Protein 8ZEX (pdb70)

GO terms:
  GO:0030955 potassium ion binding (F, IDA)
  GO:0035864 response to potassium ion (P, IMP)

Radius of gyration: 23.65 Å; Cα contacts (8 Å, |Δi|>4): 910; chains: 1; bounding box: 55×61×58 Å

Structure (mmCIF, N/CA/C/O backbone):
data_8ZEX
#
_entry.id   8ZEX
#
_cell.length_a   44.590
_cell.length_b   50.280
_cell.length_c   58.830
_cell.angle_alpha   94.00
_cell.angle_beta   101.32
_cell.angle_gamma   99.97
#
_symmetry.space_group_name_H-M   'P 1'
#
loop_
_entity.id
_entity.type
_entity.pdbx_description
1 polymer HaloKbp1a
2 non-polymer 'POTASSIUM ION'
3 water water
#
loop_
_atom_site.group_PDB
_atom_site.id
_atom_site.type_symbol
_atom_site.label_atom_id
_atom_site.label_alt_id
_atom_site.label_comp_id
_atom_site.label_asym_id
_atom_site.label_entity_id
_atom_site.label_seq_id
_atom_site.pdbx_PDB_ins_code
_atom_site.Cartn_x
_atom_site.Cartn_y
_atom_site.Cartn_z
_atom_site.occupancy
_atom_site.B_iso_or_equiv
_atom_site.auth_seq_id
_atom_site.auth_comp_id
_atom_site.auth_asym_id
_atom_site.auth_atom_id
_atom_site.pdbx_PDB_model_num
ATOM 1 N N . MET A 1 37 ? 13.132 14.328 -14.478 1.00 42.95 37 MET A N 1
ATOM 2 C CA . MET A 1 37 ? 13.646 14.453 -15.839 1.00 44.67 37 MET A CA 1
ATOM 3 C C . MET A 1 37 ? 14.400 13.200 -16.321 1.00 46.54 37 MET A C 1
ATOM 4 O O . MET A 1 37 ? 15.318 13.302 -17.135 1.00 45.76 37 MET A O 1
ATOM 6 N N . ALA A 1 38 ? 14.007 12.019 -15.846 1.00 42.99 38 ALA A N 1
ATOM 7 C CA . ALA A 1 38 ? 14.642 10.775 -16.263 1.00 40.86 38 ALA A CA 1
ATOM 8 C C . ALA A 1 38 ? 13.592 9.762 -16.709 1.00 40.99 38 ALA A C 1
ATOM 9 O O . ALA A 1 38 ? 12.445 9.792 -16.260 1.00 36.41 38 ALA A O 1
ATOM 11 N N . GLU A 1 39 ? 14.007 8.867 -17.602 1.00 34.43 39 GLU A N 1
ATOM 12 C CA . GLU A 1 39 ? 13.119 7.831 -18.114 1.00 36.56 39 GLU A CA 1
ATOM 13 C C . GLU A 1 39 ? 12.599 6.952 -16.980 1.00 32.58 39 GLU A C 1
ATOM 14 O O . GLU A 1 39 ? 13.299 6.688 -16.000 1.00 29.57 39 GLU A O 1
ATOM 16 N N . ILE A 1 40 ? 11.350 6.504 -17.122 1.00 28.14 40 ILE A N 1
ATOM 17 C CA . ILE A 1 40 ? 10.691 5.628 -16.157 1.00 25.31 40 ILE A CA 1
ATOM 18 C C . ILE A 1 40 ? 10.557 4.257 -16.812 1.00 26.28 40 ILE A C 1
ATOM 19 O O . ILE A 1 40 ? 9.954 4.136 -17.886 1.00 27.76 40 ILE A O 1
ATOM 24 N N . GLY A 1 41 ? 11.130 3.233 -16.184 1.00 24.23 41 GLY A N 1
ATOM 25 C CA . GLY A 1 41 ? 11.165 1.916 -16.804 1.00 23.68 41 GLY A CA 1
ATOM 26 C C . GLY A 1 41 ? 9.789 1.282 -16.903 1.00 24.04 41 GLY A C 1
ATOM 27 O O . GLY A 1 41 ? 8.927 1.468 -16.043 1.00 22.48 41 GLY A O 1
ATOM 28 N N . THR A 1 42 ? 9.588 0.516 -17.985 1.00 22.78 42 THR A N 1
ATOM 29 C CA . THR A 1 42 ? 8.353 -0.217 -18.210 1.00 22.29 42 THR A CA 1
ATOM 30 C C . THR A 1 42 ? 8.456 -1.698 -17.869 1.00 23.99 42 THR A C 1
ATOM 31 O O . THR A 1 42 ? 7.421 -2.361 -17.760 1.00 25.92 42 THR A O 1
ATOM 35 N N . GLY A 1 43 ? 9.660 -2.230 -17.700 1.00 24.58 43 GLY A N 1
ATOM 36 C CA . GLY A 1 43 ? 9.808 -3.659 -17.517 1.00 26.42 43 GLY A CA 1
ATOM 37 C C . GLY A 1 43 ? 9.539 -4.107 -16.092 1.00 24.40 43 GLY A C 1
ATOM 38 O O . GLY A 1 43 ? 9.536 -3.326 -15.147 1.00 21.71 43 GLY A O 1
ATOM 39 N N . PHE A 1 44 ? 9.324 -5.413 -15.934 1.00 25.14 44 PHE A N 1
ATOM 40 C CA . PHE A 1 44 ? 9.086 -6.023 -14.627 1.00 23.04 44 PHE A CA 1
ATOM 41 C C . PHE A 1 44 ? 10.087 -7.155 -14.466 1.00 27.21 44 PHE A C 1
ATOM 42 O O . PHE A 1 44 ? 9.735 -8.328 -14.619 1.00 29.15 44 PHE A O 1
ATOM 50 N N . PRO A 1 45 ? 11.357 -6.835 -14.175 1.00 28.11 45 PRO A N 1
ATOM 51 C CA . PRO A 1 45 ? 12.424 -7.852 -14.180 1.00 30.64 45 PRO A CA 1
ATOM 52 C C . PRO A 1 45 ? 12.618 -8.489 -12.806 1.00 33.78 45 PRO A C 1
ATOM 53 O O . PRO A 1 45 ? 13.705 -8.445 -12.214 1.00 39.48 45 PRO A O 1
ATOM 57 N N . PHE A 1 46 ? 11.545 -9.057 -12.275 1.00 26.54 46 PHE A N 1
ATOM 58 C CA . PHE A 1 46 ? 11.573 -9.751 -11.000 1.00 23.13 46 PHE A CA 1
ATOM 59 C C . PHE A 1 46 ? 11.194 -11.197 -11.249 1.00 23.23 46 PHE A C 1
ATOM 60 O O . PHE A 1 46 ? 10.216 -11.467 -11.958 1.00 26.27 46 PHE A O 1
ATOM 68 N N . ASP A 1 47 ? 11.948 -12.115 -10.663 1.00 22.69 47 ASP A N 1
ATOM 69 C CA . ASP A 1 47 ? 11.593 -13.523 -10.788 1.00 25.37 47 ASP A CA 1
ATOM 70 C C . ASP A 1 47 ? 10.303 -13.798 -10.024 1.00 26.41 47 ASP A C 1
ATOM 71 O O . ASP A 1 47 ? 10.119 -13.301 -8.905 1.00 22.49 47 ASP A O 1
ATOM 76 N N . PRO A 1 48 ? 9.396 -14.587 -10.590 1.00 23.48 48 PRO A N 1
ATOM 77 C CA . PRO A 1 48 ? 8.149 -14.877 -9.881 1.00 23.07 48 PRO A CA 1
ATOM 78 C C . PRO A 1 48 ? 8.402 -15.816 -8.718 1.00 23.08 48 PRO A C 1
ATOM 79 O O . PRO A 1 48 ? 9.227 -16.730 -8.788 1.00 26.09 48 PRO A O 1
ATOM 83 N N . HIS A 1 49 ? 7.691 -15.566 -7.638 1.00 18.91 49 HIS A N 1
ATOM 84 C CA . HIS A 1 49 ? 7.641 -16.449 -6.489 1.00 21.28 49 HIS A CA 1
ATOM 85 C C . HIS A 1 49 ? 6.175 -16.686 -6.169 1.00 21.40 49 HIS A C 1
ATOM 86 O O . HIS A 1 49 ? 5.355 -15.776 -6.300 1.00 19.42 49 HIS A O 1
ATOM 93 N N . TYR A 1 50 ? 5.844 -17.904 -5.763 1.00 21.90 50 TYR A N 1
ATOM 94 C CA . TYR A 1 50 ? 4.476 -18.239 -5.401 1.00 18.68 50 TYR A CA 1
ATOM 95 C C . TYR A 1 50 ? 4.466 -18.948 -4.064 1.00 21.39 50 TYR A C 1
ATOM 96 O O . TYR A 1 50 ? 5.372 -19.735 -3.751 1.00 20.85 50 TYR A O 1
ATOM 105 N N . VAL A 1 51 ? 3.422 -18.688 -3.285 1.00 19.73 51 VAL A N 1
ATOM 106 C CA . VAL A 1 51 ? 3.288 -19.307 -1.972 1.00 22.91 51 VAL A CA 1
ATOM 107 C C . VAL A 1 51 ? 1.829 -19.679 -1.741 1.00 25.83 51 VAL A C 1
ATOM 108 O O . VAL A 1 51 ? 0.917 -18.944 -2.126 1.00 21.77 51 VAL A O 1
ATOM 112 N N . GLU A 1 52 ? 1.617 -20.849 -1.138 1.00 25.77 52 GLU A N 1
ATOM 113 C CA . GLU A 1 52 ? 0.282 -21.324 -0.806 1.00 25.06 52 GLU A CA 1
ATOM 114 C C . GLU A 1 52 ? -0.297 -20.562 0.375 1.00 25.84 52 GLU A C 1
ATOM 115 O O . GLU A 1 52 ? 0.267 -20.584 1.473 1.00 26.70 52 GLU A O 1
ATOM 121 N N . VAL A 1 53 ? -1.444 -19.922 0.164 1.00 23.47 53 VAL A N 1
ATOM 122 C CA . VAL A 1 53 ? -2.092 -19.120 1.185 1.00 25.60 53 VAL A CA 1
ATOM 123 C C . VAL A 1 53 ? -3.559 -19.517 1.210 1.00 24.84 53 VAL A C 1
ATOM 124 O O . VAL A 1 53 ? -4.273 -19.289 0.233 1.00 24.10 53 VAL A O 1
ATOM 128 N N . LEU A 1 54 ? -4.002 -20.109 2.320 1.00 25.26 54 LEU A N 1
ATOM 129 C CA . LEU A 1 54 ? -5.388 -20.562 2.500 1.00 27.85 54 LEU A CA 1
ATOM 130 C C . LEU A 1 54 ? -5.877 -21.355 1.293 1.00 26.59 54 LEU A C 1
ATOM 131 O O . LEU A 1 54 ? -6.988 -21.150 0.797 1.00 30.44 54 LEU A O 1
ATOM 136 N N . GLY A 1 55 ? -5.032 -22.261 0.811 1.00 28.63 55 GLY A N 1
ATOM 137 C CA . GLY A 1 55 ? -5.386 -23.081 -0.324 1.00 32.34 55 GLY A CA 1
ATOM 138 C C . GLY A 1 55 ? -5.316 -22.391 -1.663 1.00 32.41 55 GLY A C 1
ATOM 139 O O . GLY A 1 55 ? -5.754 -22.968 -2.666 1.00 31.69 55 GLY A O 1
ATOM 140 N N . GLU A 1 56 ? -4.808 -21.167 -1.719 1.00 29.68 56 GLU A N 1
ATOM 141 C CA . GLU A 1 56 ? -4.657 -20.482 -2.989 1.00 28.04 56 GLU A CA 1
ATOM 142 C C . GLU A 1 56 ? -3.212 -20.042 -3.144 1.00 29.21 56 GLU A C 1
ATOM 143 O O . GLU A 1 56 ? -2.463 -19.932 -2.173 1.00 32.64 56 GLU A O 1
ATOM 149 N N . ARG A 1 57 ? -2.829 -19.783 -4.377 1.00 23.10 57 ARG A N 1
ATOM 150 C CA . ARG A 1 57 ? -1.465 -19.404 -4.692 1.00 22.90 57 ARG A CA 1
ATOM 151 C C . ARG A 1 57 ? -1.386 -17.883 -4.825 1.00 19.83 57 ARG A C 1
ATOM 152 O O . ARG A 1 57 ? -2.114 -17.294 -5.624 1.00 23.49 57 ARG A O 1
ATOM 160 N N . MET A 1 58 ? -0.539 -17.253 -4.024 1.00 21.34 58 MET A N 1
ATOM 161 C CA . MET A 1 58 ? -0.236 -15.840 -4.224 1.00 20.18 58 MET A CA 1
ATOM 162 C C . MET A 1 58 ? 1.145 -15.640 -4.833 1.00 20.61 58 MET A C 1
ATOM 163 O O . MET A 1 58 ? 2.104 -16.328 -4.482 1.00 21.77 58 MET A O 1
ATOM 168 N N . HIS A 1 59 ? 1.213 -14.717 -5.789 1.00 20.07 59 HIS A N 1
ATOM 169 C CA . HIS A 1 59 ? 2.454 -14.342 -6.440 1.00 19.59 59 HIS A CA 1
ATOM 170 C C . HIS A 1 59 ? 3.084 -13.208 -5.656 1.00 18.15 59 HIS A C 1
ATOM 171 O O . HIS A 1 59 ? 2.382 -12.329 -5.169 1.00 18.83 59 HIS A O 1
ATOM 178 N N . TYR A 1 60 ? 4.409 -13.225 -5.537 1.00 17.39 60 TYR A N 1
ATOM 179 C CA . TYR A 1 60 ? 5.046 -12.077 -4.912 1.00 16.41 60 TYR A CA 1
ATOM 180 C C . TYR A 1 60 ? 6.456 -11.880 -5.454 1.00 17.44 60 TYR A C 1
ATOM 181 O O . TYR A 1 60 ? 7.109 -12.821 -5.922 1.00 19.43 60 TYR A O 1
ATOM 190 N N . VAL A 1 61 ? 6.915 -10.625 -5.374 1.00 16.97 61 VAL A N 1
ATOM 191 C CA . VAL A 1 61 ? 8.309 -10.258 -5.612 1.00 17.62 61 VAL A CA 1
ATOM 192 C C . VAL A 1 61 ? 9.094 -10.485 -4.335 1.00 19.02 61 VAL A C 1
ATOM 193 O O . VAL A 1 61 ? 8.618 -10.165 -3.254 1.00 17.64 61 VAL A O 1
ATOM 197 N N . ASP A 1 62 ? 10.320 -11.000 -4.447 1.00 17.89 62 ASP A N 1
ATOM 198 C CA . ASP A 1 62 ? 11.156 -11.179 -3.252 1.00 20.86 62 ASP A CA 1
ATOM 199 C C . ASP A 1 62 ? 12.612 -10.995 -3.679 1.00 18.28 62 ASP A C 1
ATOM 200 O O . ASP A 1 62 ? 13.223 -11.897 -4.261 1.00 23.02 62 ASP A O 1
ATOM 205 N N . VAL A 1 63 ? 13.163 -9.814 -3.397 1.00 18.28 63 VAL A N 1
ATOM 206 C CA . VAL A 1 63 ? 14.524 -9.467 -3.784 1.00 18.79 63 VAL A CA 1
ATOM 207 C C . VAL A 1 63 ? 15.262 -8.861 -2.592 1.00 21.75 63 VAL A C 1
ATOM 208 O O . VAL A 1 63 ? 14.681 -8.555 -1.554 1.00 20.34 63 VAL A O 1
ATOM 212 N N . GLY A 1 64 ? 16.572 -8.711 -2.753 1.00 22.24 64 GLY A N 1
ATOM 213 C CA . GLY A 1 64 ? 17.389 -8.161 -1.693 1.00 21.45 64 GLY A CA 1
ATOM 214 C C . GLY A 1 64 ? 17.881 -9.242 -0.747 1.00 25.03 64 GLY A C 1
ATOM 215 O O . GLY A 1 64 ? 17.613 -10.431 -0.933 1.00 25.88 64 GLY A O 1
ATOM 216 N N . PRO A 1 65 ? 18.602 -8.841 0.299 1.00 25.91 65 PRO A N 1
ATOM 217 C CA . PRO A 1 65 ? 19.203 -9.816 1.226 1.00 28.56 65 PRO A CA 1
ATOM 218 C C . PRO A 1 65 ? 18.144 -10.617 1.973 1.00 35.56 65 PRO A C 1
ATOM 219 O O . PRO A 1 65 ? 17.006 -10.191 2.122 1.00 32.45 65 PRO A O 1
ATOM 223 N N . ARG A 1 66 ? 18.539 -11.784 2.485 1.00 33.05 66 ARG A N 1
ATOM 224 C CA . ARG A 1 66 ? 17.557 -12.694 3.062 1.00 37.77 66 ARG A CA 1
ATOM 225 C C . ARG A 1 66 ? 17.257 -12.448 4.539 1.00 49.71 66 ARG A C 1
ATOM 226 O O . ARG A 1 66 ? 16.232 -12.938 5.031 1.00 51.33 66 ARG A O 1
ATOM 234 N N . ASP A 1 67 ? 18.098 -11.713 5.268 1.00 43.99 67 ASP A N 1
ATOM 235 C CA . ASP A 1 67 ? 18.104 -11.840 6.720 1.00 47.70 67 ASP A CA 1
ATOM 236 C C . ASP A 1 67 ? 17.751 -10.595 7.538 1.00 52.49 67 ASP A C 1
ATOM 237 O O . ASP A 1 67 ? 17.554 -10.728 8.753 1.00 61.28 67 ASP A O 1
ATOM 242 N N . GLY A 1 68 ? 17.655 -9.409 6.950 1.00 44.71 68 GLY A N 1
ATOM 243 C CA . GLY A 1 68 ? 17.340 -8.226 7.727 1.00 39.80 68 GLY A CA 1
ATOM 244 C C . GLY A 1 68 ? 15.843 -8.041 7.934 1.00 31.56 68 GLY A C 1
ATOM 245 O O . GLY A 1 68 ? 15.025 -8.910 7.628 1.00 28.59 68 GLY A O 1
ATOM 246 N N . THR A 1 69 ? 15.484 -6.875 8.470 1.00 32.83 69 THR A N 1
ATOM 247 C CA . THR A 1 69 ? 14.070 -6.486 8.496 1.00 26.27 69 THR A CA 1
ATOM 248 C C . THR A 1 69 ? 13.596 -6.232 7.069 1.00 26.59 69 THR A C 1
ATOM 249 O O . THR A 1 69 ? 14.170 -5.376 6.383 1.00 25.90 69 THR A O 1
ATOM 253 N N . PRO A 1 70 ? 12.576 -6.931 6.577 1.00 21.46 70 PRO A N 1
ATOM 254 C CA . PRO A 1 70 ? 12.153 -6.726 5.194 1.00 19.60 70 PRO A CA 1
ATOM 255 C C . PRO A 1 70 ? 11.186 -5.556 5.069 1.00 20.88 70 PRO A C 1
ATOM 256 O O . PRO A 1 70 ? 10.522 -5.152 6.027 1.00 20.97 70 PRO A O 1
ATOM 260 N N . LEU A 1 71 ? 11.132 -5.016 3.857 1.00 18.98 71 LEU A N 1
ATOM 261 C CA . LEU A 1 71 ? 10.124 -4.050 3.468 1.00 19.02 71 LEU A CA 1
ATOM 262 C C . LEU A 1 71 ? 9.001 -4.800 2.774 1.00 19.43 71 LEU A C 1
ATOM 263 O O . LEU A 1 71 ? 9.257 -5.601 1.874 1.00 19.60 71 LEU A O 1
ATOM 268 N N . LEU A 1 72 ? 7.767 -4.552 3.198 1.00 16.77 72 LEU A N 1
ATOM 269 C CA . LEU A 1 72 ? 6.590 -5.179 2.604 1.00 17.75 72 LEU A CA 1
ATOM 270 C C . LEU A 1 72 ? 5.812 -4.105 1.847 1.00 16.16 72 LEU A C 1
ATOM 271 O O . LEU A 1 72 ? 5.268 -3.194 2.465 1.00 18.05 72 LEU A O 1
ATOM 276 N N . PHE A 1 73 ? 5.770 -4.227 0.522 1.00 16.37 73 PHE A N 1
ATOM 277 C CA . PHE A 1 73 ? 5.100 -3.291 -0.370 1.00 16.48 73 PHE A CA 1
ATOM 278 C C . PHE A 1 73 ? 3.691 -3.787 -0.677 1.00 16.37 73 PHE A C 1
ATOM 279 O O . PHE A 1 73 ? 3.534 -4.875 -1.236 1.00 15.81 73 PHE A O 1
ATOM 287 N N . LEU A 1 74 ? 2.666 -2.991 -0.351 1.00 14.73 74 LEU A N 1
ATOM 288 C CA . LEU A 1 74 ? 1.280 -3.403 -0.586 1.00 14.57 74 LEU A CA 1
ATOM 289 C C . LEU A 1 74 ? 0.596 -2.443 -1.553 1.00 19.31 74 LEU A C 1
ATOM 290 O O . LEU A 1 74 ? 0.412 -1.262 -1.236 1.00 15.09 74 LEU A O 1
ATOM 295 N N . HIS A 1 75 ? 0.206 -2.954 -2.724 1.00 16.15 75 HIS A N 1
ATOM 296 C CA . HIS A 1 75 ? -0.485 -2.187 -3.748 1.00 15.40 75 HIS A CA 1
ATOM 297 C C . HIS A 1 75 ? -1.991 -2.133 -3.473 1.00 16.07 75 HIS A C 1
ATOM 298 O O . HIS A 1 75 ? -2.520 -2.845 -2.616 1.00 18.19 75 HIS A O 1
ATOM 305 N N . GLY A 1 76 ? -2.696 -1.299 -4.248 1.00 17.50 76 GLY A N 1
ATOM 306 C CA . GLY A 1 76 ? -4.138 -1.165 -4.106 1.00 16.27 76 GLY A CA 1
ATOM 307 C C . GLY A 1 76 ? -4.883 -1.436 -5.406 1.00 16.42 76 GLY A C 1
ATOM 308 O O . GLY A 1 76 ? -4.456 -2.276 -6.200 1.00 18.24 76 GLY A O 1
ATOM 309 N N . ASN A 1 77 ? -6.007 -0.722 -5.636 1.00 18.22 77 ASN A N 1
ATOM 310 C CA . ASN A 1 77 ? -6.902 -0.963 -6.774 1.00 15.84 77 ASN A CA 1
ATOM 311 C C . ASN A 1 77 ? -6.593 0.028 -7.885 1.00 18.54 77 ASN A C 1
ATOM 312 O O . ASN A 1 77 ? -6.535 1.241 -7.614 1.00 19.80 77 ASN A O 1
ATOM 317 N N . PRO A 1 78 ? -6.418 -0.374 -9.152 1.00 17.56 78 PRO A N 1
ATOM 318 C CA . PRO A 1 78 ? -6.503 -1.709 -9.746 1.00 17.55 78 PRO A CA 1
ATOM 319 C C . PRO A 1 78 ? -5.124 -2.212 -10.152 1.00 20.65 78 PRO A C 1
ATOM 320 O O . PRO A 1 78 ? -4.953 -2.649 -11.278 1.00 18.38 78 PRO A O 1
ATOM 324 N N . THR A 1 79 ? -4.155 -2.104 -9.262 1.00 16.27 79 THR A N 1
ATOM 325 C CA . THR A 1 79 ? -2.776 -2.329 -9.638 1.00 14.26 79 THR A CA 1
ATOM 326 C C . THR A 1 79 ? -2.315 -3.701 -9.153 1.00 17.03 79 THR A C 1
ATOM 327 O O . THR A 1 79 ? -3.127 -4.598 -8.902 1.00 18.52 79 THR A O 1
ATOM 331 N N . SER A 1 80 ? -1.004 -3.880 -9.078 1.00 16.50 80 SER A N 1
ATOM 332 C CA . SER A 1 80 ? -0.365 -5.125 -8.679 1.00 18.86 80 SER A CA 1
ATOM 333 C C . SER A 1 80 ? 1.040 -4.752 -8.230 1.00 15.86 80 SER A C 1
ATOM 334 O O . SER A 1 80 ? 1.376 -3.568 -8.134 1.00 16.01 80 SER A O 1
ATOM 337 N N . SER A 1 81 ? 1.887 -5.749 -7.994 1.00 15.07 81 SER A N 1
ATOM 338 C CA . SER A 1 81 ? 3.261 -5.402 -7.634 1.00 16.46 81 SER A CA 1
ATOM 339 C C . SER A 1 81 ? 3.974 -4.629 -8.740 1.00 17.97 81 SER A C 1
ATOM 340 O O . SER A 1 81 ? 5.020 -4.012 -8.481 1.00 16.73 81 SER A O 1
ATOM 343 N N . TYR A 1 82 ? 3.425 -4.630 -9.964 1.00 15.24 82 TYR A N 1
ATOM 344 C CA . TYR A 1 82 ? 4.006 -3.857 -11.060 1.00 15.88 82 TYR A CA 1
ATOM 345 C C . TYR A 1 82 ? 4.154 -2.380 -10.699 1.00 18.10 82 TYR A C 1
ATOM 346 O O . TYR A 1 82 ? 5.086 -1.711 -11.172 1.00 17.23 82 TYR A O 1
ATOM 355 N N . VAL A 1 83 ? 3.281 -1.873 -9.831 1.00 14.90 83 VAL A N 1
ATOM 356 C CA . VAL A 1 83 ? 3.318 -0.454 -9.471 1.00 16.15 83 VAL A CA 1
ATOM 357 C C . VAL A 1 83 ? 4.565 -0.113 -8.656 1.00 17.91 83 VAL A C 1
ATOM 358 O O . VAL A 1 83 ? 4.954 1.058 -8.568 1.00 16.33 83 VAL A O 1
ATOM 362 N N . TRP A 1 84 ? 5.207 -1.105 -8.059 1.00 16.56 84 TRP A N 1
ATOM 363 C CA . TRP A 1 84 ? 6.409 -0.895 -7.269 1.00 15.76 84 TRP A CA 1
ATOM 364 C C . TRP A 1 84 ? 7.699 -1.143 -8.048 1.00 16.26 84 TRP A C 1
ATOM 365 O O . TRP A 1 84 ? 8.780 -1.024 -7.465 1.00 18.19 84 TRP A O 1
ATOM 376 N N . ARG A 1 85 ? 7.624 -1.490 -9.345 1.00 16.51 85 ARG A N 1
ATOM 377 C CA . ARG A 1 85 ? 8.808 -1.952 -10.081 1.00 16.65 85 ARG A CA 1
ATOM 378 C C . ARG A 1 85 ? 9.961 -0.950 -10.068 1.00 20.48 85 ARG A C 1
ATOM 379 O O . ARG A 1 85 ? 11.128 -1.359 -10.102 1.00 19.04 85 ARG A O 1
ATOM 387 N N . ASN A 1 86 ? 9.680 0.350 -10.052 1.00 18.32 86 ASN A N 1
ATOM 388 C CA . ASN A 1 86 ? 10.747 1.346 -10.151 1.00 18.29 86 ASN A CA 1
ATOM 389 C C . ASN A 1 86 ? 11.124 1.940 -8.801 1.00 18.00 86 ASN A C 1
ATOM 390 O O . ASN A 1 86 ? 11.969 2.834 -8.746 1.00 20.83 86 ASN A O 1
ATOM 395 N N . ILE A 1 87 ? 10.511 1.463 -7.728 1.00 16.39 87 ILE A N 1
ATOM 396 C CA . ILE A 1 87 ? 10.801 1.883 -6.349 1.00 16.58 87 ILE A CA 1
ATOM 397 C C . ILE A 1 87 ? 11.732 0.898 -5.669 1.00 17.75 87 ILE A C 1
ATOM 398 O O . ILE A 1 87 ? 12.767 1.267 -5.117 1.00 17.09 87 ILE A O 1
ATOM 403 N N . ILE A 1 88 ? 11.378 -0.379 -5.742 1.00 16.64 88 ILE A N 1
ATOM 404 C CA . ILE A 1 88 ? 12.130 -1.470 -5.123 1.00 16.96 88 ILE A CA 1
ATOM 405 C C . ILE A 1 88 ? 13.624 -1.450 -5.468 1.00 18.33 88 ILE A C 1
ATOM 406 O O . ILE A 1 88 ? 14.433 -1.696 -4.562 1.00 20.54 88 ILE A O 1
ATOM 411 N N . PRO A 1 89 ? 14.060 -1.170 -6.713 1.00 17.82 89 PRO A N 1
ATOM 412 C CA . PRO A 1 89 ? 15.512 -1.185 -6.999 1.00 18.50 89 PRO A CA 1
ATOM 413 C C . PRO A 1 89 ? 16.330 -0.167 -6.215 1.00 18.78 89 PRO A C 1
ATOM 414 O O . PRO A 1 89 ? 17.565 -0.310 -6.164 1.00 19.40 89 PRO A O 1
ATOM 418 N N . HIS A 1 90 ? 15.696 0.841 -5.614 1.00 18.40 90 HIS A N 1
ATOM 419 C CA . HIS A 1 90 ? 16.410 1.797 -4.776 1.00 18.89 90 HIS A CA 1
ATOM 420 C C . HIS A 1 90 ? 16.702 1.221 -3.404 1.00 19.93 90 HIS A C 1
ATOM 421 O O . HIS A 1 90 ? 17.629 1.680 -2.723 1.00 21.36 90 HIS A O 1
ATOM 428 N N . VAL A 1 91 ? 15.929 0.223 -2.994 1.00 18.49 91 VAL A N 1
ATOM 429 C CA . VAL A 1 91 ? 16.025 -0.345 -1.664 1.00 22.77 91 VAL A CA 1
ATOM 430 C C . VAL A 1 91 ? 16.616 -1.747 -1.674 1.00 20.63 91 VAL A C 1
ATOM 431 O O . VAL A 1 91 ? 17.288 -2.130 -0.711 1.00 21.38 91 VAL A O 1
ATOM 435 N N . ALA A 1 92 ? 16.423 -2.496 -2.740 1.00 18.84 92 ALA A N 1
ATOM 436 C CA . ALA A 1 92 ? 16.859 -3.879 -2.765 1.00 19.16 92 ALA A CA 1
ATOM 437 C C . ALA A 1 92 ? 18.367 -4.091 -2.596 1.00 19.93 92 ALA A C 1
ATOM 438 O O . ALA A 1 92 ? 18.758 -5.186 -2.170 1.00 20.24 92 ALA A O 1
ATOM 440 N N . PRO A 1 93 ? 19.257 -3.123 -2.887 1.00 20.57 93 PRO A N 1
ATOM 441 C CA . PRO A 1 93 ? 20.681 -3.426 -2.647 1.00 21.16 93 PRO A CA 1
ATOM 442 C C . PRO A 1 93 ? 21.002 -3.642 -1.173 1.00 23.18 93 PRO A C 1
ATOM 443 O O . PRO A 1 93 ? 21.935 -4.392 -0.859 1.00 23.91 93 PRO A O 1
ATOM 447 N N . THR A 1 94 ? 20.219 -3.057 -0.252 1.00 22.50 94 THR A N 1
ATOM 448 C CA . THR A 1 94 ? 20.516 -3.155 1.168 1.00 24.16 94 THR A CA 1
ATOM 449 C C . THR A 1 94 ? 19.411 -3.758 2.021 1.00 23.76 94 THR A C 1
ATOM 450 O O . THR A 1 94 ? 19.685 -4.086 3.181 1.00 24.77 94 THR A O 1
ATOM 454 N N . HIS A 1 95 ? 18.183 -3.894 1.512 1.00 22.76 95 HIS A N 1
ATOM 455 C CA . HIS A 1 95 ? 17.086 -4.430 2.312 1.00 21.68 95 HIS A CA 1
ATOM 456 C C . HIS A 1 95 ? 16.252 -5.412 1.503 1.00 20.72 95 HIS A C 1
ATOM 457 O O . HIS A 1 95 ? 16.003 -5.215 0.310 1.00 22.81 95 HIS A O 1
ATOM 464 N N . ARG A 1 96 ? 15.744 -6.428 2.187 1.00 20.12 96 ARG A N 1
ATOM 465 C CA . ARG A 1 96 ? 14.801 -7.333 1.542 1.00 20.74 96 ARG A CA 1
ATOM 466 C C . ARG A 1 96 ? 13.499 -6.605 1.209 1.00 21.63 96 ARG A C 1
ATOM 467 O O . ARG A 1 96 ? 12.945 -5.900 2.052 1.00 20.50 96 ARG A O 1
ATOM 475 N N . CYS A 1 97 ? 13.022 -6.771 -0.030 1.00 20.91 97 CYS A N 1
ATOM 476 C CA . CYS A 1 97 ? 11.775 -6.168 -0.508 1.00 18.47 97 CYS A CA 1
ATOM 477 C C . CYS A 1 97 ? 10.835 -7.289 -0.895 1.00 19.11 97 CYS A C 1
ATOM 478 O O . CYS A 1 97 ? 11.198 -8.132 -1.719 1.00 19.67 97 CYS A O 1
ATOM 481 N N . ILE A 1 98 ? 9.654 -7.301 -0.291 1.00 16.78 98 ILE A N 1
ATOM 482 C CA . ILE A 1 98 ? 8.627 -8.299 -0.562 1.00 16.76 98 ILE A CA 1
ATOM 483 C C . ILE A 1 98 ? 7.403 -7.552 -1.060 1.00 16.24 98 ILE A C 1
ATOM 484 O O . ILE A 1 98 ? 6.919 -6.647 -0.371 1.00 16.83 98 ILE A O 1
ATOM 489 N N . ALA A 1 99 ? 6.894 -7.928 -2.237 1.00 16.01 99 ALA A N 1
ATOM 490 C CA . ALA A 1 99 ? 5.744 -7.246 -2.844 1.00 15.63 99 ALA A CA 1
ATOM 491 C C . ALA A 1 99 ? 4.739 -8.264 -3.368 1.00 15.57 99 ALA A C 1
ATOM 492 O O . ALA A 1 99 ? 4.870 -8.713 -4.516 1.00 15.68 99 ALA A O 1
ATOM 494 N N . PRO A 1 100 ? 3.685 -8.562 -2.611 1.00 15.44 100 PRO A N 1
ATOM 495 C CA . PRO A 1 100 ? 2.680 -9.536 -3.063 1.00 17.56 100 PRO A CA 1
ATOM 496 C C . PRO A 1 100 ? 1.644 -8.909 -3.983 1.00 16.22 100 PRO A C 1
ATOM 497 O O . PRO A 1 100 ? 1.384 -7.703 -3.949 1.00 17.34 100 PRO A O 1
ATOM 501 N N . ASP A 1 101 ? 1.055 -9.743 -4.827 1.00 16.71 101 ASP A N 1
ATOM 502 C CA . ASP A 1 101 ? -0.158 -9.354 -5.532 1.00 19.25 101 ASP A CA 1
ATOM 503 C C . ASP A 1 101 ? -1.328 -9.795 -4.672 1.00 17.84 101 ASP A C 1
ATOM 504 O O . ASP A 1 101 ? -1.394 -10.963 -4.272 1.00 19.64 101 ASP A O 1
ATOM 509 N N . LEU A 1 102 ? -2.249 -8.867 -4.379 1.00 15.78 102 LEU A N 1
ATOM 510 C CA . LEU A 1 102 ? -3.426 -9.213 -3.601 1.00 16.65 102 LEU A CA 1
ATOM 511 C C . LEU A 1 102 ? -4.146 -10.375 -4.261 1.00 17.88 102 LEU A C 1
ATOM 512 O O . LEU A 1 102 ? -4.042 -10.570 -5.472 1.00 18.81 102 LEU A O 1
ATOM 517 N N . ILE A 1 103 ? -4.848 -11.169 -3.444 1.00 16.94 103 ILE A N 1
ATOM 518 C CA . ILE A 1 103 ? -5.678 -12.244 -3.991 1.00 19.80 103 ILE A CA 1
ATOM 519 C C . ILE A 1 103 ? -6.634 -11.674 -5.044 1.00 17.76 103 ILE A C 1
ATOM 520 O O . ILE A 1 103 ? -7.184 -10.578 -4.892 1.00 16.99 103 ILE A O 1
ATOM 525 N N . GLY A 1 104 ? -6.776 -12.399 -6.161 1.00 17.34 104 GLY A N 1
ATOM 526 C CA . GLY A 1 104 ? -7.587 -11.937 -7.264 1.00 19.99 104 GLY A CA 1
ATOM 527 C C . GLY A 1 104 ? -6.965 -10.880 -8.153 1.00 20.41 104 GLY A C 1
ATOM 528 O O . GLY A 1 104 ? -7.620 -10.425 -9.100 1.00 20.19 104 GLY A O 1
ATOM 529 N N . MET A 1 105 ? -5.729 -10.462 -7.883 1.00 20.19 105 MET A N 1
ATOM 530 C CA . MET A 1 105 ? -5.059 -9.453 -8.690 1.00 17.74 105 MET A CA 1
ATOM 531 C C . MET A 1 105 ? -3.668 -9.902 -9.085 1.00 18.92 105 MET A C 1
ATOM 532 O O . MET A 1 105 ? -3.142 -10.881 -8.563 1.00 16.50 105 MET A O 1
ATOM 537 N N . GLY A 1 106 ? -3.108 -9.168 -10.046 1.00 16.31 106 GLY A N 1
ATOM 538 C CA . GLY A 1 106 ? -1.763 -9.458 -10.521 1.00 16.16 106 GLY A CA 1
ATOM 539 C C . GLY A 1 106 ? -1.666 -10.882 -11.019 1.00 20.53 106 GLY A C 1
ATOM 540 O O . GLY A 1 106 ? -2.495 -11.349 -11.807 1.00 17.61 106 GLY A O 1
ATOM 541 N N . LYS A 1 107 ? -0.637 -11.579 -10.555 1.00 18.23 107 LYS A N 1
ATOM 542 C CA . LYS A 1 107 ? -0.432 -12.973 -10.916 1.00 19.57 107 LYS A CA 1
ATOM 543 C C . LYS A 1 107 ? -0.920 -13.932 -9.837 1.00 19.10 107 LYS A C 1
ATOM 544 O O . LYS A 1 107 ? -0.661 -15.137 -9.935 1.00 18.80 107 LYS A O 1
ATOM 550 N N . SER A 1 108 ? -1.631 -13.437 -8.819 1.00 17.63 108 SER A N 1
ATOM 551 C CA . SER A 1 108 ? -2.156 -14.326 -7.797 1.00 20.48 108 SER A CA 1
ATOM 552 C C . SER A 1 108 ? -3.386 -15.073 -8.332 1.00 20.07 108 SER A C 1
ATOM 553 O O . SER A 1 108 ? -3.968 -14.703 -9.360 1.00 20.18 108 SER A O 1
ATOM 556 N N . ASP A 1 109 ? -3.759 -16.153 -7.642 1.00 22.00 109 ASP A N 1
ATOM 557 C CA . ASP A 1 109 ? -4.933 -16.923 -8.055 1.00 22.59 109 ASP A CA 1
ATOM 558 C C . ASP A 1 109 ? -6.207 -16.086 -7.913 1.00 22.16 109 ASP A C 1
ATOM 559 O O . ASP A 1 109 ? -6.229 -15.042 -7.253 1.00 21.31 109 ASP A O 1
ATOM 564 N N . LYS A 1 110 ? -7.284 -16.571 -8.533 1.00 23.19 110 LYS A N 1
ATOM 565 C CA . LYS A 1 110 ? -8.560 -15.853 -8.591 1.00 22.98 110 LYS A CA 1
ATOM 566 C C . LYS A 1 110 ? -9.704 -16.736 -8.102 1.00 25.09 110 LYS A C 1
ATOM 567 O O . LYS A 1 110 ? -10.537 -17.186 -8.896 1.00 29.11 110 LYS A O 1
ATOM 573 N N . PRO A 1 111 ? -9.789 -16.987 -6.799 1.00 23.08 111 PRO A N 1
ATOM 574 C CA . PRO A 1 111 ? -10.888 -17.807 -6.279 1.00 24.30 111 PRO A CA 1
ATOM 575 C C . PRO A 1 111 ? -12.239 -17.109 -6.373 1.00 27.14 111 PRO A C 1
ATOM 576 O O . PRO A 1 111 ? -12.344 -15.891 -6.518 1.00 26.07 111 PRO A O 1
ATOM 580 N N . ASP A 1 112 ? -13.295 -17.925 -6.317 1.00 32.97 112 ASP A N 1
ATOM 581 C CA . ASP A 1 112 ? -14.671 -17.427 -6.347 1.00 30.62 112 ASP A CA 1
ATOM 582 C C . ASP A 1 112 ? -14.984 -16.822 -4.986 1.00 33.43 112 ASP A C 1
ATOM 583 O O . ASP A 1 112 ? -15.536 -17.462 -4.087 1.00 36.39 112 ASP A O 1
ATOM 588 N N . LEU A 1 113 ? -14.585 -15.567 -4.826 1.00 28.12 113 LEU A N 1
ATOM 589 C CA . LEU A 1 113 ? -14.823 -14.819 -3.609 1.00 29.37 113 LEU A CA 1
ATOM 590 C C . LEU A 1 113 ? -15.614 -13.569 -3.953 1.00 23.81 113 LEU A C 1
ATOM 591 O O . LEU A 1 113 ? -15.701 -13.167 -5.117 1.00 22.74 113 LEU A O 1
ATOM 596 N N . GLY A 1 114 ? -16.165 -12.948 -2.916 1.00 24.97 114 GLY A N 1
ATOM 597 C CA . GLY A 1 114 ? -16.746 -11.627 -3.078 1.00 22.02 114 GLY A CA 1
ATOM 598 C C . GLY A 1 114 ? -15.723 -10.523 -3.110 1.00 21.85 114 GLY A C 1
ATOM 599 O O . GLY A 1 114 ? -16.043 -9.398 -3.503 1.00 20.93 114 GLY A O 1
ATOM 600 N N . TYR A 1 115 ? -14.487 -10.850 -2.721 1.00 21.32 115 TYR A N 1
ATOM 601 C CA . TYR A 1 115 ? -13.359 -9.915 -2.661 1.00 20.02 115 TYR A CA 1
ATOM 602 C C . TYR A 1 115 ? -13.685 -8.698 -1.797 1.00 18.92 115 TYR A C 1
ATOM 603 O O . TYR A 1 115 ? -13.346 -7.565 -2.124 1.00 20.96 115 TYR A O 1
ATOM 612 N N . PHE A 1 116 ? -14.342 -8.943 -0.673 1.00 21.20 116 PHE A N 1
ATOM 613 C CA . PHE A 1 116 ? -14.475 -7.908 0.337 1.00 21.37 116 PHE A CA 1
ATOM 614 C C . PHE A 1 116 ? -13.117 -7.599 0.954 1.00 22.65 116 PHE A C 1
ATOM 615 O O . PHE A 1 116 ? -12.162 -8.381 0.855 1.00 20.49 116 PHE A O 1
ATOM 623 N N . PHE A 1 117 ? -13.031 -6.428 1.595 1.00 18.79 117 PHE A N 1
ATOM 624 C CA . PHE A 1 117 ? -11.827 -6.107 2.351 1.00 19.46 117 PHE A CA 1
ATOM 625 C C . PHE A 1 117 ? -11.451 -7.237 3.301 1.00 22.29 117 PHE A C 1
ATOM 626 O O . PHE A 1 117 ? -10.278 -7.629 3.381 1.00 20.82 117 PHE A O 1
ATOM 634 N N . ASP A 1 118 ? -12.442 -7.804 3.996 1.00 24.74 118 ASP A N 1
ATOM 635 C CA . ASP A 1 118 ? -12.175 -8.907 4.918 1.00 24.22 118 ASP A CA 1
ATOM 636 C C . ASP A 1 118 ? -11.564 -10.127 4.238 1.00 21.42 118 ASP A C 1
ATOM 637 O O . ASP A 1 118 ? -10.798 -10.864 4.870 1.00 27.02 118 ASP A O 1
ATOM 642 N N . ASP A 1 119 ? -11.902 -10.376 2.974 1.00 21.04 119 ASP A N 1
ATOM 643 C CA . ASP A 1 119 ? -11.215 -11.421 2.217 1.00 23.40 119 ASP A CA 1
ATOM 644 C C . ASP A 1 119 ? -9.746 -11.078 2.063 1.00 20.17 119 ASP A C 1
ATOM 645 O O . ASP A 1 119 ? -8.862 -11.903 2.319 1.00 20.31 119 ASP A O 1
ATOM 650 N N . HIS A 1 120 ? -9.469 -9.836 1.672 1.00 18.74 120 HIS A N 1
ATOM 651 C CA . HIS A 1 120 ? -8.090 -9.412 1.503 1.00 17.24 120 HIS A CA 1
ATOM 652 C C . HIS A 1 120 ? -7.347 -9.438 2.829 1.00 21.36 120 HIS A C 1
ATOM 653 O O . HIS A 1 120 ? -6.176 -9.821 2.872 1.00 20.79 120 HIS A O 1
ATOM 660 N N . VAL A 1 121 ? -8.010 -9.047 3.920 1.00 19.43 121 VAL A N 1
ATOM 661 C CA . VAL A 1 121 ? -7.377 -9.129 5.238 1.00 19.62 121 VAL A CA 1
ATOM 662 C C . VAL A 1 121 ? -6.936 -10.565 5.526 1.00 21.41 121 VAL A C 1
ATOM 663 O O . VAL A 1 121 ? -5.774 -10.823 5.867 1.00 20.76 121 VAL A O 1
ATOM 667 N N . ARG A 1 122 ? -7.856 -11.520 5.371 1.00 18.75 122 ARG A N 1
ATOM 668 C CA . ARG A 1 122 ? -7.544 -12.908 5.688 1.00 21.88 122 ARG A CA 1
ATOM 669 C C . ARG A 1 122 ? -6.378 -13.414 4.857 1.00 21.89 122 ARG A C 1
ATOM 670 O O . ARG A 1 122 ? -5.510 -14.129 5.370 1.00 22.92 122 ARG A O 1
ATOM 678 N N . PHE A 1 123 ? -6.362 -13.099 3.557 1.00 19.57 123 PHE A N 1
ATOM 679 C CA . PHE A 1 123 ? -5.287 -13.609 2.715 1.00 20.49 123 PHE A CA 1
ATOM 680 C C . PHE A 1 123 ? -3.969 -12.918 3.022 1.00 19.68 123 PHE A C 1
ATOM 681 O O . PHE A 1 123 ? -2.919 -13.570 3.072 1.00 18.78 123 PHE A O 1
ATOM 689 N N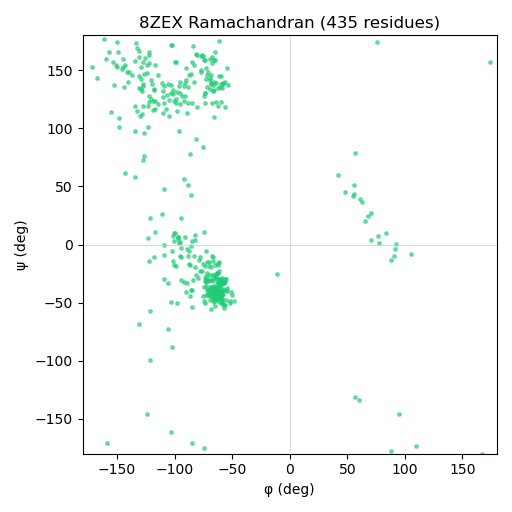 . MET A 1 124 ? -3.998 -11.606 3.281 1.00 20.76 124 MET A N 1
ATOM 690 C CA . MET A 1 124 ? -2.743 -10.913 3.554 1.00 19.01 124 MET A CA 1
ATOM 691 C C . MET A 1 124 ? -2.180 -11.335 4.915 1.00 19.73 124 MET A C 1
ATOM 692 O O . MET A 1 124 ? -0.964 -11.510 5.060 1.00 20.66 124 MET A O 1
ATOM 697 N N . ASP A 1 125 ? -3.043 -11.511 5.921 1.00 18.92 125 ASP A N 1
ATOM 698 C CA . ASP A 1 125 ? -2.592 -12.058 7.204 1.00 21.40 125 ASP A CA 1
ATOM 699 C C . ASP A 1 125 ? -1.892 -13.398 7.000 1.00 22.01 125 ASP A C 1
ATOM 700 O O . ASP A 1 125 ? -0.807 -13.650 7.540 1.00 22.82 125 ASP A O 1
ATOM 705 N N . ALA A 1 126 ? -2.515 -14.279 6.226 1.00 19.91 126 ALA A N 1
ATOM 706 C CA . ALA A 1 126 ? -1.954 -15.602 6.018 1.00 24.33 126 ALA A CA 1
ATOM 707 C C . ALA A 1 126 ? -0.679 -15.551 5.182 1.00 21.92 126 ALA A C 1
ATOM 708 O O . ALA A 1 126 ? 0.204 -16.408 5.341 1.00 23.64 126 ALA A O 1
ATOM 710 N N . PHE A 1 127 ? -0.575 -14.575 4.276 1.00 18.72 127 PHE A N 1
ATOM 711 C CA . PHE A 1 127 ? 0.630 -14.423 3.471 1.00 18.91 127 PHE A CA 1
ATOM 712 C C . PHE A 1 127 ? 1.813 -14.058 4.347 1.00 21.07 127 PHE A C 1
ATOM 713 O O . PHE A 1 127 ? 2.904 -14.628 4.218 1.00 19.85 127 PHE A O 1
ATOM 721 N N . ILE A 1 128 ? 1.613 -13.087 5.237 1.00 19.75 128 ILE A N 1
ATOM 722 C CA . ILE A 1 128 ? 2.677 -12.658 6.131 1.00 19.57 128 ILE A CA 1
ATOM 723 C C . ILE A 1 128 ? 3.140 -13.821 6.995 1.00 25.09 128 ILE A C 1
ATOM 724 O O . ILE A 1 128 ? 4.348 -14.048 7.171 1.00 24.38 128 ILE A O 1
ATOM 729 N N . GLU A 1 129 ? 2.197 -14.607 7.515 1.00 23.68 129 GLU A N 1
ATOM 730 C CA . GLU A 1 129 ? 2.608 -15.728 8.353 1.00 25.88 129 GLU A CA 1
ATOM 731 C C . GLU A 1 129 ? 3.213 -16.850 7.520 1.00 25.84 129 GLU A C 1
ATOM 732 O O . GLU A 1 129 ? 4.085 -17.577 8.006 1.00 25.71 129 GLU A O 1
ATOM 738 N N . ALA A 1 130 ? 2.795 -16.991 6.261 1.00 22.63 130 ALA A N 1
ATOM 739 C CA . ALA A 1 130 ? 3.353 -18.060 5.439 1.00 25.24 130 ALA A CA 1
ATOM 740 C C . ALA A 1 130 ? 4.803 -17.781 5.078 1.00 26.44 130 ALA A C 1
ATOM 741 O O . ALA A 1 130 ? 5.574 -18.721 4.843 1.00 26.93 130 ALA A O 1
ATOM 743 N N . LEU A 1 131 ? 5.195 -16.511 5.046 1.00 23.40 131 LEU A N 1
ATOM 744 C CA . LEU A 1 131 ? 6.578 -16.140 4.789 1.00 23.70 131 LEU A CA 1
ATOM 745 C C . LEU A 1 131 ? 7.391 -16.065 6.068 1.00 25.41 131 LEU A C 1
ATOM 746 O O . LEU A 1 131 ? 8.604 -15.823 6.010 1.00 24.31 131 LEU A O 1
ATOM 751 N N . GLY A 1 132 ? 6.753 -16.264 7.215 1.00 26.22 132 GLY A N 1
ATOM 752 C CA . GLY A 1 132 ? 7.478 -16.239 8.464 1.00 28.49 132 GLY A CA 1
ATOM 753 C C . GLY A 1 132 ? 7.994 -14.870 8.817 1.00 28.56 132 GLY A C 1
ATOM 754 O O . GLY A 1 132 ? 8.974 -14.755 9.558 1.00 29.88 132 GLY A O 1
ATOM 755 N N . LEU A 1 133 ? 7.365 -13.820 8.302 1.00 26.90 133 LEU A N 1
ATOM 756 C CA . LEU A 1 133 ? 7.797 -12.479 8.655 1.00 28.47 133 LEU A CA 1
ATOM 757 C C . LEU A 1 133 ? 7.534 -12.216 10.135 1.00 30.25 133 LEU A C 1
ATOM 758 O O . LEU A 1 133 ? 6.501 -12.614 10.684 1.00 31.40 133 LEU A O 1
ATOM 763 N N . GLU A 1 134 ? 8.508 -11.593 10.794 1.00 26.62 134 GLU A N 1
ATOM 764 C CA . GLU A 1 134 ? 8.318 -11.116 12.157 1.00 27.95 134 GLU A CA 1
ATOM 765 C C . GLU A 1 134 ? 8.075 -9.613 12.150 1.00 26.71 134 GLU A C 1
ATOM 766 O O . GLU A 1 134 ? 6.927 -9.157 12.100 1.00 31.06 134 GLU A O 1
ATOM 772 N N . GLU A 1 135 ? 9.162 -8.852 12.208 1.00 27.50 135 GLU A N 1
ATOM 773 C CA . GLU A 1 135 ? 9.142 -7.400 12.124 1.00 32.14 135 GLU A CA 1
ATOM 774 C C . GLU A 1 135 ? 9.205 -6.997 10.657 1.00 27.18 135 GLU A C 1
ATOM 775 O O . GLU A 1 135 ? 9.859 -7.661 9.850 1.00 24.45 135 GLU A O 1
ATOM 781 N N . VAL A 1 136 ? 8.529 -5.899 10.307 1.00 24.29 136 VAL A N 1
ATOM 782 C CA . VAL A 1 136 ? 8.483 -5.433 8.925 1.00 18.74 136 VAL A CA 1
ATOM 783 C C . VAL A 1 136 ? 8.477 -3.912 8.917 1.00 19.75 136 VAL A C 1
ATOM 784 O O . VAL A 1 136 ? 8.161 -3.262 9.913 1.00 22.39 136 VAL A O 1
ATOM 788 N N . VAL A 1 137 ? 8.862 -3.354 7.778 1.00 20.34 137 VAL A N 1
ATOM 789 C CA . VAL A 1 137 ? 8.627 -1.954 7.439 1.00 17.34 137 VAL A CA 1
ATOM 790 C C . VAL A 1 137 ? 7.590 -1.982 6.332 1.00 19.74 137 VAL A C 1
ATOM 791 O O . VAL A 1 137 ? 7.728 -2.754 5.373 1.00 19.59 137 VAL A O 1
ATOM 795 N N . LEU A 1 138 ? 6.494 -1.244 6.508 1.00 16.68 138 LEU A N 1
ATOM 796 C CA . LEU A 1 138 ? 5.437 -1.250 5.508 1.00 16.07 138 LEU A CA 1
ATOM 797 C C . LEU A 1 138 ? 5.585 -0.099 4.531 1.00 15.83 138 LEU A C 1
ATOM 798 O O . LEU A 1 138 ? 5.930 1.016 4.933 1.00 16.39 138 LEU A O 1
ATOM 803 N N . VAL A 1 139 ? 5.325 -0.379 3.256 1.00 15.53 139 VAL A N 1
ATOM 804 C CA . VAL A 1 139 ? 5.264 0.627 2.189 1.00 18.31 139 VAL A CA 1
ATOM 805 C C . VAL A 1 139 ? 3.955 0.391 1.446 1.00 18.12 139 VAL A C 1
ATOM 806 O O . VAL A 1 139 ? 3.788 -0.637 0.769 1.00 14.87 139 VAL A O 1
ATOM 810 N N . ILE A 1 140 ? 3.001 1.312 1.589 1.00 14.78 140 ILE A N 1
ATOM 811 C CA . ILE A 1 140 ? 1.617 0.965 1.290 1.00 16.66 140 ILE A CA 1
ATOM 812 C C . ILE A 1 140 ? 0.933 2.117 0.553 1.00 17.99 140 ILE A C 1
ATOM 813 O O . ILE A 1 140 ? 1.275 3.292 0.731 1.00 16.46 140 ILE A O 1
ATOM 818 N N . HIS A 1 141 ? -0.014 1.754 -0.313 1.00 17.01 141 HIS A N 1
ATOM 819 C CA . HIS A 1 141 ? -0.689 2.665 -1.241 1.00 16.76 141 HIS A CA 1
ATOM 820 C C . HIS A 1 141 ? -2.153 2.267 -1.401 1.00 16.71 141 HIS A C 1
ATOM 821 O O . HIS A 1 141 ? -2.446 1.085 -1.577 1.00 17.18 141 HIS A O 1
ATOM 828 N N . ASP A 1 142 ? -3.071 3.241 -1.367 1.00 19.18 142 ASP A N 1
ATOM 829 C CA . ASP A 1 142 ? -4.466 2.986 -1.793 1.00 18.66 142 ASP A CA 1
ATOM 830 C C . ASP A 1 142 ? -5.077 1.887 -0.921 1.00 17.91 142 ASP A C 1
ATOM 831 O O . ASP A 1 142 ? -4.926 1.916 0.310 1.00 17.06 142 ASP A O 1
ATOM 836 N N . TRP A 1 143 ? -5.765 0.889 -1.488 1.00 14.29 143 TRP A N 1
ATOM 837 C CA . TRP A 1 143 ? -6.298 -0.164 -0.630 1.00 17.64 143 TRP A CA 1
ATOM 838 C C . TRP A 1 143 ? -5.193 -0.945 0.075 1.00 17.61 143 TRP A C 1
ATOM 839 O O . TRP A 1 143 ? -5.441 -1.505 1.151 1.00 18.25 143 TRP A O 1
ATOM 850 N N . GLY A 1 144 ? -3.977 -0.975 -0.487 1.00 18.35 144 GLY A N 1
ATOM 851 C CA . GLY A 1 144 ? -2.856 -1.553 0.242 1.00 16.13 144 GLY A CA 1
ATOM 852 C C . GLY A 1 144 ? -2.611 -0.851 1.558 1.00 16.60 144 GLY A C 1
ATOM 853 O O . GLY A 1 144 ? -2.172 -1.467 2.531 1.00 18.42 144 GLY A O 1
ATOM 854 N N . SER A 1 145 ? -2.922 0.447 1.620 1.00 18.58 145 SER A N 1
ATOM 855 C CA . SER A 1 145 ? -2.732 1.188 2.864 1.00 15.58 145 SER A CA 1
ATOM 856 C C . SER A 1 145 ? -3.773 0.799 3.913 1.00 18.38 145 SER A C 1
ATOM 857 O O . SER A 1 145 ? -3.459 0.728 5.110 1.00 17.07 145 SER A O 1
ATOM 860 N N . ALA A 1 146 ? -5.016 0.509 3.501 1.00 17.57 146 ALA A N 1
ATOM 861 C CA . ALA A 1 146 ? -5.969 0.039 4.501 1.00 17.52 146 ALA A CA 1
ATOM 862 C C . ALA A 1 146 ? -5.533 -1.315 5.054 1.00 17.35 146 ALA A C 1
ATOM 863 O O . ALA A 1 146 ? -5.598 -1.540 6.268 1.00 18.04 146 ALA A O 1
ATOM 865 N N . LEU A 1 147 ? -5.033 -2.204 4.188 1.00 20.64 147 LEU A N 1
ATOM 866 C CA . LEU A 1 147 ? -4.490 -3.485 4.652 1.00 18.09 147 LEU A CA 1
ATOM 867 C C . LEU A 1 147 ? -3.339 -3.282 5.631 1.00 18.73 147 LEU A C 1
ATOM 868 O O . LEU A 1 147 ? -3.338 -3.846 6.735 1.00 19.44 147 LEU A O 1
ATOM 873 N N . GLY A 1 148 ? -2.363 -2.451 5.255 1.00 17.94 148 GLY A N 1
ATOM 874 C CA . GLY A 1 148 ? -1.200 -2.253 6.101 1.00 17.92 148 GLY A CA 1
ATOM 875 C C . GLY A 1 148 ? -1.521 -1.581 7.423 1.00 18.91 148 GLY A C 1
ATOM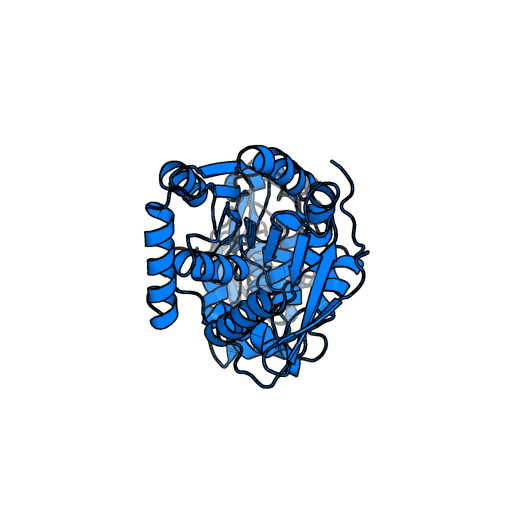 876 O O . GLY A 1 148 ? -1.068 -2.030 8.482 1.00 16.50 148 GLY A O 1
ATOM 877 N N . PHE A 1 149 ? -2.276 -0.474 7.382 1.00 18.13 149 PHE A N 1
ATOM 878 C CA . PHE A 1 149 ? -2.644 0.196 8.628 1.00 16.89 149 PHE A CA 1
ATOM 879 C C . PHE A 1 149 ? -3.471 -0.716 9.520 1.00 18.05 149 PHE A C 1
ATOM 880 O O . PHE A 1 149 ? -3.309 -0.711 10.745 1.00 19.06 149 PHE A O 1
ATOM 888 N N . HIS A 1 150 ? -4.365 -1.519 8.931 1.00 16.59 150 HIS A N 1
ATOM 889 C CA . HIS A 1 150 ? -5.171 -2.401 9.764 1.00 19.24 150 HIS A CA 1
ATOM 890 C C . HIS A 1 150 ? -4.305 -3.495 10.391 1.00 20.02 150 HIS A C 1
ATOM 891 O O . HIS A 1 150 ? -4.509 -3.867 11.555 1.00 20.48 150 HIS A O 1
ATOM 898 N N . TRP A 1 151 ? -3.310 -3.989 9.651 1.00 17.34 151 TRP A N 1
ATOM 899 C CA . TRP A 1 151 ? -2.410 -4.985 10.217 1.00 19.32 151 TRP A CA 1
ATOM 900 C C . TRP A 1 151 ? -1.500 -4.364 11.269 1.00 21.18 151 TRP A C 1
ATOM 901 O O . TRP A 1 151 ? -1.246 -4.978 12.308 1.00 21.29 151 TRP A O 1
ATOM 912 N N . ALA A 1 152 ? -1.023 -3.138 11.024 1.00 19.28 152 ALA A N 1
ATOM 913 C CA . ALA A 1 152 ? -0.150 -2.472 11.986 1.00 21.94 152 ALA A CA 1
ATOM 914 C C . ALA A 1 152 ? -0.880 -2.187 13.292 1.00 21.79 152 ALA A C 1
ATOM 915 O O . ALA A 1 152 ? -0.331 -2.417 14.377 1.00 20.78 152 ALA A O 1
ATOM 917 N N . LYS A 1 153 ? -2.125 -1.691 13.213 1.00 20.55 153 LYS A N 1
ATOM 918 C CA . LYS A 1 153 ? -2.901 -1.451 14.431 1.00 23.42 153 LYS A CA 1
ATOM 919 C C . LYS A 1 153 ? -3.013 -2.711 15.276 1.00 24.38 153 LYS A C 1
ATOM 920 O O . LYS A 1 153 ? -2.931 -2.656 16.512 1.00 24.27 153 LYS A O 1
ATOM 926 N N . ARG A 1 154 ? -3.191 -3.856 14.624 1.00 20.63 154 ARG A N 1
ATOM 927 C CA . ARG A 1 154 ? -3.362 -5.114 15.334 1.00 25.15 154 ARG A CA 1
ATOM 928 C C . ARG A 1 154 ? -2.039 -5.738 15.760 1.00 24.18 154 ARG A C 1
ATOM 929 O O . ARG A 1 154 ? -2.039 -6.579 16.660 1.00 25.88 154 ARG A O 1
ATOM 937 N N . ASN A 1 155 ? -0.922 -5.341 15.144 1.00 25.66 155 ASN A N 1
ATOM 938 C CA . ASN A 1 155 ? 0.402 -5.898 15.439 1.00 25.72 155 ASN A CA 1
ATOM 939 C C . ASN A 1 155 ? 1.432 -4.781 15.571 1.00 24.65 155 ASN A C 1
ATOM 940 O O . ASN A 1 155 ? 2.443 -4.759 14.859 1.00 26.21 155 ASN A O 1
ATOM 945 N N . PRO A 1 156 ? 1.214 -3.836 16.487 1.00 25.56 156 PRO A N 1
ATOM 946 C CA . PRO A 1 156 ? 2.070 -2.641 16.498 1.00 23.29 156 PRO A CA 1
ATOM 947 C C . PRO A 1 156 ? 3.517 -2.943 16.847 1.00 26.86 156 PRO A C 1
ATOM 948 O O . PRO A 1 156 ? 4.412 -2.210 16.413 1.00 27.81 156 PRO A O 1
ATOM 952 N N . GLU A 1 157 ? 3.775 -4.018 17.593 1.00 28.69 157 GLU A N 1
ATOM 953 C CA . GLU A 1 157 ? 5.138 -4.354 17.981 1.00 29.51 157 GLU A CA 1
ATOM 954 C C . GLU A 1 157 ? 5.965 -4.824 16.795 1.00 31.52 157 GLU A C 1
ATOM 955 O O . GLU A 1 157 ? 7.202 -4.827 16.867 1.00 31.50 157 GLU A O 1
ATOM 961 N N . ARG A 1 158 ? 5.313 -5.222 15.708 1.00 25.36 158 ARG A N 1
ATOM 962 C CA . ARG A 1 158 ? 5.989 -5.813 14.569 1.00 27.86 158 ARG A CA 1
ATOM 963 C C . ARG A 1 158 ? 6.169 -4.836 13.425 1.00 28.48 158 ARG A C 1
ATOM 964 O O . ARG A 1 158 ? 6.603 -5.245 12.346 1.00 29.28 158 ARG A O 1
ATOM 972 N N . VAL A 1 159 ? 5.843 -3.559 13.619 1.00 22.85 159 VAL A N 1
ATOM 973 C CA . VAL A 1 159 ? 5.933 -2.582 12.543 1.00 21.60 159 VAL A CA 1
ATOM 974 C C . VAL A 1 159 ? 6.969 -1.555 12.953 1.00 23.29 159 VAL A C 1
ATOM 975 O O . VAL A 1 159 ? 6.794 -0.858 13.961 1.00 27.20 159 VAL A O 1
ATOM 979 N N . LYS A 1 160 ? 8.057 -1.487 12.185 1.00 22.84 160 LYS A N 1
ATOM 980 C CA . LYS A 1 160 ? 9.203 -0.641 12.471 1.00 24.83 160 LYS A CA 1
ATOM 981 C C . LYS A 1 160 ? 9.129 0.704 11.758 1.00 22.83 160 LYS A C 1
ATOM 982 O O . LYS A 1 160 ? 9.917 1.612 12.073 1.00 24.36 160 LYS A O 1
ATOM 988 N N . GLY A 1 161 ? 8.195 0.857 10.829 1.00 22.58 161 GLY A N 1
ATOM 989 C CA . GLY A 1 161 ? 7.991 2.123 10.143 1.00 20.62 161 GLY A CA 1
ATOM 990 C C . GLY A 1 161 ? 6.969 1.894 9.056 1.00 20.70 161 GLY A C 1
ATOM 991 O O . GLY A 1 161 ? 6.739 0.758 8.621 1.00 17.14 161 GLY A O 1
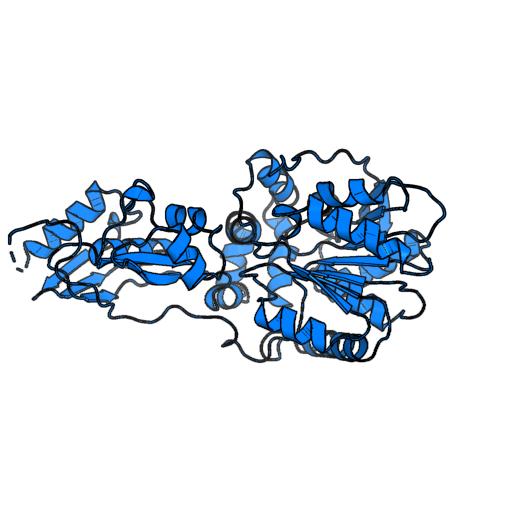ATOM 992 N N . ILE A 1 162 ? 6.323 2.986 8.652 1.00 19.34 162 ILE A N 1
ATOM 993 C CA . ILE A 1 162 ? 5.291 2.925 7.624 1.00 17.25 162 ILE A CA 1
ATOM 994 C C . ILE A 1 162 ? 5.541 4.063 6.650 1.00 17.79 162 ILE A C 1
ATOM 995 O O . ILE A 1 162 ? 5.508 5.234 7.046 1.00 18.12 162 ILE A O 1
ATOM 1000 N N . ALA A 1 163 ? 5.787 3.728 5.382 1.00 17.75 163 ALA A N 1
ATOM 1001 C CA . ALA A 1 163 ? 5.756 4.710 4.297 1.00 15.80 163 ALA A CA 1
ATOM 1002 C C . ALA A 1 163 ? 4.431 4.577 3.555 1.00 18.73 163 ALA A C 1
ATOM 1003 O O . ALA A 1 163 ? 3.987 3.466 3.250 1.00 16.73 163 ALA A O 1
ATOM 1005 N N . PHE A 1 164 ? 3.769 5.701 3.297 1.00 18.45 164 PHE A N 1
ATOM 1006 C CA . PHE A 1 164 ? 2.442 5.576 2.717 1.00 18.17 164 PHE A CA 1
ATOM 1007 C C . PHE A 1 164 ? 2.153 6.767 1.823 1.00 20.75 164 PHE A C 1
ATOM 1008 O O . PHE A 1 164 ? 2.842 7.788 1.847 1.00 18.87 164 PHE A O 1
ATOM 1016 N N . MET A 1 165 ? 1.110 6.603 1.029 1.00 18.48 165 MET A N 1
ATOM 1017 C CA . MET A 1 165 ? 0.759 7.538 -0.024 1.00 18.54 165 MET A CA 1
ATOM 1018 C C . MET A 1 165 ? -0.644 7.211 -0.511 1.00 21.81 165 MET A C 1
ATOM 1019 O O . MET A 1 165 ? -1.069 6.053 -0.497 1.00 18.85 165 MET A O 1
ATOM 1024 N N . GLU A 1 166 ? -1.385 8.258 -0.826 1.00 19.57 166 GLU A N 1
ATOM 1025 C CA . GLU A 1 166 ? -2.706 8.178 -1.433 1.00 20.40 166 GLU A CA 1
ATOM 1026 C C . GLU A 1 166 ? -3.525 7.065 -0.767 1.00 19.61 166 GLU A C 1
ATOM 1027 O O . GLU A 1 166 ? -3.919 6.075 -1.391 1.00 21.63 166 GLU A O 1
ATOM 1033 N N . PHE A 1 167 ? -3.723 7.217 0.540 1.00 21.30 167 PHE A N 1
ATOM 1034 C CA . PHE A 1 167 ? -4.226 6.157 1.404 1.00 22.00 167 PHE A CA 1
ATOM 1035 C C . PHE A 1 167 ? -5.700 6.349 1.741 1.00 21.34 167 PHE A C 1
ATOM 1036 O O . PHE A 1 167 ? -6.305 7.384 1.454 1.00 19.33 167 PHE A O 1
ATOM 1044 N N . ILE A 1 168 ? -6.272 5.328 2.384 1.00 20.00 168 ILE A N 1
ATOM 1045 C CA A ILE A 1 168 ? -7.700 5.281 2.708 0.47 18.35 168 ILE A CA 1
ATOM 1046 C CA B ILE A 1 168 ? -7.695 5.340 2.688 0.53 19.57 168 ILE A CA 1
ATOM 1047 C C . ILE A 1 168 ? -7.942 5.887 4.081 1.00 20.89 168 ILE A C 1
ATOM 1048 O O . ILE A 1 168 ? -7.355 5.437 5.069 1.00 22.21 168 ILE A O 1
ATOM 1057 N N . ARG A 1 169 ? -8.832 6.867 4.143 1.00 22.29 169 ARG A N 1
ATOM 1058 C CA . ARG A 1 169 ? -9.302 7.515 5.351 1.00 19.24 169 ARG A CA 1
ATOM 1059 C C . ARG A 1 169 ? -10.812 7.626 5.250 1.00 23.93 169 ARG A C 1
ATOM 1060 O O . ARG A 1 169 ? -11.381 7.572 4.150 1.00 21.75 169 ARG A O 1
ATOM 1068 N N . PRO A 1 170 ? -11.500 7.755 6.370 1.00 22.33 170 PRO A N 1
ATOM 1069 C CA . PRO A 1 170 ? -12.958 7.857 6.282 1.00 24.13 170 PRO A CA 1
ATOM 1070 C C . PRO A 1 170 ? -13.368 9.208 5.710 1.00 27.91 170 PRO A C 1
ATOM 1071 O O . PRO A 1 170 ? -12.800 10.257 6.037 1.00 25.08 170 PRO A O 1
ATOM 1075 N N . ILE A 1 171 ? -14.323 9.161 4.788 1.00 25.46 171 ILE A N 1
ATOM 1076 C CA . ILE A 1 171 ? -14.888 10.363 4.181 1.00 23.81 171 ILE A CA 1
ATOM 1077 C C . ILE A 1 171 ? -16.270 10.583 4.792 1.00 25.74 171 ILE A C 1
ATOM 1078 O O . ILE A 1 171 ? -17.187 9.786 4.524 1.00 25.99 171 ILE A O 1
ATOM 1083 N N . PRO A 1 172 ? -16.464 11.624 5.613 1.00 24.49 172 PRO A N 1
ATOM 1084 C CA . PRO A 1 172 ? -17.749 11.774 6.309 1.00 30.07 172 PRO A CA 1
ATOM 1085 C C . PRO A 1 172 ? -18.900 12.160 5.394 1.00 27.69 172 PRO A C 1
ATOM 1086 O O . PRO A 1 172 ? -20.040 11.762 5.668 1.00 25.87 172 PRO A O 1
ATOM 1090 N N . THR A 1 173 ? -18.656 12.907 4.314 1.00 28.28 173 THR A N 1
ATOM 1091 C CA . THR A 1 173 ? -19.751 13.390 3.480 1.00 29.19 173 THR A CA 1
ATOM 1092 C C . THR A 1 173 ? -19.366 13.344 2.008 1.00 23.80 173 THR A C 1
ATOM 1093 O O . THR A 1 173 ? -18.204 13.520 1.643 1.00 23.12 173 THR A O 1
ATOM 1097 N N . TRP A 1 174 ? -20.370 13.114 1.158 1.00 26.87 174 TRP A N 1
ATOM 1098 C CA . TRP A 1 174 ? -20.137 13.124 -0.282 1.00 25.50 174 TRP A CA 1
ATOM 1099 C C . TRP A 1 174 ? -19.681 14.484 -0.789 1.00 26.49 174 TRP A C 1
ATOM 1100 O O . TRP A 1 174 ? -19.029 14.555 -1.835 1.00 26.65 174 TRP A O 1
ATOM 1111 N N . ASP A 1 175 ? -19.998 15.555 -0.082 1.00 29.66 175 ASP A N 1
ATOM 1112 C CA . ASP A 1 175 ? -19.548 16.830 -0.617 1.00 31.56 175 ASP A CA 1
ATOM 1113 C C . ASP A 1 175 ? -18.020 17.073 -0.446 1.00 28.87 175 ASP A C 1
ATOM 1114 O O . ASP A 1 175 ? -17.522 18.166 -0.724 1.00 30.45 175 ASP A O 1
ATOM 1119 N N . GLU A 1 176 ? -17.273 16.040 -0.055 1.00 27.59 176 GLU A N 1
ATOM 1120 C CA . GLU A 1 176 ? -15.818 16.089 -0.137 1.00 28.37 176 GLU A CA 1
ATOM 1121 C C . GLU A 1 176 ? -15.331 16.269 -1.571 1.00 27.34 176 GLU A C 1
ATOM 1122 O O . GLU A 1 176 ? -14.255 16.839 -1.796 1.00 30.11 176 GLU A O 1
ATOM 1128 N N . TRP A 1 177 ? -16.084 15.776 -2.543 1.00 24.05 177 TRP A N 1
ATOM 1129 C CA . TRP A 1 177 ? -15.716 15.828 -3.942 1.00 24.84 177 TRP A CA 1
ATOM 1130 C C . TRP A 1 177 ? -16.665 16.711 -4.743 1.00 24.78 177 TRP A C 1
ATOM 1131 O O . TRP A 1 177 ? -17.876 16.759 -4.482 1.00 25.83 177 TRP A O 1
ATOM 1142 N N . PRO A 1 178 ? -16.129 17.390 -5.750 1.00 26.11 178 PRO A N 1
ATOM 1143 C CA . PRO A 1 178 ? -16.940 18.308 -6.546 1.00 27.23 178 PRO A CA 1
ATOM 1144 C C . PRO A 1 178 ? -17.860 17.552 -7.485 1.00 23.70 178 PRO A C 1
ATOM 1145 O O . PRO A 1 178 ? -17.624 16.402 -7.870 1.00 23.68 178 PRO A O 1
ATOM 1149 N N . GLU A 1 179 ? -18.897 18.254 -7.890 1.00 25.61 179 GLU A N 1
ATOM 1150 C CA . GLU A 1 179 ? -19.959 17.702 -8.699 1.00 25.41 179 GLU A CA 1
ATOM 1151 C C . GLU A 1 179 ? -20.127 18.611 -9.911 1.00 26.82 179 GLU A C 1
ATOM 1152 O O . GLU A 1 179 ? -19.708 19.770 -9.898 1.00 28.37 179 GLU A O 1
ATOM 1158 N N . PHE A 1 180 ? -20.690 18.063 -10.982 1.00 27.89 180 PHE A N 1
ATOM 1159 C CA . PHE A 1 180 ? -20.945 18.862 -12.170 1.00 25.27 180 PHE A CA 1
ATOM 1160 C C . PHE A 1 180 ? -21.962 19.946 -11.854 1.00 31.51 180 PHE A C 1
ATOM 1161 O O . PHE A 1 180 ? -23.064 19.652 -11.386 1.00 30.01 180 PHE A O 1
ATOM 1169 N N . LEU A 1 181 ? -21.580 21.201 -12.085 1.00 29.67 181 LEU A N 1
ATOM 1170 C CA . LEU A 1 181 ? -22.491 22.314 -11.855 1.00 29.11 181 LEU A CA 1
ATOM 1171 C C . LEU A 1 181 ? -23.548 22.358 -12.942 1.00 29.68 181 LEU A C 1
ATOM 1172 O O . LEU A 1 181 ? -23.224 22.332 -14.130 1.00 36.01 181 LEU A O 1
ATOM 1177 N N . VAL A 1 182 ? -24.814 22.456 -12.532 1.00 32.02 182 VAL A N 1
ATOM 1178 C CA . VAL A 1 182 ? -25.930 22.399 -13.473 1.00 35.41 182 VAL A CA 1
ATOM 1179 C C . VAL A 1 182 ? -26.010 23.693 -14.285 1.00 36.69 182 VAL A C 1
ATOM 1180 O O . VAL A 1 182 ? -25.606 24.773 -13.831 1.00 36.00 182 VAL A O 1
ATOM 1184 N N . GLY A 1 183 ? -26.534 23.586 -15.504 1.00 36.03 183 GLY A N 1
ATOM 1185 C CA . GLY A 1 183 ? -26.698 24.732 -16.363 1.00 34.85 183 GLY A CA 1
ATOM 1186 C C . GLY A 1 183 ? -27.856 25.607 -15.917 1.00 39.20 183 GLY A C 1
ATOM 1187 O O . GLY A 1 183 ? -28.478 25.353 -14.882 1.00 38.74 183 GLY A O 1
ATOM 1188 N N . PRO A 1 184 ? -28.186 26.652 -16.699 1.00 35.52 184 PRO A N 1
ATOM 1189 C CA . PRO A 1 184 ? -27.559 27.020 -17.973 1.00 33.85 184 PRO A CA 1
ATOM 1190 C C . PRO A 1 184 ? -26.124 27.498 -17.799 1.00 35.57 184 PRO A C 1
ATOM 1191 O O . PRO A 1 184 ? -25.730 27.923 -16.722 1.00 36.00 184 PRO A O 1
ATOM 1195 N N . PHE A 1 185 ? -25.342 27.392 -18.859 1.00 31.58 185 PHE A N 1
ATOM 1196 C CA . PHE A 1 185 ? -23.937 27.747 -18.834 1.00 31.67 185 PHE A CA 1
ATOM 1197 C C . PHE A 1 185 ? -23.729 29.016 -19.633 1.00 31.65 185 PHE A C 1
ATOM 1198 O O . PHE A 1 185 ? -24.280 29.168 -20.721 1.00 31.02 185 PHE A O 1
ATOM 1206 N N . ASN A 1 186 ? -22.926 29.920 -19.088 1.00 30.44 186 ASN A N 1
ATOM 1207 C CA . ASN A 1 186 ? -22.771 31.254 -19.640 1.00 28.70 186 ASN A CA 1
ATOM 1208 C C . ASN A 1 186 ? -21.389 31.396 -20.244 1.00 27.20 186 ASN A C 1
ATOM 1209 O O . ASN A 1 186 ? -20.395 31.004 -19.628 1.00 31.21 186 ASN A O 1
ATOM 1214 N N . PHE A 1 187 ? -21.337 31.921 -21.457 1.00 27.58 187 PHE A N 1
ATOM 1215 C CA . PHE A 1 187 ? -20.099 32.068 -22.201 1.00 25.74 187 PHE A CA 1
ATOM 1216 C C . PHE A 1 187 ? -19.901 33.527 -22.562 1.00 27.92 187 PHE A C 1
ATOM 1217 O O . PHE A 1 187 ? -20.860 34.296 -22.648 1.00 31.45 187 PHE A O 1
ATOM 1225 N N . VAL A 1 188 ? -18.645 33.892 -22.795 1.00 26.51 188 VAL A N 1
ATOM 1226 C CA . VAL A 1 188 ? -18.344 35.220 -23.321 1.00 27.39 188 VAL A CA 1
ATOM 1227 C C . VAL A 1 188 ? -18.927 35.290 -24.730 1.00 28.96 188 VAL A C 1
ATOM 1228 O O . VAL A 1 188 ? -18.440 34.620 -25.645 1.00 30.19 188 VAL A O 1
ATOM 1232 N N . LYS A 1 189 ? -19.992 36.081 -24.893 1.00 27.73 189 LYS A N 1
ATOM 1233 C CA . LYS A 1 189 ? -20.817 36.022 -26.096 1.00 29.52 189 LYS A CA 1
ATOM 1234 C C . LYS A 1 189 ? -20.000 36.143 -27.380 1.00 31.78 189 LYS A C 1
ATOM 1235 O O . LYS A 1 189 ? -20.151 35.330 -28.301 1.00 28.23 189 LYS A O 1
ATOM 1241 N N . ASP A 1 190 ? -19.133 37.152 -27.462 1.00 28.89 190 ASP A N 1
ATOM 1242 C CA . ASP A 1 190 ? -18.424 37.440 -28.706 1.00 32.93 190 ASP A CA 1
ATOM 1243 C C . ASP A 1 190 ? -17.297 36.468 -29.007 1.00 29.85 190 ASP A C 1
ATOM 1244 O O . ASP A 1 190 ? -16.842 36.409 -30.153 1.00 33.51 190 ASP A O 1
ATOM 1249 N N . ALA A 1 191 ? -16.838 35.708 -28.023 1.00 27.66 191 ALA A N 1
ATOM 1250 C CA . ALA A 1 191 ? -15.701 34.826 -28.227 1.00 28.72 191 ALA A CA 1
ATOM 1251 C C . ALA A 1 191 ? -16.103 33.570 -28.991 1.00 30.34 191 ALA A C 1
ATOM 1252 O O . ALA A 1 191 ? -17.235 33.096 -28.891 1.00 30.10 191 ALA A O 1
ATOM 1254 N N . GLY A 1 192 ? -15.155 33.027 -29.743 1.00 27.95 192 GLY A N 1
ATOM 1255 C CA . GLY A 1 192 ? -15.315 31.748 -30.410 1.00 27.69 192 GLY A CA 1
ATOM 1256 C C . GLY A 1 192 ? -15.441 31.906 -31.915 1.00 29.93 192 GLY A C 1
ATOM 1257 O O . GLY A 1 192 ? -15.288 32.990 -32.478 1.00 31.89 192 GLY A O 1
ATOM 1258 N N . GLU A 1 193 ? -15.737 30.785 -32.570 1.00 31.89 193 GLU A N 1
ATOM 1259 C CA . GLU A 1 193 ? -15.819 30.774 -34.028 1.00 33.48 193 GLU A CA 1
ATOM 1260 C C . GLU A 1 193 ? -17.026 31.560 -34.526 1.00 36.60 193 GLU A C 1
ATOM 1261 O O . GLU A 1 193 ? -18.143 31.398 -34.024 1.00 34.63 193 GLU A O 1
ATOM 1267 N N . LYS A 1 194 ? -16.810 32.410 -35.525 1.00 40.73 194 LYS A N 1
ATOM 1268 C CA . LYS A 1 194 ? -17.915 33.129 -36.142 1.00 39.06 194 LYS A CA 1
ATOM 1269 C C . LYS A 1 194 ? -18.520 32.221 -37.206 1.00 40.81 194 LYS A C 1
ATOM 1270 O O . LYS A 1 194 ? -17.820 31.752 -38.109 1.00 40.54 194 LYS A O 1
ATOM 1276 N N . LEU A 1 195 ? -19.806 31.930 -37.057 1.00 39.34 195 LEU A N 1
ATOM 1277 C CA . LEU A 1 195 ? -20.521 31.067 -37.978 1.00 39.83 195 LEU A CA 1
ATOM 1278 C C . LEU A 1 195 ? -21.518 31.832 -38.832 1.00 44.26 195 LEU A C 1
ATOM 1279 O O . LEU A 1 195 ? -22.079 31.257 -39.774 1.00 44.18 195 LEU A O 1
ATOM 1284 N N . TRP A 1 196 ? -21.745 33.105 -38.529 1.00 42.32 196 TRP A N 1
ATOM 1285 C CA . TRP A 1 196 ? -22.725 33.929 -39.219 1.00 44.71 196 TRP A CA 1
ATOM 1286 C C . TRP A 1 196 ? -22.400 35.389 -38.937 1.00 48.35 196 TRP A C 1
ATOM 1287 O O . TRP A 1 196 ? -21.488 35.705 -38.167 1.00 45.83 196 TRP A O 1
ATOM 1298 N N . GLU A 1 197 ? -23.178 36.276 -39.549 1.00 49.07 197 GLU A N 1
ATOM 1299 C CA . GLU A 1 197 ? -23.076 37.707 -39.290 1.00 50.50 197 GLU A CA 1
ATOM 1300 C C . GLU A 1 197 ? -23.883 38.099 -38.056 1.00 52.92 197 GLU A C 1
ATOM 1301 O O . GLU A 1 197 ? -23.898 39.266 -37.658 1.00 60.31 197 GLU A O 1
ATOM 1303 N N . ASP A 1 206 ? -34.472 29.336 -37.406 1.00 56.18 206 ASP A N 1
ATOM 1304 C CA . ASP A 1 206 ? -34.068 27.966 -37.709 1.00 59.01 206 ASP A CA 1
ATOM 1305 C C . ASP A 1 206 ? -32.655 27.943 -38.283 1.00 53.28 206 ASP A C 1
ATOM 1306 O O . ASP A 1 206 ? -31.924 26.949 -38.163 1.00 48.28 206 ASP A O 1
ATOM 1308 N N . ASP A 1 207 ? -32.278 29.072 -38.885 1.00 53.13 207 ASP A N 1
ATOM 1309 C CA . ASP A 1 207 ? -31.008 29.168 -39.596 1.00 51.56 207 ASP A CA 1
ATOM 1310 C C . ASP A 1 207 ? -29.819 29.065 -38.642 1.00 47.14 207 ASP A C 1
ATOM 1311 O O . ASP A 1 207 ? -28.838 28.375 -38.939 1.00 44.02 207 ASP A O 1
ATOM 1316 N N . LEU A 1 208 ? -29.900 29.706 -37.476 1.00 42.50 208 LEU A N 1
ATOM 1317 C CA . LEU A 1 208 ? -28.746 29.728 -36.585 1.00 41.99 208 LEU A CA 1
ATOM 1318 C C . LEU A 1 208 ? -28.457 28.335 -36.030 1.00 40.39 208 LEU A C 1
ATOM 1319 O O . LEU A 1 208 ? -27.299 27.898 -35.989 1.00 38.50 208 LEU A O 1
ATOM 1324 N N . ALA A 1 209 ? -29.506 27.621 -35.616 1.00 40.67 209 ALA A N 1
ATOM 1325 C CA . ALA A 1 209 ? -29.336 26.280 -35.066 1.00 41.40 209 ALA A CA 1
ATOM 1326 C C . ALA A 1 209 ? -28.673 25.340 -36.068 1.00 39.97 209 ALA A C 1
ATOM 1327 O O . ALA A 1 209 ? -27.836 24.510 -35.688 1.00 36.93 209 ALA A O 1
ATOM 1329 N N . LYS A 1 210 ? -29.037 25.448 -37.351 1.00 41.25 210 LYS A N 1
ATOM 1330 C CA . LYS A 1 210 ? -28.440 24.568 -38.353 1.00 39.59 210 LYS A CA 1
ATOM 1331 C C . LYS A 1 210 ? -26.949 24.834 -38.503 1.00 39.21 210 LYS A C 1
ATOM 1332 O O . LYS A 1 210 ? -26.155 23.893 -38.592 1.00 34.98 210 LYS A O 1
ATOM 1338 N N . LYS A 1 211 ? -26.542 26.108 -38.521 1.00 38.49 211 LYS A N 1
ATOM 1339 C CA . LYS A 1 211 ? -25.119 26.410 -38.645 1.00 37.20 211 LYS A CA 1
ATOM 1340 C C . LYS A 1 211 ? -24.340 25.871 -37.454 1.00 33.30 211 LYS A C 1
ATOM 1341 O O . LYS A 1 211 ? -23.184 25.453 -37.598 1.00 33.59 211 LYS A O 1
ATOM 1347 N N . VAL A 1 212 ? -24.957 25.872 -36.271 1.00 33.11 212 VAL A N 1
ATOM 1348 C CA . VAL A 1 212 ? -24.280 25.358 -35.085 1.00 30.51 212 VAL A CA 1
ATOM 1349 C C . VAL A 1 212 ? -24.108 23.854 -35.200 1.00 30.40 212 VAL A C 1
ATOM 1350 O O . VAL A 1 212 ? -23.021 23.319 -34.966 1.00 31.07 212 VAL A O 1
ATOM 1354 N N . TRP A 1 213 ? -25.181 23.150 -35.561 1.00 31.31 213 TRP A N 1
ATOM 1355 C CA . TRP A 1 213 ? -25.091 21.695 -35.667 1.00 31.47 213 TRP A CA 1
ATOM 1356 C C . TRP A 1 213 ? -24.088 21.270 -36.732 1.00 34.01 213 TRP A C 1
ATOM 1357 O O . TRP A 1 213 ? -23.258 20.383 -36.496 1.00 33.16 213 TRP A O 1
ATOM 1368 N N . GLU A 1 214 ? -24.148 21.882 -37.916 1.00 33.83 214 GLU A N 1
ATOM 1369 C CA . GLU A 1 214 ? -23.172 21.530 -38.942 1.00 36.53 214 GLU A CA 1
ATOM 1370 C C . GLU A 1 214 ? -21.743 21.832 -38.505 1.00 36.87 214 GLU A C 1
ATOM 1371 O O . GLU A 1 214 ? -20.812 21.122 -38.908 1.00 35.85 214 GLU A O 1
ATOM 1377 N N . HIS A 1 215 ? -21.543 22.842 -37.653 1.00 32.85 215 HIS A N 1
ATOM 1378 C CA . HIS A 1 215 ? -20.196 23.112 -37.163 1.00 33.87 215 HIS A CA 1
ATOM 1379 C C . HIS A 1 215 ? -19.722 22.008 -36.218 1.00 33.31 215 HIS A C 1
ATOM 1380 O O . HIS A 1 215 ? -18.573 21.557 -36.307 1.00 32.02 215 HIS A O 1
ATOM 1387 N N . LEU A 1 216 ? -20.593 21.554 -35.313 1.00 32.47 216 LEU A N 1
ATOM 1388 C CA . LEU A 1 216 ? -20.244 20.420 -34.466 1.00 33.09 216 LEU A CA 1
ATOM 1389 C C . LEU A 1 216 ? -19.933 19.192 -35.307 1.00 32.81 216 LEU A C 1
ATOM 1390 O O . LEU A 1 216 ? -18.996 18.442 -35.013 1.00 31.79 216 LEU A O 1
ATOM 1395 N N . HIS A 1 217 ? -20.711 18.974 -36.363 1.00 34.20 217 HIS A N 1
ATOM 1396 C CA . HIS A 1 217 ? -20.484 17.807 -37.206 1.00 33.28 217 HIS A CA 1
ATOM 1397 C C . HIS A 1 217 ? -19.151 17.915 -37.941 1.00 34.12 217 HIS A C 1
ATOM 1398 O O . HIS A 1 217 ? -18.344 16.978 -37.922 1.00 32.46 217 HIS A O 1
ATOM 1405 N N . LYS A 1 218 ? -18.878 19.075 -38.545 1.00 36.89 218 LYS A N 1
ATOM 1406 C CA . LYS A 1 218 ? -17.662 19.236 -39.339 1.00 38.25 218 LYS A CA 1
ATOM 1407 C C . LYS A 1 218 ? -16.411 19.199 -38.471 1.00 41.15 218 LYS A C 1
ATOM 1408 O O . LYS A 1 218 ? -15.374 18.672 -38.894 1.00 43.07 218 LYS A O 1
ATOM 1410 N N . THR A 1 219 ? -16.478 19.752 -37.256 1.00 38.28 219 THR A N 1
ATOM 1411 C CA . THR A 1 219 ? -15.314 19.713 -36.381 1.00 38.77 219 THR A CA 1
ATOM 1412 C C . THR A 1 219 ? -15.192 18.392 -35.642 1.00 36.93 219 THR A C 1
ATOM 1413 O O . THR A 1 219 ? -14.288 18.239 -34.817 1.00 37.34 219 THR A O 1
ATOM 1417 N N . GLY A 1 220 ? -16.073 17.436 -35.918 1.00 36.36 220 GLY A N 1
ATOM 1418 C CA . GLY A 1 220 ? -15.917 16.097 -35.387 1.00 34.85 220 GLY A CA 1
ATOM 1419 C C . GLY A 1 220 ? -16.145 15.952 -33.903 1.00 30.50 220 GLY A C 1
ATOM 1420 O O . GLY A 1 220 ? -15.576 15.046 -33.290 1.00 29.94 220 GLY A O 1
ATOM 1421 N N . ILE A 1 221 ? -16.962 16.812 -33.303 1.00 32.68 221 ILE A N 1
ATOM 1422 C CA . ILE A 1 221 ? -17.274 16.692 -31.879 1.00 32.45 221 ILE A CA 1
ATOM 1423 C C . ILE A 1 221 ? -17.979 15.352 -31.717 1.00 35.15 221 ILE A C 1
ATOM 1424 O O . ILE A 1 221 ? -19.030 15.138 -32.336 1.00 34.54 221 ILE A O 1
ATOM 1429 N N . PRO A 1 222 ? -17.438 14.423 -30.934 1.00 34.17 222 PRO A N 1
ATOM 1430 C CA . PRO A 1 222 ? -18.059 13.094 -30.835 1.00 34.57 222 PRO A CA 1
ATOM 1431 C C . PRO A 1 222 ? -19.516 13.161 -30.392 1.00 34.49 222 PRO A C 1
ATOM 1432 O O . PRO A 1 222 ? -19.894 13.961 -29.537 1.00 34.44 222 PRO A O 1
ATOM 1436 N N . ASP A 1 223 ? -20.338 12.316 -31.015 1.00 35.94 223 ASP A N 1
ATOM 1437 C CA . ASP A 1 223 ? -21.766 12.182 -30.723 1.00 37.55 223 ASP A CA 1
ATOM 1438 C C . ASP A 1 223 ? -22.573 13.437 -31.051 1.00 33.40 223 ASP A C 1
ATOM 1439 O O . ASP A 1 223 ? -23.702 13.601 -30.568 1.00 33.98 223 ASP A O 1
ATOM 1444 N N . ALA A 1 224 ? -22.035 14.311 -31.905 1.00 31.90 224 ALA A N 1
ATOM 1445 C CA . ALA A 1 224 ? -22.842 15.395 -32.460 1.00 32.56 224 ALA A CA 1
ATOM 1446 C C . ALA A 1 224 ? -24.081 14.868 -33.165 1.00 34.02 224 ALA A C 1
ATOM 1447 O O . ALA A 1 224 ? -25.113 15.547 -33.198 1.00 31.86 224 ALA A O 1
ATOM 1449 N N . ASP A 1 225 ? -24.001 13.658 -33.728 1.00 34.04 225 ASP A N 1
ATOM 1450 C CA . ASP A 1 225 ? -25.138 13.079 -34.434 1.00 35.01 225 ASP A CA 1
ATOM 1451 C C . ASP A 1 225 ? -26.318 12.813 -33.506 1.00 35.25 225 ASP A C 1
ATOM 1452 O O . ASP A 1 225 ? -27.438 12.619 -33.989 1.00 36.16 225 ASP A O 1
ATOM 1457 N N . LYS A 1 226 ? -26.099 12.783 -32.192 1.00 34.45 226 LYS A N 1
ATOM 1458 C CA . LYS A 1 226 ? -27.164 12.458 -31.254 1.00 35.67 226 LYS A CA 1
ATOM 1459 C C . LYS A 1 226 ? -27.875 13.674 -30.694 1.00 36.00 226 LYS A C 1
ATOM 1460 O O . LYS A 1 226 ? -28.819 13.504 -29.917 1.00 37.98 226 LYS A O 1
ATOM 1466 N N . VAL A 1 227 ? -27.454 14.888 -31.036 1.00 36.90 227 VAL A N 1
ATOM 1467 C CA . VAL A 1 227 ? -28.033 16.066 -30.406 1.00 33.48 227 VAL A CA 1
ATOM 1468 C C . VAL A 1 227 ? -28.727 16.910 -31.462 1.00 35.32 227 VAL A C 1
ATOM 1469 O O . VAL A 1 227 ? -28.380 16.876 -32.647 1.00 39.03 227 VAL A O 1
ATOM 1473 N N . ASN A 1 228 ? -29.708 17.683 -31.020 1.00 34.53 228 ASN A N 1
ATOM 1474 C CA . ASN A 1 228 ? -30.289 18.715 -31.860 1.00 39.95 228 ASN A CA 1
ATOM 1475 C C . ASN A 1 228 ? -30.194 20.056 -31.147 1.00 37.89 228 ASN A C 1
ATOM 1476 O O . ASN A 1 228 ? -30.108 20.122 -29.916 1.00 37.08 228 ASN A O 1
ATOM 1481 N N . ILE A 1 229 ? -30.175 21.119 -31.945 1.00 36.10 229 ILE A N 1
ATOM 1482 C CA . ILE A 1 229 ? -29.822 22.461 -31.497 1.00 35.07 229 ILE A CA 1
ATOM 1483 C C . ILE A 1 229 ? -30.992 23.403 -31.738 1.00 36.10 229 ILE A C 1
ATOM 1484 O O . ILE A 1 229 ? -31.699 23.291 -32.746 1.00 36.31 229 ILE A O 1
ATOM 1489 N N . GLN A 1 230 ? -31.199 24.320 -30.796 1.00 38.23 230 GLN A N 1
ATOM 1490 C CA . GLN A 1 230 ? -32.103 25.450 -30.949 1.00 41.12 230 GLN A CA 1
ATOM 1491 C C . GLN A 1 230 ? -31.346 26.699 -30.516 1.00 38.14 230 GLN A C 1
ATOM 1492 O O . GLN A 1 230 ? -30.663 26.679 -29.488 1.00 39.24 230 GLN A O 1
ATOM 1498 N N . VAL A 1 231 ? -31.442 27.771 -31.301 1.00 39.07 231 VAL A N 1
ATOM 1499 C CA . VAL A 1 231 ? -30.767 29.029 -30.991 1.00 38.65 231 VAL A CA 1
ATOM 1500 C C . VAL A 1 231 ? -31.784 30.160 -31.042 1.00 40.12 231 VAL A C 1
ATOM 1501 O O . VAL A 1 231 ? -32.539 30.275 -32.010 1.00 39.42 231 VAL A O 1
ATOM 1505 N N . ALA A 1 232 ? -31.786 31.009 -30.014 1.00 38.26 232 ALA A N 1
ATOM 1506 C CA . ALA A 1 232 ? -32.730 32.124 -29.953 1.00 44.24 232 ALA A CA 1
ATOM 1507 C C . ALA A 1 232 ? -32.136 33.217 -29.075 1.00 42.91 232 ALA A C 1
ATOM 1508 O O . ALA A 1 232 ? -31.981 33.016 -27.868 1.00 43.78 232 ALA A O 1
ATOM 1510 N N . ASP A 1 233 ? -31.824 34.365 -29.682 1.00 45.63 233 ASP A N 1
ATOM 1511 C CA . ASP A 1 233 ? -31.291 35.535 -28.980 1.00 48.63 233 ASP A CA 1
ATOM 1512 C C . ASP A 1 233 ? -30.028 35.170 -28.205 1.00 46.68 233 ASP A C 1
ATOM 1513 O O . ASP A 1 233 ? -29.910 35.425 -27.007 1.00 49.46 233 ASP A O 1
ATOM 1518 N N . GLY A 1 234 ? -29.079 34.541 -28.898 1.00 45.03 234 GLY A N 1
ATOM 1519 C CA . GLY A 1 234 ? -27.831 34.168 -28.266 1.00 43.33 234 GLY A CA 1
ATOM 1520 C C . GLY A 1 234 ? -27.924 33.048 -27.254 1.00 41.05 234 GLY A C 1
ATOM 1521 O O . GLY A 1 234 ? -26.911 32.723 -26.619 1.00 33.99 234 GLY A O 1
ATOM 1522 N N . LYS A 1 235 ? -29.097 32.446 -27.075 1.00 37.98 235 LYS A N 1
ATOM 1523 C CA . LYS A 1 235 ? -29.259 31.313 -26.179 1.00 39.71 235 LYS A CA 1
ATOM 1524 C C . LYS A 1 235 ? -29.387 30.052 -27.018 1.00 38.81 235 LYS A C 1
ATOM 1525 O O . LYS A 1 235 ? -30.269 29.963 -27.877 1.00 38.26 235 LYS A O 1
ATOM 1531 N N . ALA A 1 236 ? -28.522 29.080 -26.765 1.00 37.62 236 ALA A N 1
ATOM 1532 C CA . ALA A 1 236 ? -28.615 27.791 -27.428 1.00 38.62 236 ALA A CA 1
ATOM 1533 C C . ALA A 1 236 ? -29.204 26.759 -26.477 1.00 40.33 236 ALA A C 1
ATOM 1534 O O . ALA A 1 236 ? -28.855 26.718 -25.294 1.00 39.93 236 ALA A O 1
ATOM 1536 N N . THR A 1 237 ? -30.118 25.943 -26.996 1.00 38.71 237 THR A N 1
ATOM 1537 C CA . THR A 1 237 ? -30.567 24.732 -26.324 1.00 40.68 237 THR A CA 1
ATOM 1538 C C . THR A 1 237 ? -29.969 23.540 -27.046 1.00 37.47 237 THR A C 1
ATOM 1539 O O . THR A 1 237 ? -30.057 23.449 -28.273 1.00 37.40 237 THR A O 1
ATOM 1543 N N . VAL A 1 238 ? -29.340 22.652 -26.291 1.00 39.13 238 VAL A N 1
ATOM 1544 C CA . VAL A 1 238 ? -28.803 21.409 -26.820 1.00 38.70 238 VAL A CA 1
ATOM 1545 C C . VAL A 1 238 ? -29.595 20.276 -26.183 1.00 37.17 238 VAL A C 1
ATOM 1546 O O . VAL A 1 238 ? -29.636 20.155 -24.953 1.00 38.55 238 VAL A O 1
ATOM 1550 N N . ALA A 1 239 ? -30.248 19.467 -27.008 1.00 35.47 239 ALA A N 1
ATOM 1551 C CA . ALA A 1 239 ? -31.074 18.379 -26.516 1.00 37.32 239 ALA A CA 1
ATOM 1552 C C . ALA A 1 239 ? -30.609 17.058 -27.115 1.00 41.69 239 ALA A C 1
ATOM 1553 O O . ALA A 1 239 ? -30.127 17.003 -28.250 1.00 41.73 239 ALA A O 1
ATOM 1555 N N . GLY A 1 240 ? -30.756 15.994 -26.337 1.00 38.92 240 GLY A N 1
ATOM 1556 C CA . GLY A 1 240 ? -30.470 14.659 -26.821 1.00 41.03 240 GLY A CA 1
ATOM 1557 C C . GLY A 1 240 ? -30.424 13.705 -25.652 1.00 42.83 240 GLY A C 1
ATOM 1558 O O . GLY A 1 240 ? -30.625 14.091 -24.498 1.00 45.47 240 GLY A O 1
ATOM 1559 N N . ASP A 1 241 ? -30.166 12.440 -25.968 1.00 46.23 241 ASP A N 1
ATOM 1560 C CA . ASP A 1 241 ? -29.979 11.462 -24.906 1.00 49.93 241 ASP A CA 1
ATOM 1561 C C . ASP A 1 241 ? -29.165 10.291 -25.427 1.00 46.31 241 ASP A C 1
ATOM 1562 O O . ASP A 1 241 ? -28.956 10.134 -26.632 1.00 45.72 241 ASP A O 1
ATOM 1567 N N . GLY A 1 242 ? -28.686 9.482 -24.486 1.00 47.81 242 GLY A N 1
ATOM 1568 C CA . GLY A 1 242 ? -27.740 8.432 -24.786 1.00 50.64 242 GLY A CA 1
ATOM 1569 C C . GLY A 1 242 ? -26.297 8.876 -24.837 1.00 44.70 242 GLY A C 1
ATOM 1570 O O . GLY A 1 242 ? -25.444 8.102 -25.281 1.00 46.14 242 GLY A O 1
ATOM 1571 N N . LEU A 1 243 ? -25.992 10.101 -24.419 1.00 43.34 243 LEU A N 1
ATOM 1572 C CA . LEU A 1 243 ? -24.617 10.575 -24.434 1.00 38.94 243 LEU A CA 1
ATOM 1573 C C . LEU A 1 243 ? -23.925 10.261 -23.119 1.00 34.73 243 LEU A C 1
ATOM 1574 O O . LEU A 1 243 ? -24.563 10.160 -22.069 1.00 36.05 243 LEU A O 1
ATOM 1579 N N . SER A 1 244 ? -22.610 10.093 -23.191 1.00 28.90 244 SER A N 1
ATOM 1580 C CA . SER A 1 244 ? -21.816 10.019 -21.978 1.00 27.86 244 SER A CA 1
ATOM 1581 C C . SER A 1 244 ? -21.627 11.424 -21.421 1.00 28.54 244 SER A C 1
ATOM 1582 O O . SER A 1 244 ? -21.804 12.423 -22.119 1.00 29.35 244 SER A O 1
ATOM 1585 N N . GLN A 1 245 ? -21.244 11.495 -20.152 1.00 25.75 245 GLN A N 1
ATOM 1586 C CA . GLN A 1 245 ? -20.961 12.801 -19.565 1.00 28.22 245 GLN A CA 1
ATOM 1587 C C . GLN A 1 245 ? -19.832 13.516 -20.308 1.00 26.86 245 GLN A C 1
ATOM 1588 O O . GLN A 1 245 ? -19.919 14.726 -20.579 1.00 25.04 245 GLN A O 1
ATOM 1594 N N . GLU A 1 246 ? -18.763 12.790 -20.644 1.00 26.01 246 GLU A N 1
ATOM 1595 C CA . GLU A 1 246 ? -17.657 13.398 -21.376 1.00 26.85 246 GLU A CA 1
ATOM 1596 C C . GLU A 1 246 ? -18.128 13.970 -22.707 1.00 27.70 246 GLU A C 1
ATOM 1597 O O . GLU A 1 246 ? -17.808 15.112 -23.057 1.00 25.46 246 GLU A O 1
ATOM 1603 N N . ALA A 1 247 ? -18.891 13.183 -23.469 1.00 25.51 247 ALA A N 1
ATOM 1604 C CA . ALA A 1 247 ? -19.348 13.658 -24.768 1.00 26.21 247 ALA A CA 1
ATOM 1605 C C . ALA A 1 247 ? -20.256 14.873 -24.615 1.00 24.99 247 ALA A C 1
ATOM 1606 O O . ALA A 1 247 ? -20.170 15.830 -25.398 1.00 26.61 247 ALA A O 1
ATOM 1608 N N . LYS A 1 248 ? -21.114 14.868 -23.592 1.00 24.23 248 LYS A N 1
ATOM 1609 C CA . LYS A 1 248 ? -22.016 15.991 -23.388 1.00 24.28 248 LYS A CA 1
ATOM 1610 C C . LYS A 1 248 ? -21.230 17.266 -23.096 1.00 22.76 248 LYS A C 1
ATOM 1611 O O . LYS A 1 248 ? -21.489 18.314 -23.691 1.00 23.46 248 LYS A O 1
ATOM 1617 N N . GLU A 1 249 ? -20.226 17.172 -22.213 1.00 24.77 249 GLU A N 1
ATOM 1618 C CA . GLU A 1 249 ? -19.416 18.341 -21.870 1.00 22.32 249 GLU A CA 1
ATOM 1619 C C . GLU A 1 249 ? -18.681 18.887 -23.082 1.00 24.97 249 GLU A C 1
ATOM 1620 O O . GLU A 1 249 ? -18.602 20.107 -23.264 1.00 23.09 249 GLU A O 1
ATOM 1626 N N . LYS A 1 250 ? -18.132 18.005 -23.923 1.00 22.26 250 LYS A N 1
ATOM 1627 C CA . LYS A 1 250 ? -17.465 18.466 -25.141 1.00 26.10 250 LYS A CA 1
ATOM 1628 C C . LYS A 1 250 ? -18.440 19.171 -26.082 1.00 25.67 250 LYS A C 1
ATOM 1629 O O . LYS A 1 250 ? -18.084 20.170 -26.720 1.00 21.63 250 LYS A O 1
ATOM 1635 N N . ILE A 1 251 ? -19.680 18.675 -26.170 1.00 22.07 251 ILE A N 1
ATOM 1636 C CA . ILE A 1 251 ? -20.677 19.307 -27.024 1.00 23.22 251 ILE A CA 1
ATOM 1637 C C . ILE A 1 251 ? -21.068 20.660 -26.456 1.00 24.27 251 ILE A C 1
ATOM 1638 O O . ILE A 1 251 ? -21.156 21.653 -27.193 1.00 24.22 251 ILE A O 1
ATOM 1643 N N . LEU A 1 252 ? -21.276 20.729 -25.134 1.00 23.25 252 LEU A N 1
ATOM 1644 C CA . LEU A 1 252 ? -21.688 21.979 -24.506 1.00 24.15 252 LEU A CA 1
ATOM 1645 C C . LEU A 1 252 ? -20.635 23.056 -24.716 1.00 24.75 252 LEU A C 1
ATOM 1646 O O . LEU A 1 252 ? -20.951 24.172 -25.141 1.00 26.10 252 LEU A O 1
ATOM 1651 N N . VAL A 1 253 ? -19.373 22.730 -24.426 1.00 23.47 253 VAL A N 1
ATOM 1652 C CA . VAL A 1 253 ? -18.277 23.684 -24.606 1.00 25.44 253 VAL A CA 1
ATOM 1653 C C . VAL A 1 253 ? -18.139 24.089 -26.075 1.00 24.91 253 VAL A C 1
ATOM 1654 O O . VAL A 1 253 ? -17.914 25.266 -26.393 1.00 22.64 253 VAL A O 1
ATOM 1658 N N . ALA A 1 254 ? -18.312 23.134 -27.000 1.00 22.32 254 ALA A N 1
ATOM 1659 C CA . ALA A 1 254 ? -18.164 23.457 -28.415 1.00 22.40 254 ALA A CA 1
ATOM 1660 C C . ALA A 1 254 ? -19.259 24.409 -28.901 1.00 25.80 254 ALA A C 1
ATOM 1661 O O . ALA A 1 254 ? -19.004 25.275 -29.750 1.00 25.61 254 ALA A O 1
ATOM 1663 N N . VAL A 1 255 ? -20.482 24.253 -28.387 1.00 23.18 255 VAL A N 1
ATOM 1664 C CA . VAL A 1 255 ? -21.581 25.146 -28.740 1.00 23.86 255 VAL A CA 1
ATOM 1665 C C . VAL A 1 255 ? -21.373 26.524 -28.125 1.00 24.28 255 VAL A C 1
ATOM 1666 O O . VAL A 1 255 ? -21.616 27.550 -28.771 1.00 24.69 255 VAL A O 1
ATOM 1670 N N . GLY A 1 256 ? -20.930 26.566 -26.868 1.00 23.08 256 GLY A N 1
ATOM 1671 C CA . GLY A 1 256 ? -20.670 27.843 -26.220 1.00 23.35 256 GLY A CA 1
ATOM 1672 C C . GLY A 1 256 ? -19.552 28.634 -26.868 1.00 27.73 256 GLY A C 1
ATOM 1673 O O . GLY A 1 256 ? -19.558 29.872 -26.836 1.00 25.65 256 GLY A O 1
ATOM 1674 N N . ASN A 1 257 ? -18.590 27.948 -27.476 1.00 23.27 257 ASN A N 1
ATOM 1675 C CA . ASN A 1 257 ? -17.461 28.602 -28.137 1.00 25.61 257 ASN A CA 1
ATOM 1676 C C . ASN A 1 257 ? -17.763 28.990 -29.568 1.00 26.20 257 ASN A C 1
ATOM 1677 O O . ASN A 1 257 ? -16.927 28.830 -30.459 1.00 28.69 257 ASN A O 1
ATOM 1682 N N . ILE A 1 258 ? -18.954 29.531 -29.799 1.00 25.75 258 ILE A N 1
ATOM 1683 C CA . ILE A 1 258 ? -19.356 30.076 -31.085 1.00 26.70 258 ILE A CA 1
ATOM 1684 C C . ILE A 1 258 ? -19.637 31.552 -30.860 1.00 26.94 258 ILE A C 1
ATOM 1685 O O . ILE A 1 258 ? -20.299 31.907 -29.879 1.00 29.05 258 ILE A O 1
ATOM 1690 N N . SER A 1 259 ? -19.104 32.402 -31.733 1.00 26.39 259 SER A N 1
ATOM 1691 C CA . SER A 1 259 ? -19.367 33.835 -31.639 1.00 27.56 259 SER A CA 1
ATOM 1692 C C . SER A 1 259 ? -20.854 34.114 -31.757 1.00 32.46 259 SER A C 1
ATOM 1693 O O . SER A 1 259 ? -21.483 33.756 -32.756 1.00 33.55 259 SER A O 1
ATOM 1696 N N . GLY A 1 260 ? -21.413 34.769 -30.748 1.00 29.60 260 GLY A N 1
ATOM 1697 C CA . GLY A 1 260 ? -22.821 35.100 -30.736 1.00 30.94 260 GLY A CA 1
ATOM 1698 C C . GLY A 1 260 ? -23.642 34.241 -29.811 1.00 30.23 260 GLY A C 1
ATOM 1699 O O . GLY A 1 260 ? -24.830 34.533 -29.613 1.00 32.88 260 GLY A O 1
ATOM 1700 N N . ILE A 1 261 ? -23.052 33.194 -29.238 1.00 31.02 261 ILE A N 1
ATOM 1701 C CA . ILE A 1 261 ? -23.724 32.340 -28.272 1.00 28.38 261 ILE A CA 1
ATOM 1702 C C . ILE A 1 261 ? -23.321 32.797 -26.880 1.00 28.30 261 ILE A C 1
ATOM 1703 O O . ILE A 1 261 ? -22.153 32.692 -26.490 1.00 28.13 261 ILE A O 1
ATOM 1708 N N . ALA A 1 262 ? -24.304 33.298 -26.134 1.00 29.65 262 ALA A N 1
ATOM 1709 C CA . ALA A 1 262 ? -24.101 33.783 -24.778 1.00 30.00 262 ALA A CA 1
ATOM 1710 C C . ALA A 1 262 ? -24.400 32.735 -23.722 1.00 26.94 262 ALA A C 1
ATOM 1711 O O . ALA A 1 262 ? -23.796 32.763 -22.644 1.00 29.54 262 ALA A O 1
ATOM 1713 N N . SER A 1 263 ? -25.319 31.816 -23.984 1.00 30.35 263 SER A N 1
ATOM 1714 C CA . SER A 1 263 ? -25.610 30.796 -22.990 1.00 28.81 263 SER A CA 1
ATOM 1715 C C . SER A 1 263 ? -26.062 29.520 -23.685 1.00 28.59 263 SER A C 1
ATOM 1716 O O . SER A 1 263 ? -26.569 29.551 -24.807 1.00 31.86 263 SER A O 1
ATOM 1719 N N . VAL A 1 264 ? -25.835 28.391 -23.023 1.00 29.18 264 VAL A N 1
ATOM 1720 C CA . VAL A 1 264 ? -26.228 27.091 -23.553 1.00 31.41 264 VAL A CA 1
ATOM 1721 C C . VAL A 1 264 ? -27.145 26.437 -22.536 1.00 35.62 264 VAL A C 1
ATOM 1722 O O . VAL A 1 264 ? -26.763 26.257 -21.374 1.00 35.49 264 VAL A O 1
ATOM 1726 N N . ASP A 1 265 ? -28.356 26.097 -22.972 1.00 36.09 265 ASP A N 1
ATOM 1727 C CA . ASP A 1 265 ? -29.348 25.447 -22.127 1.00 41.52 265 ASP A CA 1
ATOM 1728 C C . ASP A 1 265 ? -29.195 23.937 -22.288 1.00 44.08 265 ASP A C 1
ATOM 1729 O O . ASP A 1 265 ? -29.280 23.408 -23.403 1.00 42.62 265 ASP A O 1
ATOM 1734 N N . ASP A 1 266 ? -28.984 23.248 -21.176 1.00 40.84 266 ASP A N 1
ATOM 1735 C CA . ASP A 1 266 ? -28.535 21.863 -21.175 1.00 45.01 266 ASP A CA 1
ATOM 1736 C C . ASP A 1 266 ? -29.727 20.919 -21.031 1.00 46.58 266 ASP A C 1
ATOM 1737 O O . ASP A 1 266 ? -30.200 20.662 -19.922 1.00 46.09 266 ASP A O 1
ATOM 1742 N N . GLN A 1 267 ? -30.198 20.390 -22.162 1.00 42.84 267 GLN A N 1
ATOM 1743 C CA . GLN A 1 267 ? -31.245 19.374 -22.200 1.00 44.24 267 GLN A CA 1
ATOM 1744 C C . GLN A 1 267 ? -30.708 18.022 -22.663 1.00 44.16 267 GLN A C 1
ATOM 1745 O O . GLN A 1 267 ? -31.450 17.213 -23.220 1.00 43.02 267 GLN A O 1
ATOM 1751 N N . VAL A 1 268 ? -29.420 17.772 -22.449 1.00 43.11 268 VAL A N 1
ATOM 1752 C CA . VAL A 1 268 ? -28.784 16.529 -22.868 1.00 44.42 268 VAL A CA 1
ATOM 1753 C C . VAL A 1 268 ? -28.908 15.513 -21.740 1.00 46.61 268 VAL A C 1
ATOM 1754 O O . VAL A 1 268 ? -28.303 15.665 -20.676 1.00 44.72 268 VAL A O 1
ATOM 1758 N N . LYS A 1 269 ? -29.680 14.464 -21.989 1.00 43.66 269 LYS A N 1
ATOM 1759 C CA . LYS A 1 269 ? -29.933 13.414 -21.013 1.00 46.19 269 LYS A CA 1
ATOM 1760 C C . LYS A 1 269 ? -28.822 12.383 -21.177 1.00 46.35 269 LYS A C 1
ATOM 1761 O O . LYS A 1 269 ? -28.630 11.848 -22.272 1.00 49.79 269 LYS A O 1
ATOM 1767 N N . THR A 1 270 ? -28.069 12.122 -20.123 1.00 42.82 270 THR A N 1
ATOM 1768 C CA . THR A 1 270 ? -26.927 11.235 -20.269 1.00 40.49 270 THR A CA 1
ATOM 1769 C C . THR A 1 270 ? -27.241 9.862 -19.703 1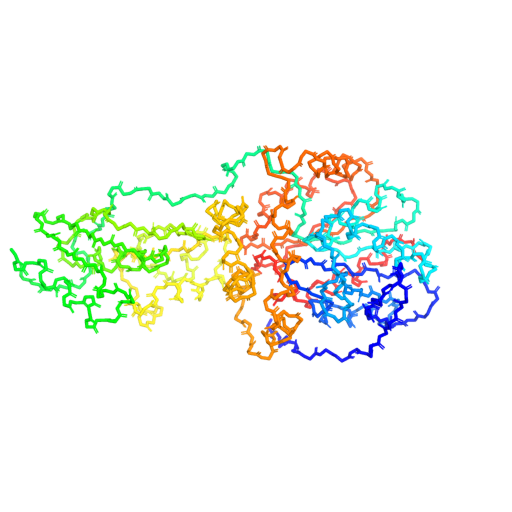.00 37.58 270 THR A C 1
ATOM 1770 O O . THR A 1 270 ? -28.267 9.644 -19.060 1.00 39.56 270 THR A O 1
ATOM 1774 N N . ALA A 1 271 ? -26.323 8.931 -19.938 1.00 35.59 271 ALA A N 1
ATOM 1775 C CA . ALA A 1 271 ? -26.224 7.796 -19.049 1.00 38.34 271 ALA A CA 1
ATOM 1776 C C . ALA A 1 271 ? -25.874 8.317 -17.661 1.00 38.90 271 ALA A C 1
ATOM 1777 O O . ALA A 1 271 ? -25.640 9.510 -17.465 1.00 43.40 271 ALA A O 1
ATOM 1779 N N . THR A 1 272 ? -25.842 7.426 -16.689 1.00 38.12 272 THR A N 1
ATOM 1780 C CA . THR A 1 272 ? -25.343 7.823 -15.379 1.00 34.69 272 THR A CA 1
ATOM 1781 C C . THR A 1 272 ? -23.932 8.387 -15.513 1.00 33.23 272 THR A C 1
ATOM 1782 O O . THR A 1 272 ? -23.032 7.676 -15.986 1.00 33.06 272 THR A O 1
ATOM 1786 N N . PRO A 1 273 ? -23.702 9.652 -15.158 1.00 32.46 273 PRO A N 1
ATOM 1787 C CA . PRO A 1 273 ? -22.352 10.207 -15.267 1.00 30.82 273 PRO A CA 1
ATOM 1788 C C . PRO A 1 273 ? -21.409 9.476 -14.330 1.00 27.18 273 PRO A C 1
ATOM 1789 O O . PRO A 1 273 ? -21.755 9.179 -13.186 1.00 27.76 273 PRO A O 1
ATOM 1793 N N . ALA A 1 274 ? -20.199 9.211 -14.818 1.00 25.46 274 ALA A N 1
ATOM 1794 C CA . ALA A 1 274 ? -19.162 8.578 -14.018 1.00 27.07 274 ALA A CA 1
ATOM 1795 C C . ALA A 1 274 ? -17.896 9.420 -13.946 1.00 26.11 274 ALA A C 1
ATOM 1796 O O . ALA A 1 274 ? -16.887 8.950 -13.418 1.00 24.40 274 ALA A O 1
ATOM 1798 N N . THR A 1 275 ? -17.926 10.637 -14.493 1.00 24.02 275 THR A N 1
ATOM 1799 C CA . THR A 1 275 ? -16.871 11.631 -14.324 1.00 22.71 275 THR A CA 1
ATOM 1800 C C . THR A 1 275 ? -17.529 12.997 -14.400 1.00 25.35 275 THR A C 1
ATOM 1801 O O . THR A 1 275 ? -18.719 13.120 -14.699 1.00 24.25 275 THR A O 1
ATOM 1805 N N . ALA A 1 276 ? -16.740 14.035 -14.145 1.00 22.14 276 ALA A N 1
ATOM 1806 C CA . ALA A 1 276 ? -17.266 15.376 -14.346 1.00 22.90 276 ALA A CA 1
ATOM 1807 C C . ALA A 1 276 ? -16.107 16.348 -14.496 1.00 22.18 276 ALA A C 1
ATOM 1808 O O . ALA A 1 276 ? -14.974 16.068 -14.091 1.00 20.32 276 ALA A O 1
ATOM 1810 N N . SER A 1 277 ? -16.417 17.495 -15.089 1.00 22.60 277 SER A N 1
ATOM 1811 C CA . SER A 1 277 ? -15.469 18.585 -15.257 1.00 18.98 277 SER A CA 1
ATOM 1812 C C . SER A 1 277 ? -16.088 19.885 -14.789 1.00 21.57 277 SER A C 1
ATOM 1813 O O . SER A 1 277 ? -17.311 20.024 -14.694 1.00 19.86 277 SER A O 1
ATOM 1816 N N . GLN A 1 278 ? -15.218 20.851 -14.526 1.00 21.90 278 GLN A N 1
ATOM 1817 C CA . GLN A 1 278 ? -15.621 22.243 -14.428 1.00 21.96 278 GLN A CA 1
ATOM 1818 C C . GLN A 1 278 ? -15.316 22.950 -15.742 1.00 23.06 278 GLN A C 1
ATOM 1819 O O . GLN A 1 278 ? -14.442 22.537 -16.511 1.00 21.53 278 GLN A O 1
ATOM 1825 N N . PHE A 1 279 ? -16.036 24.040 -15.983 1.00 24.92 279 PHE A N 1
ATOM 1826 C CA . PHE A 1 279 ? -15.843 24.857 -17.172 1.00 22.06 279 PHE A CA 1
ATOM 1827 C C . PHE A 1 279 ? -15.040 26.086 -16.770 1.00 25.08 279 PHE A C 1
ATOM 1828 O O . PHE A 1 279 ? -15.373 26.747 -15.786 1.00 29.60 279 PHE A O 1
ATOM 1836 N N . TYR A 1 280 ? -13.974 26.357 -17.509 1.00 20.57 280 TYR A N 1
ATOM 1837 C CA . TYR A 1 280 ? -13.024 27.428 -17.224 1.00 18.33 280 TYR A CA 1
ATOM 1838 C C . TYR A 1 280 ? -13.009 28.400 -18.394 1.00 19.87 280 TYR A C 1
ATOM 1839 O O . TYR A 1 280 ? -12.995 27.975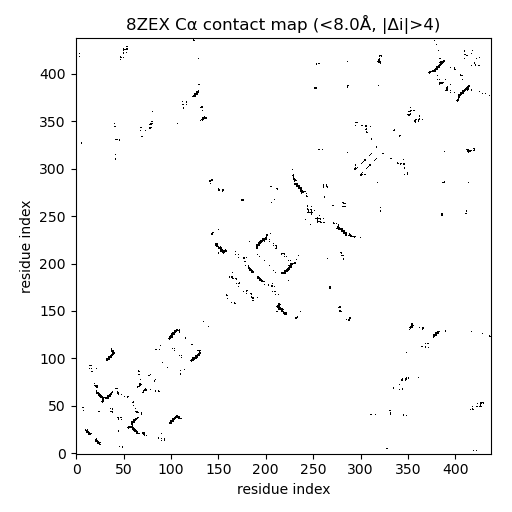 -19.546 1.00 20.35 280 TYR A O 1
ATOM 1848 N N . THR A 1 281 ? -12.982 29.708 -18.118 1.00 19.24 281 THR A N 1
ATOM 1849 C CA . THR A 1 281 ? -12.925 30.696 -19.187 1.00 20.18 281 THR A CA 1
ATOM 1850 C C . THR A 1 281 ? -11.498 31.211 -19.342 1.00 19.67 281 THR A C 1
ATOM 1851 O O . THR A 1 281 ? -10.929 31.752 -18.394 1.00 20.72 281 THR A O 1
ATOM 1855 N N . VAL A 1 282 ? -10.948 31.075 -20.549 1.00 20.23 282 VAL A N 1
ATOM 1856 C CA . VAL A 1 282 ? -9.577 31.498 -20.831 1.00 20.02 282 VAL A CA 1
ATOM 1857 C C . VAL A 1 282 ? -9.461 33.015 -20.700 1.00 22.49 282 VAL A C 1
ATOM 1858 O O . VAL A 1 282 ? -10.295 33.767 -21.220 1.00 20.98 282 VAL A O 1
ATOM 1862 N N . LYS A 1 283 ? -8.422 33.464 -20.004 1.00 20.36 283 LYS A N 1
ATOM 1863 C CA . LYS A 1 283 ? -8.100 34.880 -19.822 1.00 22.39 283 LYS A CA 1
ATOM 1864 C C . LYS A 1 283 ? -6.998 35.289 -20.789 1.00 25.51 283 LYS A C 1
ATOM 1865 O O . LYS A 1 283 ? -6.186 34.469 -21.222 1.00 22.83 283 LYS A O 1
ATOM 1871 N N . SER A 1 284 ? -6.928 36.587 -21.071 1.00 24.17 284 SER A N 1
ATOM 1872 C CA . SER A 1 284 ? -5.819 37.085 -21.867 1.00 24.67 284 SER A CA 1
ATOM 1873 C C . SER A 1 284 ? -4.497 36.791 -21.156 1.00 24.58 284 SER A C 1
ATOM 1874 O O . SER A 1 284 ? -4.374 36.930 -19.934 1.00 27.08 284 SER A O 1
ATOM 1877 N N . GLY A 1 285 ? -3.518 36.313 -21.914 1.00 28.23 285 GLY A N 1
ATOM 1878 C CA . GLY A 1 285 ? -2.259 35.903 -21.336 1.00 27.22 285 GLY A CA 1
ATOM 1879 C C . GLY A 1 285 ? -2.197 34.460 -20.872 1.00 26.53 285 GLY A C 1
ATOM 1880 O O . GLY A 1 285 ? -1.100 33.966 -20.595 1.00 28.69 285 GLY A O 1
ATOM 1881 N N . ASP A 1 286 ? -3.330 33.769 -20.770 1.00 24.91 286 ASP A N 1
ATOM 1882 C CA . ASP A 1 286 ? -3.326 32.398 -20.269 1.00 24.59 286 ASP A CA 1
ATOM 1883 C C . ASP A 1 286 ? -2.491 31.474 -21.151 1.00 24.20 286 ASP A C 1
ATOM 1884 O O . ASP A 1 286 ? -2.448 31.608 -22.380 1.00 24.06 286 ASP A O 1
ATOM 1889 N N . THR A 1 287 ? -1.843 30.512 -20.506 1.00 23.32 287 THR A N 1
ATOM 1890 C CA . THR A 1 287 ? -1.342 29.309 -21.156 1.00 24.15 287 THR A CA 1
ATOM 1891 C C . THR A 1 287 ? -1.974 28.109 -20.470 1.00 21.05 287 THR A C 1
ATOM 1892 O O . THR A 1 287 ? -2.459 28.205 -19.343 1.00 21.33 287 THR A O 1
ATOM 1896 N N . LEU A 1 288 ? -1.932 26.943 -21.114 1.00 22.72 288 LEU A N 1
ATOM 1897 C CA . LEU A 1 288 ? -2.490 25.758 -20.467 1.00 22.80 288 LEU A CA 1
ATOM 1898 C C . LEU A 1 288 ? -1.746 25.466 -19.171 1.00 20.23 288 LEU A C 1
ATOM 1899 O O . LEU A 1 288 ? -2.320 25.010 -18.244 1.00 21.24 288 LEU A O 1
ATOM 1904 N N . SER A 1 289 ? -0.457 25.776 -19.138 1.00 22.88 289 SER A N 1
ATOM 1905 C CA . SER A 1 289 ? 0.291 25.575 -17.894 1.00 23.47 289 SER A CA 1
ATOM 1906 C C . SER A 1 289 ? -0.182 26.514 -16.793 1.00 21.92 289 SER A C 1
ATOM 1907 O O . SER A 1 289 ? -0.307 26.101 -15.634 1.00 18.17 289 SER A O 1
ATOM 1910 N N . ALA A 1 290 ? -0.420 27.787 -17.120 1.00 21.20 290 ALA A N 1
ATOM 1911 C CA . ALA A 1 290 ? -0.943 28.693 -16.105 1.00 21.33 290 ALA A CA 1
ATOM 1912 C C . ALA A 1 290 ? -2.316 28.235 -15.638 1.00 18.18 290 ALA A C 1
ATOM 1913 O O . ALA A 1 290 ? -2.627 28.305 -14.445 1.00 19.71 290 ALA A O 1
ATOM 1915 N N . ILE A 1 291 ? -3.140 27.728 -16.563 1.00 19.73 291 ILE A N 1
ATOM 1916 C CA . ILE A 1 291 ? -4.478 27.295 -16.182 1.00 17.63 291 ILE A CA 1
ATOM 1917 C C . ILE A 1 291 ? -4.389 26.078 -15.281 1.00 17.97 291 ILE A C 1
ATOM 1918 O O . ILE A 1 291 ? -5.092 25.975 -14.265 1.00 18.38 291 ILE A O 1
ATOM 1923 N N . SER A 1 292 ? -3.495 25.157 -15.622 1.00 19.78 292 SER A N 1
ATOM 1924 C CA . SER A 1 292 ? -3.285 23.984 -14.781 1.00 18.44 292 SER A CA 1
ATOM 1925 C C . SER A 1 292 ? -2.848 24.383 -13.388 1.00 16.50 292 SER A C 1
ATOM 1926 O O . SER A 1 292 ? -3.320 23.813 -12.401 1.00 17.14 292 SER A O 1
ATOM 1929 N N . ASN A 1 293 ? -1.951 25.369 -13.283 1.00 18.42 293 ASN A N 1
ATOM 1930 C CA . ASN A 1 293 ? -1.519 25.821 -11.964 1.00 18.59 293 ASN A CA 1
ATOM 1931 C C . ASN A 1 293 ? -2.682 26.390 -11.162 1.00 22.16 293 ASN A C 1
ATOM 1932 O O . ASN A 1 293 ? -2.797 26.153 -9.950 1.00 20.38 293 ASN A O 1
ATOM 1937 N N . GLN A 1 294 ? -3.536 27.177 -11.812 1.00 18.60 294 GLN A N 1
ATOM 1938 C CA . GLN A 1 294 ? -4.659 27.767 -11.101 1.00 21.24 294 GLN A CA 1
ATOM 1939 C C . GLN A 1 294 ? -5.633 26.699 -10.631 1.00 21.97 294 GLN A C 1
ATOM 1940 O O . GLN A 1 294 ? -6.027 26.674 -9.462 1.00 21.63 294 GLN A O 1
ATOM 1946 N N . VAL A 1 295 ? -6.030 25.805 -11.529 1.00 18.41 295 VAL A N 1
ATOM 1947 C CA . VAL A 1 295 ? -7.151 24.922 -11.235 1.00 21.42 295 VAL A CA 1
ATOM 1948 C C . VAL A 1 295 ? -6.695 23.678 -10.485 1.00 24.66 295 VAL A C 1
ATOM 1949 O O . VAL A 1 295 ? -7.362 23.223 -9.552 1.00 23.62 295 VAL A O 1
ATOM 1953 N N . TYR A 1 296 ? -5.544 23.133 -10.854 1.00 17.71 296 TYR A N 1
ATOM 1954 C CA . TYR A 1 296 ? -5.065 21.917 -10.221 1.00 20.47 296 TYR A CA 1
ATOM 1955 C C . TYR A 1 296 ? -4.035 22.173 -9.134 1.00 23.84 296 TYR A C 1
ATOM 1956 O O . TYR A 1 296 ? -3.813 21.289 -8.300 1.00 24.11 296 TYR A O 1
ATOM 1965 N N . GLY A 1 297 ? -3.407 23.353 -9.113 1.00 20.03 297 GLY A N 1
ATOM 1966 C CA . GLY A 1 297 ? -2.393 23.644 -8.129 1.00 22.95 297 GLY A CA 1
ATOM 1967 C C . GLY A 1 297 ? -0.994 23.319 -8.584 1.00 22.44 297 GLY A C 1
ATOM 1968 O O . GLY A 1 297 ? -0.046 23.527 -7.821 1.00 24.52 297 GLY A O 1
ATOM 1969 N N . ASN A 1 298 ? -0.838 22.827 -9.807 1.00 23.88 298 ASN A N 1
ATOM 1970 C CA . ASN A 1 298 ? 0.461 22.496 -10.355 1.00 23.71 298 ASN A CA 1
ATOM 1971 C C . ASN A 1 298 ? 0.375 22.640 -11.862 1.00 21.12 298 ASN A C 1
ATOM 1972 O O . ASN A 1 298 ? -0.586 22.170 -12.480 1.00 23.91 298 ASN A O 1
ATOM 1977 N N . ALA A 1 299 ? 1.410 23.240 -12.447 1.00 21.43 299 ALA A N 1
ATOM 1978 C CA . ALA A 1 299 ? 1.406 23.537 -13.876 1.00 23.77 299 ALA A CA 1
ATOM 1979 C C . ALA A 1 299 ? 1.547 22.304 -14.752 1.00 25.17 299 ALA A C 1
ATOM 1980 O O . ALA A 1 299 ? 1.263 22.383 -15.954 1.00 25.14 299 ALA A O 1
ATOM 1982 N N . ASP A 1 300 ? 1.958 21.162 -14.202 1.00 24.66 300 ASP A N 1
ATOM 1983 C CA . ASP A 1 300 ? 2.390 20.073 -15.064 1.00 26.07 300 ASP A CA 1
ATOM 1984 C C . ASP A 1 300 ? 1.235 19.210 -15.544 1.00 23.87 300 ASP A C 1
ATOM 1985 O O . ASP A 1 300 ? 1.469 18.208 -16.238 1.00 24.92 300 ASP A O 1
ATOM 1990 N N . LEU A 1 301 ? -0.009 19.554 -15.203 1.00 23.12 301 LEU A N 1
ATOM 1991 C CA . LEU A 1 301 ? -1.138 18.821 -15.755 1.00 21.80 301 LEU A CA 1
ATOM 1992 C C . LEU A 1 301 ? -1.694 19.497 -16.991 1.00 21.14 301 LEU A C 1
ATOM 1993 O O . LEU A 1 301 ? -2.852 19.261 -17.350 1.00 21.14 301 LEU A O 1
ATOM 1998 N N . TYR A 1 302 ? -0.874 20.313 -17.656 1.00 21.85 302 TYR A N 1
ATOM 1999 C CA . TYR A 1 302 ? -1.297 21.010 -18.862 1.00 20.14 302 TYR A CA 1
ATOM 2000 C C . TYR A 1 302 ? -1.775 20.051 -19.952 1.00 25.11 302 TYR A C 1
ATOM 2001 O O . TYR A 1 302 ? -2.771 20.327 -20.631 1.00 21.56 302 TYR A O 1
ATOM 2010 N N . ASN A 1 303 ? -1.100 18.911 -20.140 1.00 24.49 303 ASN A N 1
ATOM 2011 C CA . ASN A 1 303 ? -1.554 18.024 -21.213 1.00 25.52 303 ASN A CA 1
ATOM 2012 C C . ASN A 1 303 ? -2.868 17.316 -20.895 1.00 23.05 303 ASN A C 1
ATOM 2013 O O . ASN A 1 303 ? -3.570 16.926 -21.833 1.00 23.92 303 ASN A O 1
ATOM 2018 N N . LYS A 1 304 ? -3.210 17.131 -19.616 1.00 22.30 304 LYS A N 1
ATOM 2019 C CA . LYS A 1 304 ? -4.554 16.667 -19.259 1.00 22.39 304 LYS A CA 1
ATOM 2020 C C . LYS A 1 304 ? -5.622 17.614 -19.795 1.00 24.34 304 LYS A C 1
ATOM 2021 O O . LYS A 1 304 ? -6.664 17.178 -20.301 1.00 20.73 304 LYS A O 1
ATOM 2027 N N . ILE A 1 305 ? -5.390 18.919 -19.673 1.00 20.98 305 ILE A N 1
ATOM 2028 C CA . ILE A 1 305 ? -6.387 19.868 -20.152 1.00 19.10 305 ILE A CA 1
ATOM 2029 C C . ILE A 1 305 ? -6.456 19.838 -21.669 1.00 19.24 305 ILE A C 1
ATOM 2030 O O . ILE A 1 305 ? -7.544 19.868 -22.253 1.00 20.78 305 ILE A O 1
ATOM 2035 N N . PHE A 1 306 ? -5.299 19.780 -22.330 1.00 20.55 306 PHE A N 1
ATOM 2036 C CA . PHE A 1 306 ? -5.285 19.686 -23.785 1.00 20.19 306 PHE A CA 1
ATOM 2037 C C . PHE A 1 306 ? -6.093 18.482 -24.247 1.00 22.75 306 PHE A C 1
ATOM 2038 O O . PHE A 1 306 ? -6.997 18.607 -25.080 1.00 23.05 306 PHE A O 1
ATOM 2046 N N . GLU A 1 307 ? -5.796 17.309 -23.683 1.00 23.13 307 GLU A N 1
ATOM 2047 C CA . GLU A 1 307 ? -6.454 16.081 -24.116 1.00 24.00 307 GLU A CA 1
ATOM 2048 C C . GLU A 1 307 ? -7.958 16.167 -23.900 1.00 24.86 307 GLU A C 1
ATOM 2049 O O . GLU A 1 307 ? -8.746 15.667 -24.714 1.00 26.92 307 GLU A O 1
ATOM 2055 N N . ALA A 1 308 ? -8.374 16.825 -22.817 1.00 20.95 308 ALA A N 1
ATOM 2056 C CA . ALA A 1 308 ? -9.785 16.891 -22.465 1.00 20.86 308 ALA A CA 1
ATOM 2057 C C . ALA A 1 308 ? -10.583 17.755 -23.421 1.00 22.56 308 ALA A C 1
ATOM 2058 O O . ALA A 1 308 ? -11.819 17.693 -23.411 1.00 22.16 308 ALA A O 1
ATOM 2060 N N . ASN A 1 309 ? -9.913 18.565 -24.236 1.00 21.18 309 ASN A N 1
ATOM 2061 C CA . ASN A 1 309 ? -10.587 19.527 -25.091 1.00 19.19 309 ASN A CA 1
ATOM 2062 C C . ASN A 1 309 ? -10.364 19.248 -26.565 1.00 22.87 309 ASN A C 1
ATOM 2063 O O . ASN A 1 309 ? -10.738 20.068 -27.403 1.00 25.39 309 ASN A O 1
ATOM 2068 N N . LYS A 1 310 ? -9.800 18.085 -26.898 1.00 22.58 310 LYS A N 1
ATOM 2069 C CA . LYS A 1 310 ? -9.834 17.582 -28.265 1.00 26.39 310 LYS A CA 1
ATOM 2070 C C . LYS A 1 310 ? -11.209 16.994 -28.587 1.00 24.14 310 LYS A C 1
ATOM 2071 O O . LYS A 1 310 ? -11.879 16.455 -27.706 1.00 25.24 310 LYS A O 1
ATOM 2077 N N . PRO A 1 311 ? -11.655 17.072 -29.853 1.00 23.58 311 PRO A N 1
ATOM 2078 C CA . PRO A 1 311 ? -10.955 17.642 -31.002 1.00 22.02 311 PRO A CA 1
ATOM 2079 C C . PRO A 1 311 ? -11.131 19.141 -31.178 1.00 27.89 311 PRO A C 1
ATOM 2080 O O . PRO A 1 311 ? -10.556 19.692 -32.119 1.00 32.93 311 PRO A O 1
ATOM 2084 N N . MET A 1 312 ? -11.903 19.814 -30.325 1.00 28.25 312 MET A N 1
ATOM 2085 C CA . MET A 1 312 ? -12.195 21.209 -30.647 1.00 27.57 312 MET A CA 1
ATOM 2086 C C . MET A 1 312 ? -10.944 22.076 -30.527 1.00 27.63 312 MET A C 1
ATOM 2087 O O . MET A 1 312 ? -10.788 23.040 -31.283 1.00 30.76 312 MET A O 1
ATOM 2092 N N . LEU A 1 313 ? -10.025 21.726 -29.631 1.00 28.44 313 LEU A N 1
ATOM 2093 C CA . LEU A 1 313 ? -8.741 22.404 -29.512 1.00 28.85 313 LEU A CA 1
ATOM 2094 C C . LEU A 1 313 ? -7.677 21.593 -30.246 1.00 30.28 313 LEU A C 1
ATOM 2095 O O . LEU A 1 313 ? -7.500 20.405 -29.962 1.00 32.47 313 LEU A O 1
ATOM 2100 N N . LYS A 1 314 ? -6.964 22.240 -31.177 1.00 31.55 314 LYS A N 1
ATOM 2101 C CA . LYS A 1 314 ? -5.993 21.548 -32.025 1.00 38.87 314 LYS A CA 1
ATOM 2102 C C . LYS A 1 314 ? -4.576 21.549 -31.461 1.00 36.73 314 LYS A C 1
ATOM 2103 O O . LYS A 1 314 ? -3.832 20.590 -31.693 1.00 36.03 314 LYS A O 1
ATOM 2109 N N . SER A 1 315 ? -4.177 22.588 -30.736 1.00 35.13 315 SER A N 1
ATOM 2110 C CA . SER A 1 315 ? -2.889 22.599 -30.058 1.00 35.53 315 SER A CA 1
ATOM 2111 C C . SER A 1 315 ? -2.990 23.528 -28.857 1.00 35.53 315 SER A C 1
ATOM 2112 O O . SER A 1 315 ? -3.863 24.405 -28.822 1.00 32.39 315 SER A O 1
ATOM 2115 N N . PRO A 1 316 ? -2.129 23.348 -27.845 1.00 33.03 316 PRO A N 1
ATOM 2116 C CA . PRO A 1 316 ? -2.203 24.222 -26.657 1.00 34.55 316 PRO A CA 1
ATOM 2117 C C . PRO A 1 316 ? -2.063 25.699 -26.974 1.00 36.10 316 PRO A C 1
ATOM 2118 O O . PRO A 1 316 ? -2.671 26.534 -26.291 1.00 35.83 316 PRO A O 1
ATOM 2122 N N . ASP A 1 317 ? -1.288 26.046 -28.003 1.00 37.41 317 ASP A N 1
ATOM 2123 C CA . ASP A 1 317 ? -1.066 27.426 -28.411 1.00 39.59 317 ASP A CA 1
ATOM 2124 C C . ASP A 1 317 ? -2.316 28.104 -28.949 1.00 34.30 317 ASP A C 1
ATOM 2125 O O . ASP A 1 317 ? -2.318 29.331 -29.098 1.00 36.70 317 ASP A O 1
ATOM 2130 N N . LYS A 1 318 ? -3.363 27.349 -29.259 1.00 32.65 318 LYS A N 1
ATOM 2131 C CA . LYS A 1 318 ? -4.513 27.876 -29.976 1.00 35.88 318 LYS A CA 1
ATOM 2132 C C . LYS A 1 318 ? -5.661 28.270 -29.052 1.00 33.87 318 LYS A C 1
ATOM 2133 O O . LYS A 1 318 ? -6.744 28.618 -29.538 1.00 30.40 318 LYS A O 1
ATOM 2139 N N . ILE A 1 319 ? -5.461 28.232 -27.733 1.00 31.54 319 ILE A N 1
ATOM 2140 C CA . ILE A 1 319 ? -6.493 28.794 -26.884 1.00 26.75 319 ILE A CA 1
ATOM 2141 C C . ILE A 1 319 ? -6.571 30.296 -27.137 1.00 29.08 319 ILE A C 1
ATOM 2142 O O . ILE A 1 319 ? -5.641 30.921 -27.663 1.00 26.58 319 ILE A O 1
ATOM 2147 N N . TYR A 1 320 ? -7.712 30.879 -26.792 1.00 24.41 320 TYR A N 1
ATOM 2148 C CA . TYR A 1 320 ? -7.939 32.293 -27.068 1.00 25.77 320 TYR A CA 1
ATOM 2149 C C . TYR A 1 320 ? -8.771 32.884 -25.946 1.00 26.31 320 TYR A C 1
ATOM 2150 O O . TYR A 1 320 ? -9.541 32.163 -25.302 1.00 22.49 320 TYR A O 1
ATOM 2159 N N . PRO A 1 321 ? -8.615 34.177 -25.666 1.00 24.42 321 PRO A N 1
ATOM 2160 C CA . PRO A 1 321 ? -9.374 34.801 -24.573 1.00 24.31 321 PRO A CA 1
ATOM 2161 C C . PRO A 1 321 ? -10.875 34.675 -24.795 1.00 25.48 321 PRO A C 1
ATOM 2162 O O . PRO A 1 321 ? -11.376 34.883 -25.900 1.00 26.43 321 PRO A O 1
ATOM 2166 N N . GLY A 1 322 ? -11.584 34.300 -23.730 1.00 24.95 322 GLY A N 1
ATOM 2167 C CA . GLY A 1 322 ? -13.012 34.075 -23.781 1.00 23.32 322 GLY A CA 1
ATOM 2168 C C . GLY A 1 322 ? -13.408 32.658 -24.119 1.00 24.73 322 GLY A C 1
ATOM 2169 O O . GLY A 1 322 ? -14.597 32.323 -24.034 1.00 26.56 322 GLY A O 1
ATOM 2170 N N . GLN A 1 323 ? -12.456 31.824 -24.519 1.00 22.32 323 GLN A N 1
ATOM 2171 C CA . GLN A 1 323 ? -12.747 30.430 -24.811 1.00 21.55 323 GLN A CA 1
ATOM 2172 C C . GLN A 1 323 ? -13.104 29.691 -23.536 1.00 22.21 323 GLN A C 1
ATOM 2173 O O . GLN A 1 323 ? -12.453 29.865 -22.502 1.00 22.41 323 GLN A O 1
ATOM 2179 N N . ALA A 1 324 ? -14.122 28.829 -23.624 1.00 20.69 324 ALA A N 1
ATOM 2180 C CA . ALA A 1 324 ? -14.434 27.897 -22.549 1.00 20.13 324 ALA A CA 1
ATOM 2181 C C . ALA A 1 324 ? -13.709 26.579 -22.776 1.00 19.77 324 ALA A C 1
ATOM 2182 O O . ALA A 1 324 ? -13.652 26.080 -23.902 1.00 23.23 324 ALA A O 1
ATOM 2184 N N . LEU A 1 325 ? -13.144 26.038 -21.703 1.00 19.20 325 LEU A N 1
ATOM 2185 C CA . LEU A 1 325 ? -12.494 24.733 -21.723 1.00 18.84 325 LEU A CA 1
ATOM 2186 C C . LEU A 1 325 ? -13.070 23.852 -20.624 1.00 20.55 325 LEU A C 1
ATOM 2187 O O . LEU A 1 325 ? -13.419 24.337 -19.548 1.00 19.67 325 LEU A O 1
ATOM 2192 N N . ARG A 1 326 ? -13.144 22.543 -20.875 1.00 18.76 326 ARG A N 1
ATOM 2193 C CA . ARG A 1 326 ? -13.507 21.637 -19.792 1.00 18.96 326 ARG A CA 1
ATOM 2194 C C . ARG A 1 326 ? -12.240 21.212 -19.062 1.00 21.26 326 ARG A C 1
ATOM 2195 O O . ARG A 1 326 ? -11.211 20.936 -19.686 1.00 21.39 326 ARG A O 1
ATOM 2203 N N . ILE A 1 327 ? -12.299 21.213 -17.737 1.00 19.19 327 ILE A N 1
ATOM 2204 C CA . ILE A 1 327 ? -11.187 20.802 -16.896 1.00 21.64 327 ILE A CA 1
ATOM 2205 C C . ILE A 1 327 ? -11.673 19.677 -15.993 1.00 20.14 327 ILE A C 1
ATOM 2206 O O . ILE A 1 327 ? -12.371 19.912 -15.008 1.00 20.02 327 ILE A O 1
ATOM 2211 N N . PRO A 1 328 ? -11.348 18.428 -16.322 1.00 21.21 328 PRO A N 1
ATOM 2212 C CA . PRO A 1 328 ? -11.829 17.302 -15.515 1.00 18.25 328 PRO A CA 1
ATOM 2213 C C . PRO A 1 328 ? -11.398 17.415 -14.063 1.00 19.26 328 PRO A C 1
ATOM 2214 O O . PRO A 1 328 ? -10.275 17.824 -13.751 1.00 20.71 328 PRO A O 1
ATOM 2218 N N . TYR A 1 329 ? -12.321 17.081 -13.171 1.00 20.15 329 TYR A N 1
ATOM 2219 C CA . TYR A 1 329 ? -11.992 17.029 -11.758 1.00 22.67 329 TYR A CA 1
ATOM 2220 C C . TYR A 1 329 ? -11.048 15.860 -11.512 1.00 22.09 329 TYR A C 1
ATOM 2221 O O . TYR A 1 329 ? -11.203 14.790 -12.112 1.00 22.72 329 TYR A O 1
ATOM 2230 N N . SER A 1 330 ? -10.076 16.068 -10.617 1.00 19.71 330 SER A N 1
ATOM 2231 C CA . SER A 1 330 ? -9.147 14.992 -10.270 1.00 22.38 330 SER A CA 1
ATOM 2232 C C . SER A 1 330 ? -9.907 13.791 -9.733 1.00 22.23 330 SER A C 1
ATOM 2233 O O . SER A 1 330 ? -9.569 12.637 -10.035 1.00 25.44 330 SER A O 1
ATOM 2236 N N . LEU A 1 331 ? -10.957 14.050 -8.959 1.00 22.60 331 LEU A N 1
ATOM 2237 C CA . LEU A 1 331 ? -11.878 13.019 -8.494 1.00 21.64 331 LEU A CA 1
ATOM 2238 C C . LEU A 1 331 ? -13.243 13.683 -8.378 1.00 20.44 331 LEU A C 1
ATOM 2239 O O . LEU A 1 331 ? -13.460 14.497 -7.482 1.00 21.55 331 LEU A O 1
ATOM 2244 N N . ALA A 1 332 ? -14.155 13.335 -9.268 1.00 22.03 332 ALA A N 1
ATOM 2245 C CA . ALA A 1 332 ? -15.509 13.872 -9.241 1.00 21.77 332 ALA A CA 1
ATOM 2246 C C . ALA A 1 332 ? -16.403 13.057 -8.315 1.00 21.24 332 ALA A C 1
ATOM 2247 O O . ALA A 1 332 ? -16.274 11.834 -8.207 1.00 20.92 332 ALA A O 1
ATOM 2249 N N . ARG A 1 333 ? -17.349 13.740 -7.671 1.00 22.18 333 ARG A N 1
ATOM 2250 C CA . ARG A 1 333 ? -18.311 13.034 -6.837 1.00 21.43 333 ARG A CA 1
ATOM 2251 C C . ARG A 1 333 ? -19.039 11.965 -7.641 1.00 22.75 333 ARG A C 1
ATOM 2252 O O . ARG A 1 333 ? -19.370 10.897 -7.113 1.00 24.31 333 ARG A O 1
ATOM 2260 N N . GLU A 1 334 ? -19.251 12.225 -8.930 1.00 19.70 334 GLU A N 1
ATOM 2261 C CA . GLU A 1 334 ? -20.012 11.324 -9.788 1.00 23.68 334 GLU A CA 1
ATOM 2262 C C . GLU A 1 334 ? -19.379 9.938 -9.862 1.00 20.55 334 GLU A C 1
ATOM 2263 O O . GLU A 1 334 ? -20.083 8.931 -10.048 1.00 21.41 334 GLU A O 1
ATOM 2269 N N . THR A 1 335 ? -18.063 9.871 -9.720 1.00 20.91 335 THR A N 1
ATOM 2270 C CA . THR A 1 335 ? -17.340 8.641 -10.021 1.00 20.92 335 THR A CA 1
ATOM 2271 C C . THR A 1 335 ? -17.684 7.549 -9.015 1.00 21.09 335 THR A C 1
ATOM 2272 O O . THR A 1 335 ? -18.130 6.453 -9.392 1.00 21.12 335 THR A O 1
ATOM 2276 N N . PHE A 1 336 ? -17.502 7.820 -7.728 1.00 21.88 336 PHE A N 1
ATOM 2277 C CA . PHE A 1 336 ? -17.803 6.762 -6.780 1.00 22.95 336 PHE A CA 1
ATOM 2278 C C . PHE A 1 336 ? -19.304 6.607 -6.583 1.00 24.41 336 PHE A C 1
ATOM 2279 O O . PHE A 1 336 ? -19.757 5.503 -6.251 1.00 25.10 336 PHE A O 1
ATOM 2287 N N . GLN A 1 337 ? -20.089 7.654 -6.864 1.00 23.43 337 GLN A N 1
ATOM 2288 C CA . GLN A 1 337 ? -21.539 7.495 -6.894 1.00 21.82 337 GLN A CA 1
ATOM 2289 C C . GLN A 1 337 ? -21.949 6.478 -7.949 1.00 23.20 337 GLN A C 1
ATOM 2290 O O . GLN A 1 337 ? -22.806 5.621 -7.700 1.00 27.10 337 GLN A O 1
ATOM 2296 N N . ALA A 1 338 ? -21.349 6.556 -9.136 1.00 21.23 338 ALA A N 1
ATOM 2297 C CA . ALA A 1 338 ? -21.678 5.591 -10.184 1.00 18.79 338 ALA A CA 1
ATOM 2298 C C . ALA A 1 338 ? -21.158 4.202 -9.841 1.00 20.57 338 ALA A C 1
ATOM 2299 O O . ALA A 1 338 ? -21.871 3.210 -10.016 1.00 18.91 338 ALA A O 1
ATOM 2301 N N . PHE A 1 339 ? -19.916 4.119 -9.361 1.00 17.05 339 PHE A N 1
ATOM 2302 C CA . PHE A 1 339 ? -19.305 2.826 -9.073 1.00 19.06 339 PHE A CA 1
ATOM 2303 C C . PHE A 1 339 ? -20.051 2.061 -7.987 1.00 21.07 339 PHE A C 1
ATOM 2304 O O . PHE A 1 339 ? -20.083 0.822 -8.015 1.00 18.97 339 PHE A O 1
ATOM 2312 N N . ARG A 1 340 ? -20.643 2.769 -7.020 1.00 21.25 340 ARG A N 1
ATOM 2313 C CA . ARG A 1 340 ? -21.244 2.130 -5.845 1.00 18.85 340 ARG A CA 1
ATOM 2314 C C . ARG A 1 340 ? -22.702 1.754 -6.075 1.00 22.65 340 ARG A C 1
ATOM 2315 O O . ARG A 1 340 ? -23.591 2.083 -5.287 1.00 19.99 340 ARG A O 1
ATOM 2323 N N . THR A 1 341 ? -22.953 1.049 -7.183 1.00 19.02 341 THR A N 1
ATOM 2324 C CA . THR A 1 341 ? -24.275 0.549 -7.519 1.00 18.63 341 THR A CA 1
ATOM 2325 C C . THR A 1 341 ? -24.113 -0.796 -8.199 1.00 20.63 341 THR A C 1
ATOM 2326 O O . THR A 1 341 ? -23.081 -1.076 -8.819 1.00 20.25 341 THR A O 1
ATOM 2330 N N . THR A 1 342 ? -25.133 -1.628 -8.081 1.00 21.67 342 THR A N 1
ATOM 2331 C CA . THR A 1 342 ? -25.035 -2.957 -8.683 1.00 19.44 342 THR A CA 1
ATOM 2332 C C . THR A 1 342 ? -25.477 -2.990 -10.132 1.00 23.07 342 THR A C 1
ATOM 2333 O O . THR A 1 342 ? -25.367 -4.045 -10.767 1.00 27.10 342 THR A O 1
ATOM 2337 N N . ASP A 1 343 ? -25.993 -1.889 -10.676 1.00 24.71 343 ASP A N 1
ATOM 2338 C CA . ASP A 1 343 ? -26.340 -1.847 -12.092 1.00 24.94 343 ASP A CA 1
ATOM 2339 C C . ASP A 1 343 ? -25.320 -1.019 -12.867 1.00 26.97 343 ASP A C 1
ATOM 2340 O O . ASP A 1 343 ? -24.465 -1.604 -13.553 1.00 26.81 343 ASP A O 1
ATOM 2345 N N . VAL A 1 344 ? -25.320 0.314 -12.722 1.00 24.39 344 VAL A N 1
ATOM 2346 C CA . VAL A 1 344 ? -24.364 1.152 -13.442 1.00 24.31 344 VAL A CA 1
ATOM 2347 C C . VAL A 1 344 ? -22.929 0.796 -13.062 1.00 23.76 344 VAL A C 1
ATOM 2348 O O . VAL A 1 344 ? -22.037 0.741 -13.917 1.00 21.79 344 VAL A O 1
ATOM 2352 N N . GLY A 1 345 ? -22.673 0.600 -11.772 1.00 21.48 345 GLY A N 1
ATOM 2353 C CA . GLY A 1 345 ? -21.308 0.394 -11.334 1.00 21.31 345 GLY A CA 1
ATOM 2354 C C . GLY A 1 345 ? -20.703 -0.874 -11.904 1.00 18.86 345 GLY A C 1
ATOM 2355 O O . GLY A 1 345 ? -19.534 -0.894 -12.297 1.00 21.23 345 GLY A O 1
ATOM 2356 N N . ARG A 1 346 ? -21.498 -1.942 -11.981 1.00 20.55 346 ARG A N 1
ATOM 2357 C CA . ARG A 1 346 ? -20.977 -3.193 -12.540 1.00 21.73 346 ARG A CA 1
ATOM 2358 C C . ARG A 1 346 ? -20.853 -3.112 -14.058 1.00 21.59 346 ARG A C 1
ATOM 2359 O O . ARG A 1 346 ? -19.909 -3.659 -14.639 1.00 23.05 346 ARG A O 1
ATOM 2367 N N . LYS A 1 347 ? -21.787 -2.430 -14.720 1.00 21.50 347 LYS A N 1
ATOM 2368 C CA . LYS A 1 347 ? -21.652 -2.216 -16.157 1.00 22.43 347 LYS A CA 1
ATOM 2369 C C . LYS A 1 347 ? -20.365 -1.467 -16.474 1.00 21.34 347 LYS A C 1
ATOM 2370 O O . LYS A 1 347 ? -19.628 -1.840 -17.390 1.00 21.51 347 LYS A O 1
ATOM 2376 N N . LEU A 1 348 ? -20.076 -0.399 -15.725 1.00 19.34 348 LEU A N 1
ATOM 2377 C CA . LEU A 1 348 ? -18.851 0.343 -15.985 1.00 21.31 348 LEU A CA 1
ATOM 2378 C C . LEU A 1 348 ? -17.609 -0.498 -15.694 1.00 19.45 348 LEU A C 1
ATOM 2379 O O . LEU A 1 348 ? -16.718 -0.610 -16.542 1.00 21.56 348 LEU A O 1
ATOM 2384 N N . ILE A 1 349 ? -17.513 -1.074 -14.496 1.00 17.32 349 ILE A N 1
ATOM 2385 C CA . ILE A 1 349 ? -16.237 -1.651 -14.064 1.00 16.48 349 ILE A CA 1
ATOM 2386 C C . ILE A 1 349 ? -16.055 -3.083 -14.559 1.00 19.76 349 ILE A C 1
ATOM 2387 O O . ILE A 1 349 ? -14.938 -3.474 -14.919 1.00 20.73 349 ILE A O 1
ATOM 2392 N N . ILE A 1 350 ? -17.125 -3.877 -14.558 1.00 20.30 350 ILE A N 1
ATOM 2393 C CA . ILE A 1 350 ? -17.040 -5.275 -14.990 1.00 19.98 350 ILE A CA 1
ATOM 2394 C C . ILE A 1 350 ? -17.169 -5.380 -16.505 1.00 23.63 350 ILE A C 1
ATOM 2395 O O . ILE A 1 350 ? -16.318 -5.970 -17.178 1.00 25.27 350 ILE A O 1
ATOM 2400 N N . ASP A 1 351 ? -18.237 -4.810 -17.070 1.00 22.65 351 ASP A N 1
ATOM 2401 C CA . ASP A 1 351 ? -18.493 -4.990 -18.495 1.00 26.93 351 ASP A CA 1
ATOM 2402 C C . ASP A 1 351 ? -17.554 -4.148 -19.361 1.00 24.58 351 ASP A C 1
ATOM 2403 O O . ASP A 1 351 ? -17.036 -4.639 -20.366 1.00 29.78 351 ASP A O 1
ATOM 2408 N N . GLN A 1 352 ? -17.328 -2.885 -19.004 1.00 22.52 352 GLN A N 1
ATOM 2409 C CA . GLN A 1 352 ? -16.550 -1.955 -19.822 1.00 21.99 352 GLN A CA 1
ATOM 2410 C C . GLN A 1 352 ? -15.124 -1.736 -19.317 1.00 23.57 352 GLN A C 1
ATOM 2411 O O . GLN A 1 352 ? -14.356 -1.020 -19.972 1.00 23.25 352 GLN A O 1
ATOM 2417 N N . ASN A 1 353 ? -14.767 -2.304 -18.162 1.00 20.12 353 ASN A N 1
ATOM 2418 C CA . ASN A 1 353 ? -13.395 -2.276 -17.645 1.00 20.09 353 ASN A CA 1
ATOM 2419 C C . ASN A 1 353 ? -12.920 -0.857 -17.358 1.00 21.43 353 ASN A C 1
ATOM 2420 O O . ASN A 1 353 ? -11.744 -0.551 -17.537 1.00 19.00 353 ASN A O 1
ATOM 2425 N N . VAL A 1 354 ? -13.829 -0.002 -16.866 1.00 20.21 354 VAL A N 1
ATOM 2426 C CA . VAL A 1 354 ? -13.521 1.426 -16.723 1.00 18.52 354 VAL A CA 1
ATOM 2427 C C . VAL A 1 354 ? -12.433 1.673 -15.684 1.00 19.50 354 VAL A C 1
ATOM 2428 O O . VAL A 1 354 ? -11.692 2.656 -15.790 1.00 20.49 354 VAL A O 1
ATOM 2432 N N . PHE A 1 355 ? -12.301 0.819 -14.664 1.00 20.11 355 PHE A N 1
ATOM 2433 C CA . PHE A 1 355 ? -11.271 1.123 -13.678 1.00 19.23 355 PHE A CA 1
ATOM 2434 C C . PHE A 1 355 ? -9.882 0.998 -14.303 1.00 19.54 355 PHE A C 1
ATOM 2435 O O . PHE A 1 355 ? -8.966 1.742 -13.941 1.00 22.16 355 PHE A O 1
ATOM 2443 N N . ILE A 1 356 ? -9.724 0.104 -15.273 1.00 17.49 356 ILE A N 1
ATOM 2444 C CA . ILE A 1 356 ? -8.446 -0.077 -15.944 1.00 18.99 356 ILE A CA 1
ATOM 2445 C C . ILE A 1 356 ? -8.294 0.887 -17.114 1.00 21.83 356 ILE A C 1
ATOM 2446 O O . ILE A 1 356 ? -7.219 1.454 -17.326 1.00 21.96 356 ILE A O 1
ATOM 2451 N N . GLU A 1 357 ? -9.335 1.055 -17.934 1.00 20.37 357 GLU A N 1
ATOM 2452 C CA . GLU A 1 357 ? -9.172 1.859 -19.138 1.00 21.80 357 GLU A CA 1
ATOM 2453 C C . GLU A 1 357 ? -9.408 3.341 -18.924 1.00 23.90 357 GLU A C 1
ATOM 2454 O O . GLU A 1 357 ? -8.984 4.141 -19.764 1.00 25.88 357 GLU A O 1
ATOM 2460 N N . GLY A 1 358 ? -10.060 3.720 -17.841 1.00 21.48 358 GLY A N 1
ATOM 2461 C CA . GLY A 1 358 ? -10.372 5.114 -17.624 1.00 21.47 358 GLY A CA 1
ATOM 2462 C C . GLY A 1 358 ? -9.800 5.656 -16.339 1.00 23.86 358 GLY A C 1
ATOM 2463 O O . GLY A 1 358 ? -9.040 6.630 -16.346 1.00 23.55 358 GLY A O 1
ATOM 2464 N N . THR A 1 359 ? -10.155 5.021 -15.227 1.00 21.82 359 THR A N 1
ATOM 2465 C CA . THR A 1 359 ? -9.775 5.561 -13.929 1.00 21.67 359 THR A CA 1
ATOM 2466 C C . THR A 1 359 ? -8.266 5.489 -13.723 1.00 19.98 359 THR A C 1
ATOM 2467 O O . THR A 1 359 ? -7.654 6.452 -13.234 1.00 19.97 359 THR A O 1
ATOM 2471 N N . LEU A 1 360 ? -7.657 4.357 -14.078 1.00 19.37 360 LEU A N 1
ATOM 2472 C CA . LEU A 1 360 ? -6.212 4.209 -13.921 1.00 19.41 360 LEU A CA 1
ATOM 2473 C C . LEU A 1 360 ? -5.420 5.260 -14.698 1.00 21.60 360 LEU A C 1
ATOM 2474 O O . LEU A 1 360 ? -4.585 5.947 -14.080 1.00 21.10 360 LEU A O 1
ATOM 2479 N N . PRO A 1 361 ? -5.647 5.493 -15.997 1.00 19.81 361 PRO A N 1
ATOM 2480 C CA . PRO A 1 361 ? -4.931 6.613 -16.639 1.00 22.23 361 PRO A CA 1
ATOM 2481 C C . PRO A 1 361 ? -5.244 7.969 -16.022 1.00 24.68 361 PRO A C 1
ATOM 2482 O O . PRO A 1 361 ? -4.364 8.836 -15.995 1.00 26.26 361 PRO A O 1
ATOM 2486 N N . MET A 1 362 ? -6.461 8.182 -15.512 1.00 22.25 362 MET A N 1
ATOM 2487 C CA . MET A 1 362 ? -6.756 9.435 -14.821 1.00 22.68 362 MET A CA 1
ATOM 2488 C C . MET A 1 362 ? -6.094 9.521 -13.458 1.00 24.35 362 MET A C 1
ATOM 2489 O O . MET A 1 362 ? -6.179 10.570 -12.801 1.00 26.30 362 MET A O 1
ATOM 2494 N N . GLY A 1 363 ? -5.446 8.456 -13.009 1.00 22.79 363 GLY A N 1
ATOM 2495 C CA . GLY A 1 363 ? -4.679 8.493 -11.784 1.00 20.98 363 GLY A CA 1
ATOM 2496 C C . GLY A 1 363 ? -3.203 8.728 -11.982 1.00 16.71 363 GLY A C 1
ATOM 2497 O O . GLY A 1 363 ? -2.456 8.666 -11.001 1.00 19.61 363 GLY A O 1
ATOM 2498 N N . VAL A 1 364 ? -2.760 9.002 -13.209 1.00 16.80 364 VAL A N 1
ATOM 2499 C CA . VAL A 1 364 ? -1.359 9.236 -13.532 1.00 20.61 364 VAL A CA 1
ATOM 2500 C C . VAL A 1 364 ? -1.264 10.532 -14.324 1.00 22.24 364 VAL A C 1
ATOM 2501 O O . VAL A 1 364 ? -2.048 10.749 -15.254 1.00 23.22 364 VAL A O 1
ATOM 2505 N N . VAL A 1 365 ? -0.319 11.399 -13.953 1.00 20.71 365 VAL A N 1
ATOM 2506 C CA . VAL A 1 365 ? -0.202 12.675 -14.657 1.00 20.48 365 VAL A CA 1
ATOM 2507 C C . VAL A 1 365 ? 0.398 12.460 -16.035 1.00 24.03 365 VAL A C 1
ATOM 2508 O O . VAL A 1 365 ? -0.152 12.909 -17.048 1.00 24.56 365 VAL A O 1
ATOM 2512 N N . ARG A 1 366 ? 1.520 11.740 -16.108 1.00 22.83 366 ARG A N 1
ATOM 2513 C CA . ARG A 1 366 ? 2.092 11.459 -17.401 1.00 25.02 366 ARG A CA 1
ATOM 2514 C C . ARG A 1 366 ? 1.257 10.408 -18.128 1.00 24.03 366 ARG A C 1
ATOM 2515 O O . ARG A 1 366 ? 0.493 9.663 -17.509 1.00 23.72 366 ARG A O 1
ATOM 2523 N N . PRO A 1 367 ? 1.372 10.342 -19.449 1.00 23.49 367 PRO A N 1
ATOM 2524 C CA . PRO A 1 367 ? 0.665 9.292 -20.193 1.00 26.63 367 PRO A CA 1
ATOM 2525 C C . PRO A 1 367 ? 1.357 7.947 -20.007 1.00 24.83 367 PRO A C 1
ATOM 2526 O O . PRO A 1 367 ? 2.567 7.828 -20.195 1.00 29.66 367 PRO A O 1
ATOM 2530 N N . LEU A 1 368 ? 0.586 6.943 -19.606 1.00 25.79 368 LEU A N 1
ATOM 2531 C CA . LEU A 1 368 ? 1.109 5.582 -19.564 1.00 25.94 368 LEU A CA 1
ATOM 2532 C C . LEU A 1 368 ? 1.338 5.084 -20.983 1.00 25.22 368 LEU A C 1
ATOM 2533 O O . LEU A 1 368 ? 0.570 5.398 -21.894 1.00 30.04 368 LEU A O 1
ATOM 2538 N N . THR A 1 369 ? 2.403 4.309 -21.177 1.00 22.81 369 THR A N 1
ATOM 2539 C CA . THR A 1 369 ? 2.650 3.723 -22.484 1.00 25.25 369 THR A CA 1
ATOM 2540 C C . THR A 1 369 ? 1.786 2.476 -22.676 1.00 23.08 369 THR A C 1
ATOM 2541 O O . THR A 1 369 ? 1.251 1.904 -21.728 1.00 21.33 369 THR A O 1
ATOM 2545 N N . GLU A 1 370 ? 1.657 2.054 -23.931 1.00 24.82 370 GLU A N 1
ATOM 2546 C CA . GLU A 1 370 ? 0.889 0.843 -24.207 1.00 26.64 370 GLU A CA 1
ATOM 2547 C C . GLU A 1 370 ? 1.486 -0.361 -23.492 1.00 23.24 370 GLU A C 1
ATOM 2548 O O . GLU A 1 370 ? 0.752 -1.242 -23.035 1.00 24.75 370 GLU A O 1
ATOM 2554 N N . VAL A 1 371 ? 2.815 -0.402 -23.361 1.00 23.06 371 VAL A N 1
ATOM 2555 C CA . VAL A 1 371 ? 3.457 -1.505 -22.657 1.00 24.89 371 VAL A CA 1
ATOM 2556 C C . VAL A 1 371 ? 3.053 -1.505 -21.193 1.00 22.29 371 VAL A C 1
ATOM 2557 O O . VAL A 1 371 ? 2.738 -2.554 -20.621 1.00 22.07 371 VAL A O 1
ATOM 2561 N N . GLU A 1 372 ? 3.051 -0.322 -20.567 1.00 19.96 372 GLU A N 1
ATOM 2562 C CA . GLU A 1 372 ? 2.619 -0.209 -19.181 1.00 19.39 372 GLU A CA 1
ATOM 2563 C C . GLU A 1 372 ? 1.145 -0.556 -19.029 1.00 21.84 372 GLU A C 1
ATOM 2564 O O . GLU A 1 372 ? 0.753 -1.218 -18.061 1.00 17.71 372 GLU A O 1
ATOM 2570 N N . MET A 1 373 ? 0.314 -0.095 -19.967 1.00 19.47 373 MET A N 1
ATOM 2571 C CA . MET A 1 373 ? -1.119 -0.347 -19.883 1.00 20.42 373 MET A CA 1
ATOM 2572 C C . MET A 1 373 ? -1.386 -1.839 -20.001 1.00 21.27 373 MET A C 1
ATOM 2573 O O . MET A 1 373 ? -2.258 -2.393 -19.317 1.00 20.98 373 MET A O 1
ATOM 2578 N N . ASP A 1 374 ? -0.619 -2.512 -20.855 1.00 21.26 374 ASP A N 1
ATOM 2579 C CA . ASP A 1 374 ? -0.810 -3.946 -21.019 1.00 20.79 374 ASP A CA 1
ATOM 2580 C C . ASP A 1 374 ? -0.450 -4.702 -19.744 1.00 22.68 374 ASP A C 1
ATOM 2581 O O . ASP A 1 374 ? -1.113 -5.688 -19.403 1.00 19.81 374 ASP A O 1
ATOM 2586 N N . HIS A 1 375 ? 0.578 -4.248 -19.010 1.00 20.06 375 HIS A N 1
ATOM 2587 C CA . HIS A 1 375 ? 0.897 -4.889 -17.734 1.00 20.42 375 HIS A CA 1
ATOM 2588 C C . HIS A 1 375 ? -0.256 -4.731 -16.752 1.00 18.46 375 HIS A C 1
ATOM 2589 O O . HIS A 1 375 ? -0.602 -5.669 -16.022 1.00 20.49 375 HIS A O 1
ATOM 2596 N N . TYR A 1 376 ? -0.876 -3.546 -16.725 1.00 16.98 376 TYR A N 1
ATOM 2597 C CA . TYR A 1 376 ? -2.025 -3.350 -15.858 1.00 18.07 376 TYR A CA 1
ATOM 2598 C C . TYR A 1 376 ? -3.256 -4.081 -16.379 1.00 17.19 376 TYR A C 1
ATOM 2599 O O . TYR A 1 376 ? -4.099 -4.490 -15.578 1.00 18.67 376 TYR A O 1
ATOM 2608 N N . ARG A 1 377 ? -3.384 -4.236 -17.699 1.00 18.83 377 ARG A N 1
ATOM 2609 C CA . ARG A 1 377 ? -4.556 -4.918 -18.248 1.00 18.99 377 ARG A CA 1
ATOM 2610 C C . ARG A 1 377 ? -4.525 -6.422 -18.019 1.00 19.63 377 ARG A C 1
ATOM 2611 O O . ARG A 1 377 ? -5.583 -7.057 -17.960 1.00 18.12 377 ARG A O 1
ATOM 2619 N N . GLU A 1 378 ? -3.345 -7.005 -17.899 1.00 17.28 378 GLU A N 1
ATOM 2620 C CA . GLU A 1 378 ? -3.221 -8.454 -18.084 1.00 19.10 378 GLU A CA 1
ATOM 2621 C C . GLU A 1 378 ? -4.066 -9.278 -17.120 1.00 19.55 378 GLU A C 1
ATOM 2622 O O . GLU A 1 378 ? -4.716 -10.239 -17.572 1.00 19.97 378 GLU A O 1
ATOM 2628 N N . PRO A 1 379 ? -4.083 -9.020 -15.805 1.00 16.75 379 PRO A N 1
ATOM 2629 C CA . PRO A 1 379 ? -4.885 -9.880 -14.922 1.00 20.80 379 PRO A CA 1
ATOM 2630 C C . PRO A 1 379 ? -6.396 -9.776 -15.135 1.00 20.74 379 PRO A C 1
ATOM 2631 O O . PRO A 1 379 ? -7.136 -10.605 -14.593 1.00 21.71 379 PRO A O 1
ATOM 2635 N N . PHE A 1 380 ? -6.876 -8.808 -15.910 1.00 19.46 380 PHE A N 1
ATOM 2636 C CA . PHE A 1 380 ? -8.306 -8.536 -16.007 1.00 18.60 380 PHE A CA 1
ATOM 2637 C C . PHE A 1 380 ? -8.822 -8.659 -17.436 1.00 19.89 380 PHE A C 1
ATOM 2638 O O . PHE A 1 380 ? -9.862 -8.097 -17.766 1.00 21.06 380 PHE A O 1
ATOM 2646 N N . LEU A 1 381 ? -8.119 -9.414 -18.281 1.00 19.48 381 LEU A N 1
ATOM 2647 C CA . LEU A 1 381 ? -8.549 -9.547 -19.670 1.00 23.72 381 LEU A CA 1
ATOM 2648 C C . LEU A 1 381 ? -9.901 -10.243 -19.776 1.00 25.04 381 LEU A C 1
ATOM 2649 O O . LEU A 1 381 ? -10.649 -9.981 -20.723 1.00 26.83 381 LEU A O 1
ATOM 2654 N N . ASN A 1 382 ? -10.238 -11.128 -18.811 1.00 24.03 382 ASN A N 1
ATOM 2655 C CA . ASN A 1 382 ? -11.594 -11.706 -18.751 1.00 29.44 382 ASN A CA 1
ATOM 2656 C C . ASN A 1 382 ? -12.487 -10.900 -17.827 1.00 25.17 382 ASN A C 1
ATOM 2657 O O . ASN A 1 382 ? -12.126 -10.697 -16.663 1.00 27.66 382 ASN A O 1
ATOM 2662 N N . PRO A 1 383 ? -13.668 -10.478 -18.288 1.00 26.01 383 PRO A N 1
ATOM 2663 C CA . PRO A 1 383 ? -14.543 -9.680 -17.416 1.00 25.31 383 PRO A CA 1
ATOM 2664 C C . PRO A 1 383 ? -14.910 -10.389 -16.136 1.00 27.00 383 PRO A C 1
ATOM 2665 O O . PRO A 1 383 ? -15.035 -9.730 -15.096 1.00 27.29 383 PRO A O 1
ATOM 2669 N N . VAL A 1 384 ? -15.041 -11.719 -16.165 1.00 26.73 384 VAL A N 1
ATOM 2670 C CA . VAL A 1 384 ? -15.431 -12.455 -14.969 1.00 28.70 384 VAL A CA 1
ATOM 2671 C C . VAL A 1 384 ? -14.396 -12.291 -13.867 1.00 29.33 384 VAL A C 1
ATOM 2672 O O . VAL A 1 384 ? -14.697 -12.535 -12.697 1.00 34.09 384 VAL A O 1
ATOM 2676 N N . ASP A 1 385 ? -13.186 -11.849 -14.210 1.00 25.73 385 ASP A N 1
ATOM 2677 C CA . ASP A 1 385 ? -12.102 -11.667 -13.255 1.00 23.26 385 ASP A CA 1
ATOM 2678 C C . ASP A 1 385 ? -12.057 -10.264 -12.663 1.00 21.45 385 ASP A C 1
ATOM 2679 O O . ASP A 1 385 ? -11.128 -9.939 -11.912 1.00 21.72 385 ASP A O 1
ATOM 2684 N N . ARG A 1 386 ? -13.047 -9.433 -12.956 1.00 18.52 386 ARG A N 1
ATOM 2685 C CA . ARG A 1 386 ? -12.989 -8.038 -12.553 1.00 20.86 386 ARG A CA 1
ATOM 2686 C C . ARG A 1 386 ? -13.736 -7.734 -11.259 1.00 20.18 386 ARG A C 1
ATOM 2687 O O . ARG A 1 386 ? -13.787 -6.562 -10.858 1.00 18.29 386 ARG A O 1
ATOM 2695 N N . GLU A 1 387 ? -14.280 -8.749 -10.584 1.00 21.02 387 GLU A N 1
ATOM 2696 C CA . GLU A 1 387 ? -14.967 -8.538 -9.310 1.00 19.96 387 GLU A CA 1
ATOM 2697 C C . GLU A 1 387 ? -14.198 -7.694 -8.299 1.00 19.80 387 GLU A C 1
ATOM 2698 O O . GLU A 1 387 ? -14.802 -6.759 -7.743 1.00 19.92 387 GLU A O 1
ATOM 2704 N N . PRO A 1 388 ? -12.905 -7.942 -8.011 1.00 18.35 388 PRO A N 1
ATOM 2705 C CA . PRO A 1 388 ? -12.221 -7.089 -7.018 1.00 19.25 388 PRO A CA 1
ATOM 2706 C C . PRO A 1 388 ? -12.245 -5.619 -7.389 1.00 19.07 388 PRO A C 1
ATOM 2707 O O . PRO A 1 388 ? -12.275 -4.761 -6.500 1.00 15.17 388 PRO A O 1
ATOM 2711 N N . LEU A 1 389 ? -12.195 -5.302 -8.684 1.00 17.97 389 LEU A N 1
ATOM 2712 C CA . LEU A 1 389 ? -12.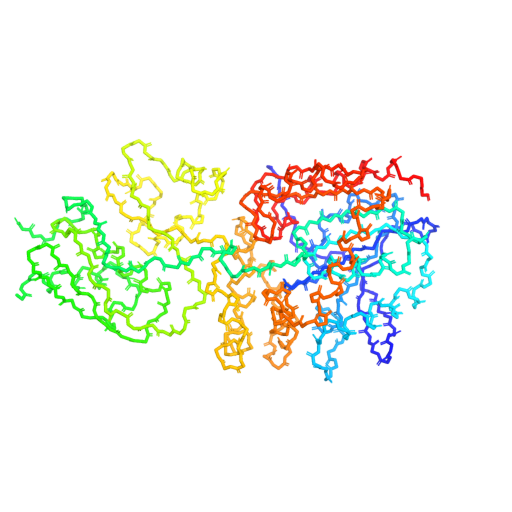160 -3.902 -9.112 1.00 17.62 389 LEU A CA 1
ATOM 2713 C C . LEU A 1 389 ? -13.457 -3.178 -8.805 1.00 16.32 389 LEU A C 1
ATOM 2714 O O . LEU A 1 389 ? -13.458 -1.959 -8.663 1.00 17.57 389 LEU A O 1
ATOM 2719 N N . TRP A 1 390 ? -14.563 -3.907 -8.733 1.00 16.49 390 TRP A N 1
ATOM 2720 C CA . TRP A 1 390 ? -15.849 -3.322 -8.401 1.00 15.89 390 TRP A CA 1
ATOM 2721 C C . TRP A 1 390 ? -16.098 -3.338 -6.903 1.00 16.83 390 TRP A C 1
ATOM 2722 O O . TRP A 1 390 ? -16.638 -2.367 -6.353 1.00 17.08 390 TRP A O 1
ATOM 2733 N N . ARG A 1 391 ? -15.730 -4.433 -6.227 1.00 15.94 391 ARG A N 1
ATOM 2734 C CA . ARG A 1 391 ? -15.963 -4.490 -4.791 1.00 16.16 391 ARG A CA 1
ATOM 2735 C C . ARG A 1 391 ? -15.133 -3.445 -4.053 1.00 17.08 391 ARG A C 1
ATOM 2736 O O . ARG A 1 391 ? -15.617 -2.857 -3.080 1.00 16.40 391 ARG A O 1
ATOM 2744 N N . PHE A 1 392 ? -13.900 -3.181 -4.511 1.00 17.13 392 PHE A N 1
ATOM 2745 C CA . PHE A 1 392 ? -13.054 -2.220 -3.791 1.00 16.37 392 PHE A CA 1
ATOM 2746 C C . PHE A 1 392 ? -13.697 -0.844 -3.651 1.00 17.09 392 PHE A C 1
ATOM 2747 O O . PHE A 1 392 ? -13.824 -0.359 -2.511 1.00 16.03 392 PHE A O 1
ATOM 2755 N N . PRO A 1 393 ? -14.134 -0.171 -4.718 1.00 16.32 393 PRO A N 1
ATOM 2756 C CA . PRO A 1 393 ? -14.771 1.145 -4.502 1.00 16.14 393 PRO A CA 1
ATOM 2757 C C . PRO A 1 393 ? -16.039 1.051 -3.683 1.00 18.83 393 PRO A C 1
ATOM 2758 O O . PRO A 1 393 ? -16.405 2.019 -3.002 1.00 17.47 393 PRO A O 1
ATOM 2762 N N . ASN A 1 394 ? -16.699 -0.101 -3.693 1.00 16.42 394 ASN A N 1
ATOM 2763 C CA . ASN A 1 394 ? -17.889 -0.315 -2.885 1.00 16.28 394 ASN A CA 1
ATOM 2764 C C . ASN A 1 394 ? -17.577 -0.581 -1.423 1.00 16.35 394 ASN A C 1
ATOM 2765 O O . ASN A 1 394 ? -18.497 -0.551 -0.593 1.00 21.86 394 ASN A O 1
ATOM 2770 N N . GLU A 1 395 ? -16.311 -0.802 -1.083 1.00 16.01 395 GLU A N 1
ATOM 2771 C CA . GLU A 1 395 ? -15.866 -0.898 0.302 1.00 16.39 395 GLU A CA 1
ATOM 2772 C C . GLU A 1 395 ? -15.332 0.420 0.848 1.00 16.48 395 GLU A C 1
ATOM 2773 O O . GLU A 1 395 ? -15.030 0.491 2.037 1.00 16.05 395 GLU A O 1
ATOM 2779 N N . LEU A 1 396 ? -15.141 1.425 0.009 1.00 15.78 396 LEU A N 1
ATOM 2780 C CA . LEU A 1 396 ? -14.600 2.690 0.503 1.00 20.30 396 LEU A CA 1
ATOM 2781 C C . LEU A 1 396 ? -15.495 3.249 1.599 1.00 18.09 396 LEU A C 1
ATOM 2782 O O . LEU A 1 396 ? -16.727 3.216 1.476 1.00 19.36 396 LEU A O 1
ATOM 2787 N N . PRO A 1 397 ? -14.911 3.787 2.698 1.00 17.68 397 PRO A N 1
ATOM 2788 C CA . PRO A 1 397 ? -15.738 4.294 3.792 1.00 20.15 397 PRO A CA 1
ATOM 2789 C C . PRO A 1 397 ? -16.240 5.696 3.499 1.00 21.54 397 PRO A C 1
ATOM 2790 O O . PRO A 1 397 ? -15.561 6.677 3.817 1.00 23.98 397 PRO A O 1
ATOM 2794 N N . ILE A 1 398 ? -17.409 5.820 2.885 1.00 22.62 398 ILE A N 1
ATOM 2795 C CA . ILE A 1 398 ? -17.934 7.127 2.502 1.00 19.54 398 ILE A CA 1
ATOM 2796 C C . ILE A 1 398 ? -19.299 7.300 3.134 1.00 24.91 398 ILE A C 1
ATOM 2797 O O . ILE A 1 398 ? -20.217 6.517 2.854 1.00 23.75 398 ILE A O 1
ATOM 2802 N N . ALA A 1 399 ? -19.424 8.327 3.981 1.00 23.44 399 ALA A N 1
ATOM 2803 C CA . ALA A 1 399 ? -20.704 8.760 4.546 1.00 30.87 399 ALA A CA 1
ATOM 2804 C C . ALA A 1 399 ? -21.346 7.656 5.377 1.00 29.15 399 ALA A C 1
ATOM 2805 O O . ALA A 1 399 ? -22.565 7.453 5.348 1.00 30.70 399 ALA A O 1
ATOM 2807 N N . GLY A 1 400 ? -20.518 6.934 6.121 1.00 26.95 400 GLY A N 1
ATOM 2808 C CA . GLY A 1 400 ? -20.999 5.943 7.056 1.00 25.52 400 GLY A CA 1
ATOM 2809 C C . GLY A 1 400 ? -21.134 4.545 6.506 1.00 23.12 400 GLY A C 1
ATOM 2810 O O . GLY A 1 400 ? -21.442 3.629 7.277 1.00 25.49 400 GLY A O 1
ATOM 2811 N N . GLU A 1 401 ? -20.889 4.341 5.211 1.00 22.52 401 GLU A N 1
ATOM 2812 C CA . GLU A 1 401 ? -21.149 3.068 4.547 1.00 22.21 401 GLU A CA 1
ATOM 2813 C C . GLU A 1 401 ? -19.902 2.603 3.807 1.00 20.56 401 GLU A C 1
ATOM 2814 O O . GLU A 1 401 ? -19.243 3.416 3.146 1.00 22.25 401 GLU A O 1
ATOM 2820 N N . PRO A 1 402 ? -19.556 1.298 3.867 1.00 20.11 402 PRO A N 1
ATOM 2821 C CA . PRO A 1 402 ? -20.142 0.252 4.720 1.00 25.90 402 PRO A CA 1
ATOM 2822 C C . PRO A 1 402 ? -19.730 0.444 6.175 1.00 23.84 402 PRO A C 1
ATOM 2823 O O . PRO A 1 402 ? -18.614 0.868 6.432 1.00 21.75 402 PRO A O 1
ATOM 2827 N N . ALA A 1 403 ? -20.616 0.110 7.109 1.00 23.71 403 ALA A N 1
ATOM 2828 C CA . ALA A 1 403 ? -20.371 0.442 8.509 1.00 24.29 403 ALA A CA 1
ATOM 2829 C C . ALA A 1 403 ? -19.131 -0.265 9.041 1.00 25.14 403 ALA A C 1
ATOM 2830 O O . ALA A 1 403 ? -18.365 0.320 9.817 1.00 23.20 403 ALA A O 1
ATOM 2832 N N . ASN A 1 404 ? -18.905 -1.517 8.624 1.00 23.74 404 ASN A N 1
ATOM 2833 C CA . ASN A 1 404 ? -17.784 -2.267 9.171 1.00 22.21 404 ASN A CA 1
ATOM 2834 C C . ASN A 1 404 ? -16.453 -1.645 8.754 1.00 24.28 404 ASN A C 1
ATOM 2835 O O . ASN A 1 404 ? -15.535 -1.546 9.573 1.00 24.29 404 ASN A O 1
ATOM 2840 N N . ILE A 1 405 ? -16.345 -1.181 7.503 1.00 19.78 405 ILE A N 1
ATOM 2841 C CA . ILE A 1 405 ? -15.107 -0.549 7.044 1.00 18.16 405 ILE A CA 1
ATOM 2842 C C . ILE A 1 405 ? -14.919 0.810 7.704 1.00 20.57 405 ILE A C 1
ATOM 2843 O O . ILE A 1 405 ? -13.804 1.172 8.114 1.00 21.49 405 ILE A O 1
ATOM 2848 N N . VAL A 1 406 ? -15.988 1.603 7.784 1.00 20.19 406 VAL A N 1
ATOM 2849 C CA . VAL A 1 406 ? -15.885 2.890 8.464 1.00 19.06 406 VAL A CA 1
ATOM 2850 C C . VAL A 1 406 ? -15.296 2.701 9.857 1.00 24.14 406 VAL A C 1
ATOM 2851 O O . VAL A 1 406 ? -14.328 3.375 10.237 1.00 23.92 406 VAL A O 1
ATOM 2855 N N . ALA A 1 407 ? -15.831 1.741 10.614 1.00 21.57 407 ALA A N 1
ATOM 2856 C CA . ALA A 1 407 ? -15.358 1.525 11.980 1.00 24.01 407 ALA A CA 1
ATOM 2857 C C . ALA A 1 407 ? -13.887 1.123 12.007 1.00 23.79 407 ALA A C 1
ATOM 2858 O O . ALA A 1 407 ? -13.109 1.633 12.823 1.00 25.23 407 ALA A O 1
ATOM 2860 N N . LEU A 1 408 ? -13.496 0.216 11.113 1.00 22.68 408 LEU A N 1
ATOM 2861 C CA . LEU A 1 408 ? -12.139 -0.320 11.077 1.00 23.30 408 LEU A CA 1
ATOM 2862 C C . LEU A 1 408 ? -11.130 0.752 10.665 1.00 23.82 408 LEU A C 1
ATOM 2863 O O . LEU A 1 408 ? -10.021 0.820 11.209 1.00 22.37 408 LEU A O 1
ATOM 2868 N N . VAL A 1 409 ? -11.506 1.610 9.717 1.00 22.71 409 VAL A N 1
ATOM 2869 C CA . VAL A 1 409 ? -10.615 2.667 9.263 1.00 20.10 409 VAL A CA 1
ATOM 2870 C C . VAL A 1 409 ? -10.502 3.765 10.320 1.00 21.31 409 VAL A C 1
ATOM 2871 O O . VAL A 1 409 ? -9.406 4.255 10.599 1.00 21.20 409 VAL A O 1
ATOM 2875 N N . GLU A 1 410 ? -11.624 4.163 10.933 1.00 21.75 410 GLU A N 1
ATOM 2876 C CA . GLU A 1 410 ? -11.536 5.084 12.070 1.00 23.09 410 GLU A CA 1
ATOM 2877 C C . GLU A 1 410 ? -10.601 4.542 13.139 1.00 22.42 410 GLU A C 1
ATOM 2878 O O . GLU A 1 410 ? -9.824 5.295 13.729 1.00 25.11 410 GLU A O 1
ATOM 2884 N N . GLU A 1 411 ? -10.654 3.234 13.383 1.00 23.27 411 GLU A N 1
ATOM 2885 C CA . GLU A 1 411 ? -9.862 2.618 14.438 1.00 23.36 411 GLU A CA 1
ATOM 2886 C C . GLU A 1 411 ? -8.374 2.698 14.125 1.00 22.77 411 GLU A C 1
ATOM 2887 O O . GLU A 1 411 ? -7.570 3.001 15.015 1.00 24.60 411 GLU A O 1
ATOM 2893 N N . TYR A 1 412 ? -7.984 2.472 12.866 1.00 21.74 412 TYR A N 1
ATOM 2894 C CA . TYR A 1 412 ? -6.556 2.534 12.575 1.00 23.30 412 TYR A CA 1
ATOM 2895 C C . TYR A 1 412 ? -6.067 3.971 12.385 1.00 24.97 412 TYR A C 1
ATOM 2896 O O . TYR A 1 412 ? -4.890 4.244 12.621 1.00 21.86 412 TYR A O 1
ATOM 2905 N N . MET A 1 413 ? -6.940 4.898 11.968 1.00 20.47 413 MET A N 1
ATOM 2906 C CA . MET A 1 413 ? -6.619 6.324 12.050 1.00 23.71 413 MET A CA 1
ATOM 2907 C C . MET A 1 413 ? -6.411 6.777 13.492 1.00 25.56 413 MET A C 1
ATOM 2908 O O . MET A 1 413 ? -5.456 7.512 13.783 1.00 26.82 413 MET A O 1
ATOM 2913 N N . ASP A 1 414 ? -7.283 6.358 14.413 1.00 24.72 414 ASP A N 1
ATOM 2914 C CA . ASP A 1 414 ? -7.060 6.689 15.823 1.00 24.67 414 ASP A CA 1
ATOM 2915 C C . ASP A 1 414 ? -5.724 6.137 16.316 1.00 26.00 414 ASP A C 1
ATOM 2916 O O . ASP A 1 414 ? -4.970 6.826 17.020 1.00 26.03 414 ASP A O 1
ATOM 2921 N N . TRP A 1 415 ? -5.430 4.882 15.979 1.00 24.00 415 TRP A N 1
ATOM 2922 C CA . TRP A 1 415 ? -4.147 4.296 16.352 1.00 23.66 415 TRP A CA 1
ATOM 2923 C C . TRP A 1 415 ? -2.991 5.101 15.779 1.00 24.02 415 TRP A C 1
ATOM 2924 O O . TRP A 1 415 ? -2.030 5.421 16.487 1.00 24.35 415 TRP A O 1
ATOM 2935 N N . LEU A 1 416 ? -3.052 5.402 14.481 1.00 21.07 416 LEU A N 1
ATOM 2936 C CA . LEU A 1 416 ? -1.950 6.099 13.830 1.00 20.77 416 LEU A CA 1
ATOM 2937 C C . LEU A 1 416 ? -1.729 7.483 14.434 1.00 25.84 416 LEU A C 1
ATOM 2938 O O . LEU A 1 416 ? -0.581 7.931 14.545 1.00 26.79 416 LEU A O 1
ATOM 2943 N N . HIS A 1 417 ? -2.797 8.146 14.893 1.00 24.41 417 HIS A N 1
ATOM 2944 C CA . HIS A 1 417 ? -2.649 9.493 15.431 1.00 25.65 417 HIS A CA 1
ATOM 2945 C C . HIS A 1 417 ? -1.990 9.518 16.801 1.00 27.16 417 HIS A C 1
ATOM 2946 O O . HIS A 1 417 ? -1.493 10.574 17.210 1.00 29.58 417 HIS A O 1
ATOM 2953 N N . GLN A 1 418 ? -1.962 8.398 17.513 1.00 26.67 418 GLN A N 1
ATOM 2954 C CA . GLN A 1 418 ? -1.285 8.321 18.800 1.00 26.90 418 GLN A CA 1
ATOM 2955 C C . GLN A 1 418 ? -0.018 7.478 18.749 1.00 28.57 418 GLN A C 1
ATOM 2956 O O . GLN A 1 418 ? 0.668 7.344 19.768 1.00 29.47 418 GLN A O 1
ATOM 2962 N N . SER A 1 419 ? 0.316 6.914 17.597 1.00 25.01 419 SER A N 1
ATOM 2963 C CA . SER A 1 419 ? 1.443 5.987 17.620 1.00 25.81 419 SER A CA 1
ATOM 2964 C C . SER A 1 419 ? 2.757 6.709 17.336 1.00 24.53 419 SER A C 1
ATOM 2965 O O . SER A 1 419 ? 2.822 7.558 16.444 1.00 24.30 419 SER A O 1
ATOM 2968 N N . PRO A 1 420 ? 3.830 6.367 18.048 1.00 25.57 420 PRO A N 1
ATOM 2969 C CA . PRO A 1 420 ? 5.145 6.944 17.746 1.00 25.71 420 PRO A CA 1
ATOM 2970 C C . PRO A 1 420 ? 5.881 6.264 16.601 1.00 27.54 420 PRO A C 1
ATOM 2971 O O . PRO A 1 420 ? 7.044 6.598 16.358 1.00 25.15 420 PRO A O 1
ATOM 2975 N N . VAL A 1 421 ? 5.230 5.344 15.888 1.00 25.30 421 VAL A N 1
ATOM 2976 C CA . VAL A 1 421 ? 5.901 4.615 14.809 1.00 25.41 421 VAL A CA 1
ATOM 2977 C C . VAL A 1 421 ? 6.396 5.606 13.761 1.00 23.95 421 VAL A C 1
ATOM 2978 O O . VAL A 1 421 ? 5.685 6.584 13.437 1.00 22.87 421 VAL A O 1
ATOM 2982 N N . PRO A 1 422 ? 7.600 5.437 13.224 1.00 22.29 422 PRO A N 1
ATOM 2983 C CA . PRO A 1 422 ? 8.067 6.339 12.167 1.00 21.01 422 PRO A CA 1
ATOM 2984 C C . PRO A 1 422 ? 7.183 6.257 10.934 1.00 22.21 422 PRO A C 1
ATOM 2985 O O . PRO A 1 422 ? 6.816 5.170 10.473 1.00 19.98 422 PRO A O 1
ATOM 2989 N N . LYS A 1 423 ? 6.850 7.428 10.404 1.00 21.89 423 LYS A N 1
ATOM 2990 C CA . LYS A 1 423 ? 5.906 7.577 9.305 1.00 20.10 423 LYS A CA 1
ATOM 2991 C C . LYS A 1 423 ? 6.539 8.402 8.199 1.00 21.27 423 LYS A C 1
ATOM 2992 O O . LYS A 1 423 ? 7.163 9.433 8.466 1.00 21.81 423 LYS A O 1
ATOM 2998 N N . LEU A 1 424 ? 6.358 7.959 6.955 1.00 18.73 424 LEU A N 1
ATOM 2999 C CA . LEU A 1 424 ? 6.841 8.695 5.790 1.00 16.92 424 LEU A CA 1
ATOM 3000 C C . LEU A 1 424 ? 5.666 8.851 4.836 1.00 18.97 424 LEU A C 1
ATOM 3001 O O . LEU A 1 424 ? 5.190 7.859 4.274 1.00 20.21 424 LEU A O 1
ATOM 3006 N N . LEU A 1 425 ? 5.186 10.088 4.660 1.00 18.64 425 LEU A N 1
ATOM 3007 C CA . LEU A 1 425 ? 4.007 10.368 3.844 1.00 18.04 425 LEU A CA 1
ATOM 3008 C C . LEU A 1 425 ? 4.421 11.041 2.542 1.00 19.50 425 LEU A C 1
ATOM 3009 O O . LEU A 1 425 ? 4.961 12.152 2.555 1.00 21.41 425 LEU A O 1
ATOM 3014 N N . PHE A 1 426 ? 4.160 10.378 1.420 1.00 15.93 426 PHE A N 1
ATOM 3015 C CA . PHE A 1 426 ? 4.348 10.971 0.102 1.00 19.27 426 PHE A CA 1
ATOM 3016 C C . PHE A 1 426 ? 3.029 11.539 -0.395 1.00 19.90 426 PHE A C 1
ATOM 3017 O O . PHE A 1 426 ? 1.980 10.903 -0.267 1.00 17.18 426 PHE A O 1
ATOM 3025 N N . TRP A 1 427 ? 3.083 12.739 -0.959 1.00 17.37 427 TRP A N 1
ATOM 3026 C CA . TRP A 1 427 ? 1.870 13.371 -1.464 1.00 19.06 427 TRP A CA 1
ATOM 3027 C C . TRP A 1 427 ? 2.194 14.124 -2.743 1.00 23.07 427 TRP A C 1
ATOM 3028 O O . TRP A 1 427 ? 3.347 14.509 -2.986 1.00 18.55 427 TRP A O 1
ATOM 3039 N N . GLY A 1 428 ? 1.162 14.297 -3.578 1.00 21.28 428 GLY A N 1
ATOM 3040 C CA . GLY A 1 428 ? 1.301 15.013 -4.825 1.00 20.78 428 GLY A CA 1
ATOM 3041 C C . GLY A 1 428 ? 0.168 16.008 -4.997 1.00 21.36 428 GLY A C 1
ATOM 3042 O O . GLY A 1 428 ? -0.782 16.032 -4.224 1.00 19.64 428 GLY A O 1
ATOM 3043 N N . THR A 1 429 ? 0.278 16.807 -6.047 1.00 19.75 429 THR A N 1
ATOM 3044 C CA . THR A 1 429 ? -0.709 17.831 -6.357 1.00 18.57 429 THR A CA 1
ATOM 3045 C C . THR A 1 429 ? -1.246 17.576 -7.753 1.00 16.14 429 THR A C 1
ATOM 3046 O O . THR A 1 429 ? -0.446 17.443 -8.687 1.00 19.67 429 THR A O 1
ATOM 3050 N N . PRO A 1 430 ? -2.575 17.506 -7.954 1.00 17.72 430 PRO A N 1
ATOM 3051 C CA . PRO A 1 430 ? -3.655 17.759 -7.000 1.00 20.69 430 PRO A CA 1
ATOM 3052 C C . PRO A 1 430 ? -4.007 16.590 -6.088 1.00 21.23 430 PRO A C 1
ATOM 3053 O O . PRO A 1 430 ? -4.805 16.768 -5.172 1.00 21.98 430 PRO A O 1
ATOM 3057 N N . GLY A 1 431 ? -3.461 15.406 -6.361 1.00 21.13 431 GLY A N 1
ATOM 3058 C CA . GLY A 1 431 ? -3.857 14.244 -5.590 1.00 21.81 431 GLY A CA 1
ATOM 3059 C C . GLY A 1 431 ? -5.230 13.747 -6.003 1.00 24.25 431 GLY A C 1
ATOM 3060 O O . GLY A 1 431 ? -5.904 14.363 -6.834 1.00 22.21 431 GLY A O 1
ATOM 3061 N N . VAL A 1 432 ? -5.639 12.613 -5.440 1.00 23.95 432 VAL A N 1
ATOM 3062 C CA . VAL A 1 432 ? -6.936 12.025 -5.725 1.00 19.40 432 VAL A CA 1
ATOM 3063 C C . VAL A 1 432 ? -7.595 11.694 -4.397 1.00 23.84 432 VAL A C 1
ATOM 3064 O O . VAL A 1 432 ? -8.575 12.332 -3.999 1.00 24.12 432 VAL A O 1
ATOM 3068 N N . LEU A 1 433 ? -7.045 10.708 -3.687 1.00 21.87 433 LEU A N 1
ATOM 3069 C CA . LEU A 1 433 ? -7.566 10.352 -2.375 1.00 23.20 433 LEU A CA 1
ATOM 3070 C C . LEU A 1 433 ? -7.069 11.299 -1.298 1.00 24.15 433 LEU A C 1
ATOM 3071 O O . LEU A 1 433 ? -7.762 11.500 -0.299 1.00 25.30 433 LEU A O 1
ATOM 3076 N N . ILE A 1 434 ? -5.883 11.872 -1.475 1.00 22.52 434 ILE A N 1
ATOM 3077 C CA . ILE A 1 434 ? -5.276 12.752 -0.477 1.00 24.04 434 ILE A CA 1
ATOM 3078 C C . ILE A 1 434 ? -4.898 14.062 -1.157 1.00 24.60 434 ILE A C 1
ATOM 3079 O O . ILE A 1 434 ? -3.818 14.170 -1.759 1.00 25.36 434 ILE A O 1
ATOM 3084 N N . PRO A 1 435 ? -5.736 15.082 -1.087 1.00 22.87 435 PRO A N 1
ATOM 3085 C CA . PRO A 1 435 ? -5.357 16.360 -1.666 1.00 23.11 435 PRO A CA 1
ATOM 3086 C C . PRO A 1 435 ? -4.344 17.065 -0.782 1.00 24.62 435 PRO A C 1
ATOM 3087 O O . PRO A 1 435 ? -4.174 16.711 0.397 1.00 22.92 435 PRO A O 1
ATOM 3091 N N . PRO A 1 436 ? -3.635 18.057 -1.322 1.00 23.67 436 PRO A N 1
ATOM 3092 C CA . PRO A 1 436 ? -2.544 18.685 -0.558 1.00 24.85 436 PRO A CA 1
ATOM 3093 C C . PRO A 1 436 ? -2.959 19.204 0.810 1.00 24.67 436 PRO A C 1
ATOM 3094 O O . PRO A 1 436 ? -2.187 19.046 1.765 1.00 25.13 436 PRO A O 1
ATOM 3098 N N . ALA A 1 437 ? -4.168 19.773 0.950 1.00 23.34 437 ALA A N 1
ATOM 3099 C CA . ALA A 1 437 ? -4.591 20.303 2.249 1.00 28.38 437 ALA A CA 1
ATOM 3100 C C . ALA A 1 437 ? -4.695 19.206 3.299 1.00 28.22 437 ALA A C 1
ATOM 3101 O O . ALA A 1 437 ? -4.366 19.424 4.471 1.00 29.70 437 ALA A O 1
ATOM 3103 N N . GLU A 1 438 ? -5.174 18.026 2.904 1.00 26.23 438 GLU A N 1
ATOM 3104 C CA . GLU A 1 438 ? -5.190 16.889 3.819 1.00 28.61 438 GLU A CA 1
ATOM 3105 C C . GLU A 1 438 ? -3.778 16.411 4.159 1.00 26.64 438 GLU A C 1
ATOM 3106 O O . GLU A 1 438 ? -3.491 16.089 5.320 1.00 26.64 438 GLU A O 1
ATOM 3112 N N . ALA A 1 439 ? -2.885 16.357 3.166 1.00 23.70 439 ALA A N 1
ATOM 3113 C CA . ALA A 1 439 ? -1.510 15.942 3.428 1.00 23.96 439 ALA A CA 1
ATOM 3114 C C . ALA A 1 439 ? -0.851 16.875 4.431 1.00 29.02 439 ALA A C 1
ATOM 3115 O O . ALA A 1 439 ? -0.135 16.428 5.336 1.00 29.14 439 ALA A O 1
ATOM 3117 N N . ALA A 1 440 ? -1.095 18.179 4.284 1.00 27.63 440 ALA A N 1
ATOM 3118 C CA . ALA A 1 440 ? -0.529 19.159 5.205 1.00 29.64 440 ALA A CA 1
ATOM 3119 C C . ALA A 1 440 ? -1.077 18.982 6.613 1.00 30.28 440 ALA A C 1
ATOM 3120 O O . ALA A 1 440 ? -0.328 19.087 7.589 1.00 31.73 440 ALA A O 1
ATOM 3122 N N . ARG A 1 441 ? -2.383 18.730 6.745 1.00 28.93 441 ARG A N 1
ATOM 3123 C CA . ARG A 1 441 ? -2.951 18.503 8.073 1.00 32.76 441 ARG A CA 1
ATOM 3124 C C . ARG A 1 441 ? -2.342 17.274 8.729 1.00 32.81 441 ARG A C 1
ATOM 3125 O O . ARG A 1 441 ? -1.972 17.300 9.909 1.00 30.75 441 ARG A O 1
ATOM 3133 N N . LEU A 1 442 ? -2.219 16.187 7.970 1.00 28.49 442 LEU A N 1
ATOM 3134 C CA . LEU A 1 442 ? -1.708 14.942 8.533 1.00 29.20 442 LEU A CA 1
ATOM 3135 C C . LEU A 1 442 ? -0.244 15.062 8.920 1.00 30.58 442 LEU A C 1
ATOM 3136 O O . LEU A 1 442 ? 0.184 14.490 9.929 1.00 31.93 442 LEU A O 1
ATOM 3141 N N . ALA A 1 443 ? 0.543 15.783 8.122 1.00 30.21 443 ALA A N 1
ATOM 3142 C CA . ALA A 1 443 ? 1.953 15.950 8.448 1.00 32.78 443 ALA A CA 1
ATOM 3143 C C . ALA A 1 443 ? 2.121 16.610 9.805 1.00 37.60 443 ALA A C 1
ATOM 3144 O O . ALA A 1 443 ? 3.097 16.342 10.514 1.00 42.05 443 ALA A O 1
ATOM 3146 N N . LYS A 1 444 ? 1.173 17.463 10.187 1.00 37.29 444 LYS A N 1
ATOM 3147 C CA . LYS A 1 444 ? 1.235 18.139 11.476 1.00 34.91 444 LYS A CA 1
ATOM 3148 C C . LYS A 1 444 ? 0.562 17.327 12.564 1.00 35.52 444 LYS A C 1
ATOM 3149 O O . LYS A 1 444 ? 0.998 17.365 13.719 1.00 40.07 444 LYS A O 1
ATOM 3155 N N . SER A 1 445 ? -0.483 16.587 12.205 1.00 32.24 445 SER A N 1
ATOM 3156 C CA . SER A 1 445 ? -1.249 15.804 13.161 1.00 33.30 445 SER A CA 1
ATOM 3157 C C . SER A 1 445 ? -0.500 14.550 13.595 1.00 36.74 445 SER A C 1
ATOM 3158 O O . SER A 1 445 ? -0.407 14.258 14.792 1.00 36.29 445 SER A O 1
ATOM 3161 N N . LEU A 1 446 ? 0.027 13.801 12.631 1.00 29.89 446 LEU A N 1
ATOM 3162 C CA . LEU A 1 446 ? 0.624 12.495 12.901 1.00 29.45 446 LEU A CA 1
ATOM 3163 C C . LEU A 1 446 ? 1.977 12.635 13.588 1.00 28.88 446 LEU A C 1
ATOM 3164 O O . LEU A 1 446 ? 2.842 13.370 13.100 1.00 31.57 446 LEU A O 1
ATOM 3169 N N . PRO A 1 447 ? 2.213 11.927 14.688 1.00 29.55 447 PRO A N 1
ATOM 3170 C CA . PRO A 1 447 ? 3.530 11.991 15.320 1.00 28.46 447 PRO A CA 1
ATOM 3171 C C . PRO A 1 447 ? 4.586 11.288 14.490 1.00 27.62 447 PRO A C 1
ATOM 3172 O O . PRO A 1 447 ? 4.316 10.321 13.771 1.00 23.49 447 PRO A O 1
ATOM 3176 N N . ASN A 1 448 ? 5.805 11.808 14.591 1.00 23.37 448 ASN A N 1
ATOM 3177 C CA . ASN A 1 448 ? 6.982 11.179 14.013 1.00 26.10 448 ASN A CA 1
ATOM 3178 C C . ASN A 1 448 ? 6.799 10.950 12.516 1.00 25.28 448 ASN A C 1
ATOM 3179 O O . ASN A 1 448 ? 7.142 9.895 11.987 1.00 24.04 448 ASN A O 1
ATOM 3184 N N . CYS A 1 449 ? 6.252 11.951 11.837 1.00 25.49 449 CYS A N 1
ATOM 3185 C CA . CYS A 1 449 ? 5.870 11.847 10.436 1.00 21.63 449 CYS A CA 1
ATOM 3186 C C . CYS A 1 449 ? 6.692 12.827 9.613 1.00 26.67 449 CYS A C 1
ATOM 3187 O O . CYS A 1 449 ? 6.715 14.028 9.910 1.00 28.06 449 CYS A O 1
ATOM 3190 N N . LYS A 1 450 ? 7.393 12.309 8.611 1.00 24.79 450 LYS A N 1
ATOM 3191 C CA . LYS A 1 450 ? 8.057 13.126 7.608 1.00 21.85 450 LYS A CA 1
ATOM 3192 C C . LYS A 1 450 ? 7.227 13.086 6.333 1.00 27.21 450 LYS A C 1
ATOM 3193 O O . LYS A 1 450 ? 6.823 12.010 5.877 1.00 24.47 450 LYS A O 1
ATOM 3199 N N . ALA A 1 451 ? 6.949 14.256 5.775 1.00 23.90 451 ALA A N 1
ATOM 3200 C CA . ALA A 1 451 ? 6.129 14.361 4.578 1.00 24.20 451 ALA A CA 1
ATOM 3201 C C . ALA A 1 451 ? 7.006 14.806 3.418 1.00 23.95 451 ALA A C 1
ATOM 3202 O O . ALA A 1 451 ? 7.877 15.667 3.581 1.00 25.28 451 ALA A O 1
ATOM 3204 N N . VAL A 1 452 ? 6.779 14.207 2.251 1.00 19.36 452 VAL A N 1
ATOM 3205 C CA . VAL A 1 452 ? 7.583 14.446 1.060 1.00 22.75 452 VAL A CA 1
ATOM 3206 C C . VAL A 1 452 ? 6.655 14.817 -0.089 1.00 22.45 452 VAL A C 1
ATOM 3207 O O . VAL A 1 452 ? 5.802 14.014 -0.494 1.00 21.25 452 VAL A O 1
ATOM 3211 N N . ASP A 1 453 ? 6.844 16.019 -0.625 1.00 19.82 453 ASP A N 1
ATOM 3212 C CA . ASP A 1 453 ? 6.134 16.507 -1.801 1.00 20.54 453 ASP A CA 1
ATOM 3213 C C . ASP A 1 453 ? 6.787 15.938 -3.061 1.00 22.21 453 ASP A C 1
ATOM 3214 O O . ASP A 1 453 ? 7.969 16.192 -3.320 1.00 24.53 453 ASP A O 1
ATOM 3219 N N . ILE A 1 454 ? 6.039 15.154 -3.851 1.00 21.29 454 ILE A N 1
ATOM 3220 C CA . ILE A 1 454 ? 6.642 14.535 -5.028 1.00 18.82 454 ILE A CA 1
ATOM 3221 C C . ILE A 1 454 ? 6.425 15.346 -6.300 1.00 22.27 454 ILE A C 1
ATOM 3222 O O . ILE A 1 454 ? 6.898 14.937 -7.371 1.00 24.37 454 ILE A O 1
ATOM 3227 N N . GLY A 1 455 ? 5.775 16.500 -6.214 1.00 20.93 455 GLY A N 1
ATOM 3228 C CA . GLY A 1 455 ? 5.448 17.260 -7.401 1.00 23.28 455 GLY A CA 1
ATOM 3229 C C . GLY A 1 455 ? 4.047 16.959 -7.899 1.00 23.17 455 GLY A C 1
ATOM 3230 O O . GLY A 1 455 ? 3.122 16.728 -7.113 1.00 25.03 455 GLY A O 1
ATOM 3231 N N . PRO A 1 456 ? 3.855 16.980 -9.219 1.00 22.81 456 PRO A N 1
ATOM 3232 C CA . PRO A 1 456 ? 2.537 16.635 -9.767 1.00 20.05 456 PRO A CA 1
ATOM 3233 C C . PRO A 1 456 ? 2.229 15.173 -9.491 1.00 20.07 456 PRO A C 1
ATOM 3234 O O . PRO A 1 456 ? 3.103 14.314 -9.566 1.00 21.61 456 PRO A O 1
ATOM 3238 N N . GLY A 1 457 ? 0.991 14.901 -9.142 1.00 20.22 457 GLY A N 1
ATOM 3239 C CA . GLY A 1 457 ? 0.633 13.533 -8.864 1.00 19.37 457 GLY A CA 1
ATOM 3240 C C . GLY A 1 457 ? -0.858 13.446 -8.691 1.00 19.87 457 GLY A C 1
ATOM 3241 O O . GLY A 1 457 ? -1.501 14.427 -8.308 1.00 21.82 457 GLY A O 1
ATOM 3242 N N . LEU A 1 458 ? -1.417 12.270 -8.985 1.00 17.38 458 LEU A N 1
ATOM 3243 C CA . LEU A 1 458 ? -2.847 12.055 -8.851 1.00 17.72 458 LEU A CA 1
ATOM 3244 C C . LEU A 1 458 ? -3.032 10.902 -7.881 1.00 18.44 458 LEU A C 1
ATOM 3245 O O . LEU A 1 458 ? -2.944 11.099 -6.665 1.00 18.89 458 LEU A O 1
ATOM 3250 N N . ASN A 1 459 ? -3.272 9.682 -8.360 1.00 16.16 459 ASN A N 1
ATOM 3251 C CA . ASN A 1 459 ? -3.367 8.547 -7.444 1.00 18.32 459 ASN A CA 1
ATOM 3252 C C . ASN A 1 459 ? -2.110 7.676 -7.436 1.00 20.10 459 ASN A C 1
ATOM 3253 O O . ASN A 1 459 ? -1.594 7.359 -6.357 1.00 20.12 459 ASN A O 1
ATOM 3258 N N . LEU A 1 460 ? -1.604 7.277 -8.606 1.00 19.76 460 LEU A N 1
ATOM 3259 C CA . LEU A 1 460 ? -0.413 6.414 -8.676 1.00 18.40 460 LEU A CA 1
ATOM 3260 C C . LEU A 1 460 ? 0.836 7.278 -8.646 1.00 18.33 460 LEU A C 1
ATOM 3261 O O . LEU A 1 460 ? 1.479 7.521 -9.670 1.00 19.17 460 LEU A O 1
ATOM 3266 N N . LEU A 1 461 ? 1.180 7.743 -7.440 1.00 16.83 461 LEU A N 1
ATOM 3267 C CA . LEU A 1 461 ? 2.374 8.566 -7.293 1.00 18.19 461 LEU A CA 1
ATOM 3268 C C . LEU A 1 461 ? 3.615 7.829 -7.756 1.00 18.26 461 LEU A C 1
ATOM 3269 O O . LEU A 1 461 ? 4.561 8.459 -8.240 1.00 18.98 461 LEU A O 1
ATOM 3274 N N . GLN A 1 462 ? 3.615 6.489 -7.656 1.00 17.90 462 GLN A N 1
ATOM 3275 C CA . GLN A 1 462 ? 4.752 5.708 -8.108 1.00 17.77 462 GLN A CA 1
ATOM 3276 C C . GLN A 1 462 ? 4.998 5.858 -9.596 1.00 19.13 462 GLN A C 1
ATOM 3277 O O . GLN A 1 462 ? 6.126 5.625 -10.054 1.00 17.97 462 GLN A O 1
ATOM 3283 N N . GLU A 1 463 ? 3.966 6.203 -10.366 1.00 18.21 463 GLU A N 1
ATOM 3284 C CA . GLU A 1 463 ? 4.133 6.342 -11.803 1.00 17.25 463 GLU A CA 1
ATOM 3285 C C . GLU A 1 463 ? 4.554 7.743 -12.187 1.00 21.56 463 GLU A C 1
ATOM 3286 O O . GLU A 1 463 ? 4.931 7.980 -13.338 1.00 25.20 463 GLU A O 1
ATOM 3292 N N . ASP A 1 464 ? 4.524 8.679 -11.257 1.00 18.43 464 ASP A N 1
ATOM 3293 C CA . ASP A 1 464 ? 4.933 10.004 -11.659 1.00 22.05 464 ASP A CA 1
ATOM 3294 C C . ASP A 1 464 ? 6.302 10.391 -11.147 1.00 21.70 464 ASP A C 1
ATOM 3295 O O . ASP A 1 464 ? 7.041 11.053 -11.877 1.00 21.74 464 ASP A O 1
ATOM 3300 N N . ASN A 1 465 ? 6.717 9.939 -9.960 1.00 20.47 465 ASN A N 1
ATOM 3301 C CA . ASN A 1 465 ? 8.067 10.252 -9.481 1.00 18.21 465 ASN A CA 1
ATOM 3302 C C . ASN A 1 465 ? 8.669 9.073 -8.729 1.00 18.72 465 ASN A C 1
ATOM 3303 O O . ASN A 1 465 ? 8.985 9.179 -7.543 1.00 17.63 465 ASN A O 1
ATOM 3308 N N . PRO A 1 466 ? 8.840 7.921 -9.394 1.00 20.29 466 PRO A N 1
ATOM 3309 C CA . PRO A 1 466 ? 9.390 6.764 -8.673 1.00 22.09 466 PRO A CA 1
ATOM 3310 C C . PRO A 1 466 ? 10.782 7.000 -8.122 1.00 20.08 466 PRO A C 1
ATOM 3311 O O . PRO A 1 466 ? 11.088 6.514 -7.023 1.00 20.77 466 PRO A O 1
ATOM 3315 N N . ASP A 1 467 ? 11.633 7.755 -8.827 1.00 22.54 467 ASP A N 1
ATOM 3316 C CA . ASP A 1 467 ? 12.992 7.959 -8.323 1.00 24.26 467 ASP A CA 1
ATOM 3317 C C . ASP A 1 467 ? 12.999 8.708 -7.001 1.00 22.47 467 ASP A C 1
ATOM 3318 O O . ASP A 1 467 ? 13.775 8.370 -6.103 1.00 22.91 467 ASP A O 1
ATOM 3323 N N . LEU A 1 468 ? 12.154 9.731 -6.857 1.00 20.19 468 LEU A N 1
ATOM 3324 C CA . LEU A 1 468 ? 12.114 10.425 -5.577 1.00 20.36 468 LEU A CA 1
ATOM 3325 C C . LEU A 1 468 ? 11.552 9.519 -4.489 1.00 20.94 468 LEU A C 1
ATOM 3326 O O . LEU A 1 468 ? 12.054 9.504 -3.358 1.00 19.53 468 LEU A O 1
ATOM 3331 N N . ILE A 1 469 ? 10.500 8.763 -4.792 1.00 17.45 469 ILE A N 1
ATOM 3332 C CA . ILE A 1 469 ? 9.922 7.933 -3.743 1.00 19.51 469 ILE A C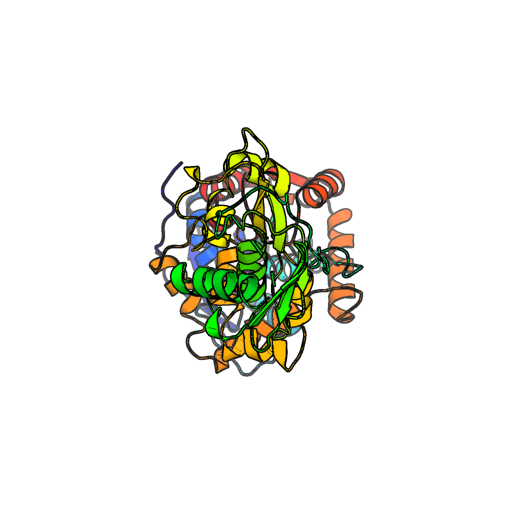A 1
ATOM 3333 C C . ILE A 1 469 ? 10.916 6.857 -3.308 1.00 20.96 469 ILE A C 1
ATOM 3334 O O . ILE A 1 469 ? 11.120 6.637 -2.113 1.00 17.96 469 ILE A O 1
ATOM 3339 N N . GLY A 1 470 ? 11.552 6.183 -4.266 1.00 18.10 470 GLY A N 1
ATOM 3340 C CA . GLY A 1 470 ? 12.484 5.124 -3.899 1.00 18.01 470 GLY A CA 1
ATOM 3341 C C . GLY A 1 470 ? 13.689 5.646 -3.137 1.00 21.56 470 GLY A C 1
ATOM 3342 O O . GLY A 1 470 ? 14.098 5.071 -2.123 1.00 20.19 470 GLY A O 1
ATOM 3343 N N . SER A 1 471 ? 14.257 6.761 -3.591 1.00 22.82 471 SER A N 1
ATOM 3344 C CA . SER A 1 471 ? 15.446 7.267 -2.918 1.00 24.04 471 SER A CA 1
ATOM 3345 C C . SER A 1 471 ? 15.112 7.895 -1.570 1.00 23.15 471 SER A C 1
ATOM 3346 O O . SER A 1 471 ? 15.932 7.811 -0.644 1.00 21.97 471 SER A O 1
ATOM 3349 N N . GLU A 1 472 ? 13.917 8.505 -1.418 1.00 18.49 472 GLU A N 1
ATOM 3350 C CA . GLU A 1 472 ? 13.514 8.963 -0.090 1.00 20.99 472 GLU A CA 1
ATOM 3351 C C . GLU A 1 472 ? 13.215 7.814 0.863 1.00 19.18 472 GLU A C 1
ATOM 3352 O O . GLU A 1 472 ? 13.536 7.909 2.055 1.00 21.21 472 GLU A O 1
ATOM 3358 N N . ILE A 1 473 ? 12.627 6.714 0.379 1.00 17.33 473 ILE A N 1
ATOM 3359 C CA . ILE A 1 473 ? 12.484 5.556 1.258 1.00 17.36 473 ILE A CA 1
ATOM 3360 C C . ILE A 1 473 ? 13.860 5.057 1.681 1.00 21.17 473 ILE A C 1
ATOM 3361 O O . ILE A 1 473 ? 14.111 4.798 2.861 1.00 19.86 473 ILE A O 1
ATOM 3366 N N . ALA A 1 474 ? 14.784 4.950 0.722 1.00 21.36 474 ALA A N 1
ATOM 3367 C CA . ALA A 1 474 ? 16.114 4.415 1.027 1.00 21.03 474 ALA A CA 1
ATOM 3368 C C . ALA A 1 474 ? 16.829 5.248 2.086 1.00 21.59 474 ALA A C 1
ATOM 3369 O O . ALA A 1 474 ? 17.497 4.693 2.964 1.00 23.50 474 ALA A O 1
ATOM 3371 N N . ARG A 1 475 ? 16.711 6.581 2.016 1.00 19.74 475 ARG A N 1
ATOM 3372 C CA . ARG A 1 475 ? 17.384 7.431 3.000 1.00 23.11 475 ARG A CA 1
ATOM 3373 C C . ARG A 1 475 ? 16.700 7.371 4.366 1.00 24.10 475 ARG A C 1
ATOM 3374 O O . ARG A 1 475 ? 17.367 7.482 5.407 1.00 23.88 475 ARG A O 1
ATOM 3382 N N . TRP A 1 476 ? 15.376 7.196 4.378 1.00 21.23 476 TRP A N 1
ATOM 3383 C CA . TRP A 1 476 ? 14.612 7.172 5.617 1.00 23.37 476 TRP A CA 1
ATOM 3384 C C . TRP A 1 476 ? 14.857 5.897 6.420 1.00 24.27 476 TRP A C 1
ATOM 3385 O O . TRP A 1 476 ? 14.760 5.915 7.652 1.00 22.98 476 TRP A O 1
ATOM 3396 N N . LEU A 1 477 ? 15.169 4.780 5.755 1.00 23.98 477 LEU A N 1
ATOM 3397 C CA . LEU A 1 477 ? 15.357 3.526 6.482 1.00 23.62 477 LEU A CA 1
ATOM 3398 C C . LEU A 1 477 ? 16.477 3.617 7.506 1.00 25.99 477 LEU A C 1
ATOM 3399 O O . LEU A 1 477 ? 16.418 2.949 8.545 1.00 26.62 477 LEU A O 1
ATOM 3404 N N . SER A 1 478 ? 17.494 4.436 7.239 1.00 27.09 478 SER A N 1
ATOM 3405 C CA . SER A 1 478 ? 18.614 4.582 8.157 1.00 31.90 478 SER A CA 1
ATOM 3406 C C . SER A 1 478 ? 18.221 5.251 9.474 1.00 35.49 478 SER A C 1
ATOM 3407 O O . SER A 1 478 ? 19.019 5.232 10.418 1.00 37.87 478 SER A O 1
ATOM 3410 N N . THR A 1 479 ? 17.004 5.794 9.580 1.00 28.89 479 THR A N 1
ATOM 3411 C CA . THR A 1 479 ? 16.502 6.400 10.808 1.00 33.90 479 THR A CA 1
ATOM 3412 C C . THR A 1 479 ? 15.559 5.486 11.600 1.00 36.74 479 THR A C 1
ATOM 3413 O O . THR A 1 479 ? 14.925 5.955 12.549 1.00 38.78 479 THR A O 1
ATOM 3417 N N . LEU A 1 480 ? 15.438 4.202 11.239 1.00 31.47 480 LEU A N 1
ATOM 3418 C CA . LEU A 1 480 ? 14.373 3.360 11.788 1.00 31.80 480 LEU A CA 1
ATOM 3419 C C . LEU A 1 480 ? 14.773 2.418 12.923 1.00 42.14 480 LEU A C 1
ATOM 3420 O O . LEU A 1 480 ? 13.879 1.907 13.610 1.00 43.70 480 LEU A O 1
ATOM 3425 N N . GLU A 1 481 ? 16.055 2.137 13.128 1.00 39.90 481 GLU A N 1
ATOM 3426 C CA . GLU A 1 481 ? 16.415 1.064 14.056 1.00 49.14 481 GLU A CA 1
ATOM 3427 C C . GLU A 1 481 ? 15.759 -0.249 13.624 1.00 49.00 481 GLU A C 1
ATOM 3428 O O . GLU A 1 481 ? 14.727 -0.667 14.167 1.00 48.58 481 GLU A O 1
ATOM 3430 N N . ILE A 1 482 ? 16.349 -0.885 12.620 1.00 44.43 482 ILE A N 1
ATOM 3431 C CA . ILE A 1 482 ? 15.886 -2.159 12.096 1.00 42.18 482 ILE A CA 1
ATOM 3432 C C . ILE A 1 482 ? 17.068 -3.126 12.064 1.00 41.92 482 ILE A C 1
ATOM 3433 O O . ILE A 1 482 ? 16.954 -4.240 11.557 1.00 43.15 482 ILE A O 1
#

Secondary structure (DSSP, 8-state):
------------EEEEETTEEEEEEEES-SSSPPEEEE--TT--GGGGTTTHHHHTTTS-EEEEPPTTSTTS---S----HHHHHHHHHHHHHHTT--SEEEEEEEHHHHHHHHHHHH-GGGEEEEEEEEE---B--GGGS--PPPS-EE--TT-SB-----HHHHHHHHHHHHTT-TTGGGEEEEEETTEEEEEEEEE-HHHHHHHHHHHHTBTT--EEEEEEEES-----EEEEEPPTT--HHHHHHHHHSSGGGHHHHHHHTTTT--SGGG--TT-EEEEE-SS-HHHHHHHSSSSHHHIIIIIS-HIIIIITGGG-SSPPPHHHHHHHHGGGSSGGGGHHHHHHHHHS-BTTBSHHHHHHHHHHHHHHHH--S-EEEEEEEE-SSS-HHHHHHHHHHSTTEEEEEEEEESS-HHHH-HHHHHHHHHHHHTTS--

Foldseek 3Di:
DDDDDLDQPFDWDWFQFPNWIKIKGKAADDDDAAEEEFEAPPFACSLCRLQVVLARPHHIYMGIGFALHAPTDFDPDLLALVVSLRRVVRVCVRSVHAAHEYEAAESRQLSVLLVCLVVVVRYLEYEYELYAFAAQALVVFAAADADFDFFPQQAAAEQDCVVVQVSLLVVCVVLCLPPSVFWGWDDDQLEIEIAGEAAEQLSQVLSLLSSRRYHRRGTYHYRYHYDQYQWHWDKDFDAPPDFLQNVCCVPFVGSLLSVVQVVSNPPVDPDRVPDDGRRIGTGTTLEHSSNLVQLQDPPSNCCCCLVVVCVLVPVVQSQFSDGDDPSNSCSSCPSCVHSVSRSNNSNSSNLRNYNCPPVVSNVSSVSSVVVQLPDQRAYEYEYEICEASAGPVNLVVCQVRGHNYHYDYQYHGYRSSSNHRSPVSSNVVNVCVVVRPD

Nearest PDB structures (foldseek):
  8zex-assembly1_A  TM=1.002E+00  e=1.327E-100  Escherichia coli
  6zvw-assembly2_B  TM=9.889E-01  e=4.273E-57  Rhodococcus sp. (in: high G+C Gram-positive bacteria)
  8b6s-assembly1_A  TM=9.877E-01  e=1.670E-56  Rhodococcus sp. (in: high G+C Gram-positive bacteria)
  7ond-assembly2_B  TM=9.877E-01  e=3.206E-56  Rhodococcus sp. (in: high G+C Gram-positive bacteria)
  8b6s-assembly2_B  TM=9.848E-01  e=4.064E-56  Rhodococcus sp. (in: high G+C Gram-positive bacteria)

Sequence (438 aa):
MAEIGTGFPFDPHYVEVLGERMHYVDVGPRDGTPLLFLHGNPTSSYVWRNIIPHVAPTHRCIAPDLIGMGKSDKPDLGYFFDDHVRFMDAFIEALGLEEVVLVIHDWGSALGFHWAKRNPERVKGIAFMEFIIRPIPTWDEWPEFLVGPFNFVKDAGEKLWEDDLAKKVWEHLHKTGIPDADKVNIQVADGKATVAGDGLSQEAKEKILVAVGNISGIASVDDQVKTATPATASQFYTVKSGDTLSAISNQVYGNADLYNKIFEANKPMLKSPDKIYPGQALRIPYSLARETFQAFRTTDVGRKLIIDQNVFIEGTLPMGVVRPLTEVEMDHYREPFLNPVDREPLWRFPNELPIAGEPANIVALVEEYMDWLHQSPVPKLLFWGTPGVLIPPAEAARLAKSLPNCKAVDIGPGLNLLQEDNPDLIGSEIARWLSTLEI

B-factor: mean 27.53, std 8.96, range [14.18, 67.73]

InterPro domains:
  IPR007055 BON domain [PF04972] (24-89)
  IPR007055 BON domain [PS50914] (23-91)
  IPR014004 Transport-associated and nodulation domain, bacteria [SM00749] (28-91)
  IPR018392 LysM domain [PF01476] (99-147)
  IPR018392 LysM domain [PS51782] (97-146)
  IPR0183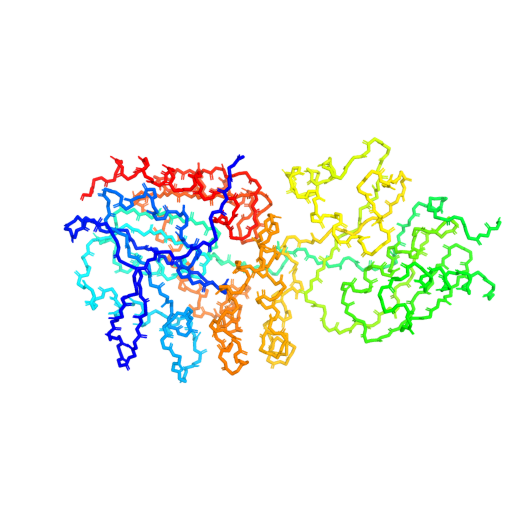92 LysM domain [SM00257] (98-147)
  IPR018392 LysM domain [cd00118] (97-146)
  IPR036779 LysM domain superfamily [G3DSA:3.10.350.10] (93-149)
  IPR036779 LysM domain superfamily [SSF54106] (97-147)
  IPR052196 Bacterial Potassium Binding [PTHR34700] (6-148)

Solvent-accessible surface area: 17671 Å² total; per-residue (Å²): 168,73,106,43,39,45,42,37,116,23,109,73,65,103,29,112,2,104,61,43,120,0,1,26,0,20,38,28,51,135,132,44,14,9,0,0,0,3,0,0,7,5,1,12,1,7,2,0,5,28,0,0,73,65,0,18,103,94,40,35,0,0,0,0,2,2,1,1,0,12,98,6,39,79,21,156,49,30,9,85,0,70,16,2,11,114,8,5,40,25,0,1,100,52,30,60,8,120,73,0,0,1,0,0,1,11,5,0,0,0,7,0,0,24,11,0,66,94,27,65,109,34,6,52,0,0,0,0,0,3,2,3,27,36,14,100,71,63,106,71,17,55,79,29,127,133,17,91,20,124,21,76,96,116,14,23,97,155,35,56,142,132,93,60,15,138,83,0,66,71,30,0,98,86,55,43,6,58,59,5,111,90,8,97,18,122,27,60,140,9,74,0,15,0,30,16,94,54,1,58,8,84,7,20,0,31,0,0,1,3,0,1,8,0,26,22,0,32,20,0,41,29,98,8,151,32,64,67,43,18,45,2,1,62,54,15,49,4,107,98,75,32,76,6,43,50,0,0,83,120,38,21,46,33,39,75,2,84,73,50,0,28,96,10,4,74,56,48,4,150,40,48,140,104,24,70,83,10,4,4,0,12,0,20,25,39,15,4,45,20,10,13,82,2,1,46,51,105,102,34,0,74,117,23,0,20,99,92,14,35,16,0,78,26,38,4,43,71,5,0,17,51,111,25,64,114,82,0,12,76,70,4,47,112,18,0,120,84,64,125,34,19,40,2,0,9,51,2,1,22,7,14,2,3,46,41,109,25,69,78,0,22,45,22,0,83,88,0,17,98,30,0,69,118,6,109,15,29,1,0,0,1,53,2,17,15,1,23,21,2,49,41,60,26,1,50,136,7,20,158,62,5,46,90,28,92,39,15,79,5,22,32,0,6,16,2,0,3,0,30,44,4,66,54,0,0,48,27,0,39,144,17,3,101,97,10,97,75

Organism: Escherichia coli (strain K12) (NCBI:txid83333)